Protein AF-W0I5X3-F1 (afdb_monomer)

Nearest PDB structures (foldseek):
  6q4r-assembly1_A  TM=6.609E-01  e=7.034E-16  Homo sapiens
  6t6r-assembly1_A  TM=6.307E-01  e=1.815E-15  Homo sapiens
  3mdj-assembly2_B  TM=6.267E-01  e=2.090E-14  Homo sapiens
  3mdj-assembly1_A  TM=6.021E-01  e=8.448E-14  Homo sapiens
  6z2o-assembly1_A  TM=2.612E-01  e=5.100E-01  Akkermansia muciniphila ATCC BAA-835

Radius of gyration: 32.91 Å; Cα contacts (8 Å, |Δi|>4): 1358; chains: 1; bounding box: 107×62×111 Å

Organism: NCBI:txid582419

Foldseek 3Di:
DVVVVVVVVVVVVVVVVVVPDDDDDDDDDDDDDDDDDDDDDPPPPPPCDPQVQWDWDDDPAETETEHPVCVPVLLVVVVVVVCRVDPPQLLCFLCVLLVHDGHRAYEYEYQDQVVQCVVPVDLAQWDDDPRYIYHYAHNPPLDGPVLSVSLSSLCVNQVEAALCSSLVLVLQCLLQAFDQPDDDAPVVLQVRRLDNRSVVSVNCSNVVSLLLCLCCQPPNPNLSSVLSNDNRSSVVCVPPPPNRVSSVVSSCCVLLCVQQPFDKEWPAKDWEKEQDLPQQKIKIKMKTKIFGPGFDDKWWAAAWFKQWPVVRDTGGHGDTPGDHRDDRDITIITTIHIDRRDFSDQDQPSPRPPPFWGDDSFKGKDKCNRNHIDRSYQAYQYDYDHHYHDPFDWDWADPDQSMTMIMGGNWDWDWDDAPQAIEIETETPPDPCVPQLVVLLNVLVNLCVLQADADSYAYEYEYQSGSDAWDDIQRYIYGHPVDPDGNLVSNLRCLVNLVSFFHEDLLCPLCSQALSLCSSCVVVVNLALVVLCVVCVVVLVVLDLQQDFLRSLSSHRDDDPSNVSSSSLSNSLNSLLCVLLDPQLSSVLSHVQNVVGGNHHHDVLVSQVSSCVSSVNVCSSQQVVLSRGFRGAWDKDKAPWAWDDDPQKIKIKIKIAGPSQHWKKKWKWWAAPVRDIWPIDIDIRNRDIDIDITMGSHHTAEMEIEIRSRDCDWDWDAHPNDIYIYHYD

pLDDT: mean 73.53, std 19.8, range [26.3, 98.06]

Sequence (729 aa):
MEKYMKVIFIVILIVFSTFCIGKNQTQTPTNSKKTQSSIPTQTVPEVKSPYSNWVKNETRYFTIYYPPSVANYEKFMAKIRFLLTGIDYTYESYAKVFGKEPQKLELYIYPSEDDLKLDYSTDLPWYIEGNKIFTFLDKDLNNLYPFTVESALIAYLTGKVNGLTLAFPSIADAYFRSIPRESVSFSDLLKLADSKDSMEIYRYWDNMGDLIIFLISKYGTQEVLKLLQIDEPSQEILKLPNVESEYQKFIDWFWNGGIFTGIGKIEEINLSLKLNEYERFYLANSSIRLHYLLDYYPVFFKSSLINVQKMNTNYLQNFFVVIPFEKRELYFFNYIGNFTIQPITTDEDFGLSVRARPITRNFTVLYSSYLMPIFPTNKLIMKGTIKVESKNQAVISDFPSADILIATGNFKKFTGYVNGTKVNFYYTPAIESPSKAFRDALEAVKFSKGYFIYPKEINIIYGKEIGTAWIFAGSTIVLSSESTLNANNFLWFLRYIFFEKIELKPKDSWALYSIWVPVCGAHSGKFSLEYAKEMYKTILKELPNTDHPLVDFYKYGPSPPDQRTLLYKAHLTTLFISSQAGEKAYREAFMEFSKKYLYKEADFDEFARILAEKSNNPNIPLMWHTWTIKKALPNITVENAQLIKNGNNYTLKLTIVDKNGFAFPFKVEGITWQGRRTETVKAFYTGKPIEIELVFPGQPKELVIYGAPMLDKNFNIEVDGVKISITVP

Mean predicted aligned error: 14.12 Å

Structure (mmCIF, N/CA/C/O backbone):
data_AF-W0I5X3-F1
#
_entry.id   AF-W0I5X3-F1
#
loop_
_atom_site.group_PDB
_atom_site.id
_atom_site.type_symbol
_atom_site.label_atom_id
_atom_site.label_alt_id
_atom_site.label_comp_id
_atom_site.label_asym_id
_atom_site.label_entity_id
_atom_site.label_seq_id
_atom_site.pdbx_PDB_ins_code
_atom_site.Cartn_x
_atom_site.Cartn_y
_atom_site.Cartn_z
_atom_site.occupancy
_atom_site.B_iso_or_equiv
_atom_site.auth_seq_id
_atom_site.auth_comp_id
_atom_site.auth_asym_id
_atom_site.auth_atom_id
_atom_site.pdbx_PDB_model_num
ATOM 1 N N . MET A 1 1 ? 57.389 2.701 -14.451 1.00 40.28 1 MET A N 1
ATOM 2 C CA . MET A 1 1 ? 56.209 2.225 -15.210 1.00 40.28 1 MET A CA 1
ATOM 3 C C . MET A 1 1 ? 55.154 3.324 -15.397 1.00 40.28 1 MET A C 1
ATOM 5 O O . MET A 1 1 ? 54.772 3.572 -16.530 1.00 40.28 1 MET A O 1
ATOM 9 N N . GLU A 1 2 ? 54.775 4.085 -14.362 1.00 33.88 2 GLU A N 1
ATOM 10 C CA . GLU A 1 2 ? 53.808 5.204 -14.487 1.00 33.88 2 GLU A CA 1
ATOM 11 C C . GLU A 1 2 ? 54.219 6.336 -15.448 1.00 33.88 2 GLU A C 1
ATOM 13 O O . GLU A 1 2 ? 53.374 6.910 -16.133 1.00 33.88 2 GLU A O 1
ATOM 18 N N . LYS A 1 3 ? 55.518 6.653 -15.545 1.00 30.73 3 LYS A N 1
ATOM 19 C CA . LYS A 1 3 ? 56.004 7.734 -16.423 1.00 30.73 3 LYS A CA 1
ATOM 20 C C . LYS A 1 3 ? 55.879 7.391 -17.917 1.00 30.73 3 LYS A C 1
ATOM 22 O O . LYS A 1 3 ? 55.664 8.286 -18.723 1.00 30.73 3 LYS A O 1
ATOM 27 N N . TYR A 1 4 ? 55.933 6.103 -18.267 1.00 38.88 4 TYR A N 1
ATOM 28 C CA . TYR A 1 4 ? 55.749 5.624 -19.642 1.00 38.88 4 TYR A CA 1
ATOM 29 C C . TYR A 1 4 ? 54.264 5.492 -20.010 1.00 38.88 4 TYR A C 1
ATOM 31 O O . TYR A 1 4 ? 53.898 5.790 -21.141 1.00 38.88 4 TYR A O 1
ATOM 39 N N . MET A 1 5 ? 53.390 5.177 -19.045 1.00 39.00 5 MET A N 1
ATOM 40 C CA . MET A 1 5 ? 51.936 5.136 -19.260 1.00 39.00 5 MET A CA 1
ATOM 41 C C . MET A 1 5 ? 51.346 6.512 -19.592 1.00 39.00 5 MET A C 1
ATOM 43 O O . MET A 1 5 ? 50.496 6.609 -20.470 1.00 39.00 5 MET A O 1
ATOM 47 N N . LYS A 1 6 ? 51.834 7.593 -18.964 1.00 39.16 6 LYS A N 1
ATOM 48 C CA . LYS A 1 6 ? 51.396 8.960 -19.304 1.00 39.16 6 LYS A CA 1
ATOM 49 C C . LYS A 1 6 ? 51.833 9.384 -20.708 1.00 39.16 6 LYS A C 1
ATOM 51 O O . LYS A 1 6 ? 51.062 10.030 -21.406 1.00 39.16 6 LYS A O 1
ATOM 56 N N . VAL A 1 7 ? 53.032 8.988 -21.140 1.00 45.19 7 VAL A N 1
ATOM 57 C CA . VAL A 1 7 ? 53.528 9.289 -22.493 1.00 45.19 7 VAL A CA 1
ATOM 58 C C . VAL A 1 7 ? 52.769 8.475 -23.544 1.00 45.19 7 VAL A C 1
ATOM 60 O O . VAL A 1 7 ? 52.353 9.042 -24.546 1.00 45.19 7 VAL A O 1
ATOM 63 N N . ILE A 1 8 ? 52.485 7.194 -23.288 1.00 52.62 8 ILE A N 1
ATOM 64 C CA . ILE A 1 8 ? 51.673 6.352 -24.183 1.00 52.62 8 ILE A CA 1
ATOM 65 C C . ILE A 1 8 ? 50.237 6.888 -24.290 1.00 52.62 8 ILE A C 1
ATOM 67 O O . ILE A 1 8 ? 49.703 6.975 -25.391 1.00 52.62 8 ILE A O 1
ATOM 71 N N . PHE A 1 9 ? 49.633 7.332 -23.184 1.00 45.53 9 PHE A N 1
ATOM 72 C CA . PHE A 1 9 ? 48.283 7.907 -23.192 1.00 45.53 9 PHE A CA 1
ATOM 73 C C . PHE A 1 9 ? 48.212 9.239 -23.961 1.00 45.53 9 PHE A C 1
ATOM 75 O O . PHE A 1 9 ? 47.264 9.473 -24.708 1.00 45.53 9 PHE A O 1
ATOM 82 N N . ILE A 1 10 ? 49.242 10.087 -23.845 1.00 50.41 10 ILE A N 1
ATOM 83 C CA . ILE A 1 10 ? 49.345 11.343 -24.606 1.00 50.41 10 ILE A CA 1
ATOM 84 C C . ILE A 1 10 ? 49.594 11.066 -26.097 1.00 50.41 10 ILE A C 1
ATOM 86 O O . ILE A 1 10 ? 48.978 11.710 -26.941 1.00 50.41 10 ILE A O 1
ATOM 90 N N . VAL A 1 11 ? 50.427 10.079 -26.440 1.00 53.84 11 VAL A N 1
ATOM 91 C CA . VAL A 1 11 ? 50.668 9.685 -27.840 1.00 53.84 11 VAL 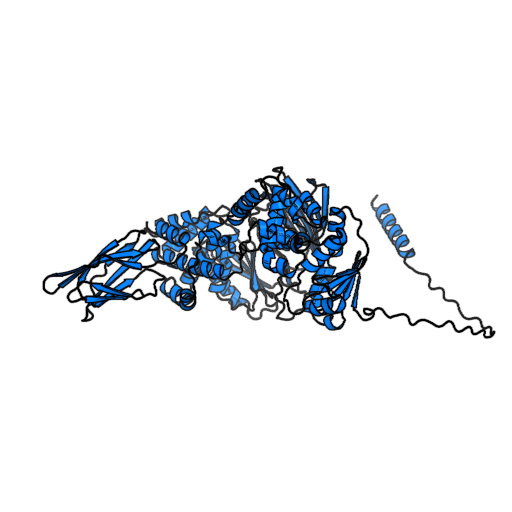A CA 1
ATOM 92 C C . VAL A 1 11 ? 49.400 9.100 -28.474 1.00 53.84 11 VAL A C 1
ATOM 94 O O . VAL A 1 11 ? 49.080 9.456 -29.604 1.00 53.84 11 VAL A O 1
ATOM 97 N N . ILE A 1 12 ? 48.617 8.297 -27.745 1.00 53.09 12 ILE A N 1
ATOM 98 C CA . ILE A 1 12 ? 47.322 7.777 -28.222 1.00 53.09 12 ILE A CA 1
ATOM 99 C C . ILE A 1 12 ? 46.311 8.916 -28.445 1.00 53.09 12 ILE A C 1
ATOM 101 O O . ILE A 1 12 ? 45.618 8.918 -29.460 1.00 53.09 12 ILE A O 1
ATOM 105 N N . LEU A 1 13 ? 46.273 9.923 -27.565 1.00 39.28 13 LEU A N 1
ATOM 106 C CA . LEU A 1 13 ? 45.423 11.113 -27.729 1.00 39.28 13 LEU A CA 1
ATOM 107 C C . LEU A 1 13 ? 45.833 11.993 -28.924 1.00 39.28 13 LEU A C 1
ATOM 109 O O . LEU A 1 13 ? 44.966 12.562 -29.585 1.00 39.28 13 LEU A O 1
ATOM 113 N N . ILE A 1 14 ? 47.132 12.089 -29.228 1.00 40.41 14 ILE A N 1
ATOM 114 C CA . ILE A 1 14 ? 47.648 12.851 -30.382 1.00 40.41 14 ILE A CA 1
ATOM 115 C C . ILE A 1 14 ? 47.415 12.097 -31.703 1.00 40.41 14 ILE A C 1
ATOM 117 O O . ILE A 1 14 ? 47.091 12.704 -32.724 1.00 40.41 14 ILE A O 1
ATOM 121 N N . VAL A 1 15 ? 47.518 10.766 -31.700 1.00 42.78 15 VAL A N 1
ATOM 122 C CA . VAL A 1 15 ? 47.186 9.955 -32.882 1.00 42.78 15 VAL A CA 1
ATOM 123 C C . VAL A 1 15 ? 45.673 9.964 -33.143 1.00 42.78 15 VAL A C 1
ATOM 125 O O . VAL A 1 15 ? 45.264 10.086 -34.290 1.00 42.78 15 VAL A O 1
ATOM 128 N N . PHE A 1 16 ? 44.818 9.955 -32.113 1.00 39.38 16 PHE A N 1
ATOM 129 C CA . PHE A 1 16 ? 43.364 10.071 -32.310 1.00 39.38 16 PHE A CA 1
ATOM 130 C C . PHE A 1 16 ? 42.914 11.463 -32.783 1.00 39.38 16 PHE A C 1
ATOM 132 O O . PHE A 1 16 ? 41.976 11.564 -33.571 1.00 39.38 16 PHE A O 1
ATOM 139 N N . SER A 1 17 ? 43.585 12.542 -32.363 1.00 35.59 17 SER A N 1
ATOM 140 C CA . SER A 1 17 ? 43.232 13.900 -32.803 1.00 35.59 17 SER A CA 1
ATOM 141 C C . SER A 1 17 ? 43.659 14.210 -34.244 1.00 35.59 17 SER A C 1
ATOM 143 O O . SER A 1 17 ? 43.053 15.068 -34.884 1.00 35.59 17 SER A O 1
ATOM 145 N N . THR A 1 18 ? 44.627 13.472 -34.801 1.00 35.94 18 THR A N 1
ATOM 146 C CA . THR A 1 18 ? 45.045 13.618 -36.209 1.00 35.94 18 THR A CA 1
ATOM 147 C C . THR A 1 18 ? 44.151 12.872 -37.207 1.00 35.94 18 THR A C 1
ATOM 149 O O . THR A 1 18 ? 44.172 13.207 -38.389 1.00 35.94 18 THR A O 1
ATOM 152 N N . PHE A 1 19 ? 43.288 11.954 -36.750 1.00 34.34 19 PHE A N 1
ATOM 153 C CA . PHE A 1 19 ? 42.273 11.295 -37.589 1.00 34.34 19 PHE A CA 1
ATOM 154 C C . PHE A 1 19 ? 40.935 12.058 -37.685 1.00 34.34 19 PHE A C 1
ATOM 156 O O . PHE A 1 19 ? 40.084 11.686 -38.488 1.00 34.34 19 PHE A O 1
ATOM 163 N N . CYS A 1 20 ? 40.763 13.160 -36.942 1.00 35.19 20 CYS A N 1
ATOM 164 C CA . CYS A 1 20 ? 39.522 13.954 -36.907 1.00 35.19 20 CYS A CA 1
ATOM 165 C C . CYS A 1 20 ? 39.627 15.350 -37.554 1.00 35.19 20 CYS A C 1
ATOM 167 O O . CYS A 1 20 ? 38.775 16.203 -37.311 1.00 35.19 20 CYS A O 1
ATOM 169 N N . ILE A 1 21 ? 40.626 15.601 -38.408 1.00 34.88 21 ILE A N 1
ATOM 170 C CA . ILE A 1 21 ? 40.690 16.827 -39.222 1.00 34.88 21 ILE A CA 1
ATOM 171 C C . ILE A 1 21 ? 40.541 16.446 -40.697 1.00 34.88 21 ILE A C 1
ATOM 173 O O . ILE A 1 21 ? 41.507 16.121 -41.387 1.00 34.88 21 ILE A O 1
ATOM 177 N N . GLY A 1 22 ? 39.299 16.487 -41.182 1.00 29.77 22 GLY A N 1
ATOM 178 C CA . GLY A 1 22 ? 38.998 16.445 -42.608 1.00 29.77 22 GLY A CA 1
ATOM 179 C C . GLY A 1 22 ? 39.641 17.637 -43.321 1.00 29.77 22 GLY A C 1
ATOM 180 O O . GLY A 1 22 ? 39.413 18.792 -42.963 1.00 29.77 22 GLY A O 1
ATOM 181 N N . LYS A 1 23 ? 40.475 17.339 -44.322 1.00 30.25 23 LYS A N 1
ATOM 182 C CA . LYS A 1 23 ? 41.110 18.297 -45.235 1.00 30.25 23 LYS A CA 1
ATOM 183 C C . LYS A 1 23 ? 40.060 19.179 -45.922 1.00 30.25 23 LYS A C 1
ATOM 185 O O . LYS A 1 23 ? 39.394 18.729 -46.848 1.00 30.25 23 LYS A O 1
ATOM 190 N N . ASN A 1 24 ? 40.022 20.461 -45.572 1.00 32.44 24 ASN A N 1
ATOM 191 C CA . ASN A 1 24 ? 39.596 21.501 -46.504 1.00 32.44 24 ASN A CA 1
ATOM 192 C C . ASN A 1 24 ? 40.739 21.737 -47.501 1.00 32.44 24 ASN A C 1
ATOM 194 O O . ASN A 1 24 ? 41.771 22.307 -47.146 1.00 32.44 24 ASN A O 1
ATOM 198 N N . GLN A 1 25 ? 40.578 21.276 -48.742 1.00 29.88 25 GLN A N 1
ATOM 199 C CA . GLN A 1 25 ? 41.404 21.743 -49.852 1.00 29.88 25 GLN A CA 1
ATOM 200 C C . GLN A 1 25 ? 40.793 23.021 -50.420 1.00 29.88 25 GLN A C 1
ATOM 202 O O . GLN A 1 25 ? 39.840 23.000 -51.192 1.00 29.88 25 GLN A O 1
ATOM 207 N N . THR A 1 26 ? 41.386 24.143 -50.033 1.00 28.75 26 THR A N 1
ATOM 208 C CA . THR A 1 26 ? 41.273 25.420 -50.728 1.00 28.75 26 THR A CA 1
ATOM 209 C C . THR A 1 26 ? 42.031 25.306 -52.054 1.00 28.75 26 THR A C 1
ATOM 211 O O . THR A 1 26 ? 43.255 25.177 -52.053 1.00 28.75 26 THR A O 1
ATOM 214 N N . GLN A 1 27 ? 41.327 25.344 -53.187 1.00 27.80 27 GLN A N 1
ATOM 215 C CA . GLN A 1 27 ? 41.925 25.660 -54.486 1.00 27.80 27 GLN A CA 1
ATOM 216 C C . GLN A 1 27 ? 41.510 27.078 -54.890 1.00 27.80 27 GLN A C 1
ATOM 218 O O . GLN A 1 27 ? 40.334 27.386 -55.064 1.00 27.80 27 GLN A O 1
ATOM 223 N N . THR A 1 28 ? 42.514 27.944 -54.995 1.00 26.98 28 THR A N 1
ATOM 224 C CA . THR A 1 28 ? 42.466 29.319 -55.509 1.00 26.98 28 THR A CA 1
ATOM 225 C C . THR A 1 28 ? 42.223 29.305 -57.031 1.00 26.98 28 THR A C 1
ATOM 227 O O . THR A 1 28 ? 42.702 28.390 -57.705 1.00 26.98 28 THR A O 1
ATOM 230 N N . PRO A 1 29 ? 41.495 30.285 -57.604 1.00 29.41 29 PRO A N 1
ATOM 231 C CA . PRO A 1 29 ? 40.958 30.188 -58.959 1.00 29.41 29 PRO A CA 1
ATOM 232 C C . PRO A 1 29 ? 42.012 30.478 -60.030 1.00 29.41 29 PRO A C 1
ATOM 234 O O . PRO A 1 29 ? 42.813 31.404 -59.907 1.00 29.41 29 PRO A O 1
ATOM 237 N N . THR A 1 30 ? 41.955 29.737 -61.137 1.00 26.30 30 THR A N 1
ATOM 238 C CA . THR A 1 30 ? 42.611 30.114 -62.395 1.00 26.30 30 THR A CA 1
ATOM 239 C C . THR A 1 30 ? 41.576 30.164 -63.511 1.00 26.30 30 THR A C 1
ATOM 241 O O . THR A 1 30 ? 40.875 29.196 -63.793 1.00 26.30 30 THR A O 1
ATOM 244 N N . ASN A 1 31 ? 41.470 31.339 -64.127 1.00 31.53 31 ASN A N 1
ATOM 245 C CA . ASN A 1 31 ? 40.644 31.620 -65.293 1.00 31.53 31 ASN A CA 1
ATOM 246 C C . ASN A 1 31 ? 40.983 30.693 -66.470 1.00 31.53 31 ASN A C 1
ATOM 248 O O . ASN A 1 31 ? 42.129 30.669 -66.908 1.00 31.53 31 ASN A O 1
ATOM 252 N N . SER A 1 32 ? 39.977 30.074 -67.092 1.00 27.94 32 SER A N 1
ATOM 253 C CA . SER A 1 32 ? 39.905 29.997 -68.559 1.00 27.94 32 SER A CA 1
ATOM 254 C C . SER A 1 32 ? 38.488 29.664 -69.044 1.00 27.94 32 SER A C 1
ATOM 256 O O . SER A 1 32 ? 37.822 28.753 -68.566 1.00 27.94 32 SER A O 1
ATOM 258 N N . LYS A 1 33 ? 38.021 30.471 -70.001 1.00 31.41 33 LYS A N 1
ATOM 259 C CA . LYS A 1 33 ? 36.790 30.303 -70.782 1.00 31.41 33 LYS A CA 1
ATOM 260 C C . LYS A 1 33 ? 36.863 29.046 -71.660 1.00 31.41 33 LYS A C 1
ATOM 262 O O . LYS A 1 33 ? 37.866 28.884 -72.350 1.00 31.41 33 LYS A O 1
ATOM 267 N N . LYS A 1 34 ? 35.762 28.288 -71.756 1.00 28.73 34 LYS A N 1
ATOM 268 C CA . LYS A 1 34 ? 35.191 27.695 -72.997 1.00 28.73 34 LYS A CA 1
ATOM 269 C C . LYS A 1 34 ? 33.926 26.896 -72.640 1.00 28.73 34 LYS A C 1
ATOM 271 O O . LYS A 1 34 ? 33.997 25.964 -71.858 1.00 28.73 34 LYS A O 1
ATOM 276 N N . THR A 1 35 ? 32.744 27.441 -72.918 1.00 27.03 35 THR A N 1
ATOM 277 C CA . THR A 1 35 ? 31.863 27.157 -74.075 1.00 27.03 35 THR A CA 1
ATOM 278 C C . THR A 1 35 ? 30.950 25.941 -73.870 1.00 27.03 35 THR A C 1
ATOM 280 O O . THR A 1 35 ? 31.396 24.834 -73.605 1.00 27.03 35 THR A O 1
ATOM 283 N N . GLN A 1 36 ? 29.656 26.232 -74.011 1.00 30.80 36 GLN A N 1
ATOM 284 C CA . GLN A 1 36 ? 28.454 25.401 -73.937 1.00 30.80 36 GLN A CA 1
ATOM 285 C C . GLN A 1 36 ? 28.537 24.009 -74.586 1.00 30.80 36 GLN A C 1
ATOM 287 O O . GLN A 1 36 ? 29.011 23.867 -75.709 1.00 30.80 36 GLN A O 1
ATOM 292 N N . SER A 1 37 ? 27.873 23.039 -73.953 1.00 27.77 37 SER A N 1
ATOM 293 C CA . SER A 1 37 ? 26.979 22.114 -74.656 1.00 27.77 37 SER A CA 1
ATOM 294 C C . SER A 1 37 ? 25.840 21.704 -73.721 1.00 27.77 37 SER A C 1
ATOM 296 O O . SER A 1 37 ? 26.057 21.150 -72.646 1.00 27.77 37 SER A O 1
ATOM 298 N N . SER A 1 38 ? 24.626 22.070 -74.114 1.00 30.14 38 SER A N 1
ATOM 299 C CA . SER A 1 38 ? 23.362 21.802 -73.441 1.00 30.14 38 SER A CA 1
ATOM 300 C C . SER A 1 38 ? 22.804 20.451 -73.883 1.00 30.14 38 SER A C 1
ATOM 302 O O . SER A 1 38 ? 22.438 20.295 -75.047 1.00 30.14 38 SER A O 1
ATOM 304 N N . ILE A 1 39 ? 22.654 19.517 -72.946 1.00 32.22 39 ILE A N 1
ATOM 305 C CA . ILE A 1 39 ? 21.702 18.409 -73.066 1.00 32.22 39 ILE A CA 1
ATOM 306 C C . ILE A 1 39 ? 20.743 18.547 -71.876 1.00 32.22 39 ILE A C 1
ATOM 308 O O . ILE A 1 39 ? 21.209 18.541 -70.735 1.00 32.22 39 ILE A O 1
ATOM 312 N N . PRO A 1 40 ? 19.432 18.740 -72.097 1.00 30.11 40 PRO A N 1
ATOM 313 C CA . PRO A 1 40 ? 18.475 18.856 -71.011 1.00 30.11 40 PRO A CA 1
ATOM 314 C C . PRO A 1 40 ? 18.197 17.462 -70.444 1.00 30.11 40 PRO A C 1
ATOM 316 O O . PRO A 1 40 ? 17.389 16.708 -70.981 1.00 30.11 40 PRO A O 1
ATOM 319 N N . THR A 1 41 ? 18.862 17.113 -69.346 1.00 29.41 41 THR A N 1
ATOM 320 C CA . THR A 1 41 ? 18.413 16.009 -68.497 1.00 29.41 41 THR A CA 1
ATOM 321 C C . THR A 1 41 ? 17.225 16.525 -67.696 1.00 29.41 41 THR A C 1
ATOM 323 O O . THR A 1 41 ? 17.386 17.393 -66.839 1.00 29.41 41 THR A O 1
ATOM 326 N N . GLN A 1 42 ? 16.025 16.032 -68.006 1.00 30.88 42 GLN A N 1
ATOM 327 C CA . GLN A 1 42 ? 14.855 16.206 -67.150 1.00 30.88 42 GLN A CA 1
ATOM 328 C C . GLN A 1 42 ? 15.198 15.673 -65.755 1.00 30.88 42 GLN A C 1
ATOM 330 O O . GLN A 1 42 ? 15.274 14.466 -65.534 1.00 30.88 42 GLN A O 1
ATOM 335 N N . THR A 1 43 ? 15.429 16.580 -64.811 1.00 33.19 43 THR A N 1
ATOM 336 C CA . THR A 1 43 ? 15.411 16.272 -63.389 1.00 33.19 43 THR A CA 1
ATOM 337 C C . THR A 1 43 ? 13.976 15.924 -63.021 1.00 33.19 43 THR A C 1
ATOM 339 O O . THR A 1 43 ? 13.106 16.790 -62.935 1.00 33.19 43 THR A O 1
ATOM 342 N N . VAL A 1 44 ? 13.723 14.630 -62.827 1.00 35.88 44 VAL A N 1
ATOM 343 C CA . VAL A 1 44 ? 12.578 14.170 -62.040 1.00 35.88 44 VAL A CA 1
ATOM 344 C C . VAL A 1 44 ? 12.664 14.903 -60.696 1.00 35.88 44 VAL A C 1
ATOM 346 O O . VAL A 1 44 ? 13.735 14.870 -60.083 1.00 35.88 44 VAL A O 1
ATOM 349 N N . PRO A 1 45 ? 11.615 15.616 -60.248 1.00 39.12 45 PRO A N 1
ATOM 350 C CA . PRO A 1 45 ? 11.649 16.276 -58.955 1.00 39.12 45 PRO A CA 1
ATOM 351 C C . PRO A 1 45 ? 11.917 15.221 -57.888 1.00 39.12 45 PRO A C 1
ATOM 353 O O . PRO A 1 45 ? 11.181 14.241 -57.781 1.00 39.12 45 PRO A O 1
ATOM 356 N N . GLU A 1 46 ? 12.984 15.419 -57.121 1.00 40.12 46 GLU A N 1
ATOM 357 C CA . GLU A 1 46 ? 13.242 14.684 -55.891 1.00 40.12 46 GLU A CA 1
ATOM 358 C C . GLU A 1 46 ? 11.980 14.815 -55.029 1.00 40.12 46 GLU A C 1
ATOM 360 O O . GLU A 1 46 ? 11.637 15.911 -54.572 1.00 40.12 46 GLU A O 1
ATOM 365 N N . VAL A 1 47 ? 11.221 13.724 -54.888 1.00 42.97 47 VAL A N 1
ATOM 366 C CA . VAL A 1 47 ? 10.062 13.680 -53.997 1.00 42.97 47 VAL A CA 1
ATOM 367 C C . VAL A 1 47 ? 10.620 13.896 -52.598 1.00 42.97 47 VAL A C 1
ATOM 369 O O . VAL A 1 47 ? 11.203 12.988 -52.006 1.00 42.97 47 VAL A O 1
ATOM 372 N N . LYS A 1 48 ? 10.523 15.130 -52.093 1.00 53.31 48 LYS A N 1
ATOM 373 C CA . LYS A 1 48 ? 10.907 15.449 -50.720 1.00 53.31 48 LYS A CA 1
ATOM 374 C C . LYS A 1 48 ? 10.129 14.506 -49.813 1.00 53.31 48 LYS A C 1
ATOM 376 O O . LYS A 1 48 ? 8.901 14.501 -49.857 1.00 53.31 48 LYS A O 1
ATOM 381 N N . SER A 1 49 ? 10.855 13.701 -49.037 1.00 66.25 49 SER A N 1
ATOM 382 C CA . SER A 1 49 ? 10.265 12.824 -48.025 1.00 66.25 49 SER A CA 1
ATOM 383 C C . SER A 1 49 ? 9.223 13.615 -47.222 1.00 66.25 49 SER A C 1
ATOM 385 O O . SER A 1 49 ? 9.538 14.738 -46.812 1.00 66.25 49 SER A O 1
ATOM 387 N N . PRO A 1 50 ? 8.011 13.077 -46.978 1.00 74.25 50 PRO A N 1
ATOM 388 C CA . PRO A 1 50 ? 6.959 13.789 -46.242 1.00 74.25 50 PRO A CA 1
ATOM 389 C C . PRO A 1 50 ? 7.407 14.216 -44.832 1.00 74.25 50 PRO A C 1
ATOM 391 O O . PRO A 1 50 ? 6.850 15.141 -44.243 1.00 74.25 50 PRO A O 1
ATOM 394 N N . TYR A 1 51 ? 8.486 13.613 -44.326 1.00 82.00 51 TYR A N 1
ATOM 395 C CA . TYR A 1 51 ? 9.093 13.888 -43.028 1.00 82.00 51 TYR A CA 1
ATOM 396 C C . TYR A 1 51 ? 10.293 14.844 -43.091 1.00 82.00 51 TYR A C 1
ATOM 398 O O . TYR A 1 51 ? 10.976 15.030 -42.087 1.00 82.00 51 TYR A O 1
ATOM 406 N N . SER A 1 52 ? 10.580 15.481 -44.235 1.00 79.94 52 SER A N 1
ATOM 407 C CA . SER A 1 52 ? 11.754 16.361 -44.396 1.00 79.94 52 SER A CA 1
ATOM 408 C C . SER A 1 52 ? 11.777 17.540 -43.422 1.00 79.94 52 SER A C 1
ATOM 410 O O . SER A 1 52 ? 12.836 18.093 -43.143 1.00 79.94 52 SER A O 1
ATOM 412 N N . ASN A 1 53 ? 10.601 17.928 -42.926 1.00 85.19 53 ASN A N 1
ATOM 413 C CA . ASN A 1 53 ? 10.429 19.025 -41.980 1.00 85.19 53 ASN A CA 1
ATOM 414 C C . ASN A 1 53 ? 10.308 18.539 -40.528 1.00 85.19 53 ASN A C 1
ATOM 416 O O . ASN A 1 53 ? 10.131 19.368 -39.644 1.00 85.19 53 ASN A O 1
ATOM 420 N N . TRP A 1 54 ? 10.352 17.228 -40.268 1.00 89.81 54 TRP A N 1
ATOM 421 C CA . TRP A 1 54 ? 10.253 16.681 -38.915 1.00 89.81 54 TRP A CA 1
ATOM 422 C C . TRP A 1 54 ? 11.561 16.870 -38.150 1.00 89.81 54 TRP A C 1
ATOM 424 O O . TRP A 1 54 ? 12.656 16.855 -38.716 1.00 89.81 54 TRP A O 1
ATOM 434 N N . VAL A 1 55 ? 11.440 17.053 -36.838 1.00 85.88 55 VAL A N 1
ATOM 435 C CA . VAL A 1 55 ? 12.591 17.126 -35.945 1.00 85.88 55 VAL A CA 1
ATOM 436 C C . VAL A 1 55 ? 13.243 15.754 -35.889 1.00 85.88 55 VAL A C 1
ATOM 438 O O . VAL A 1 55 ? 12.562 14.746 -35.718 1.00 85.88 55 VAL A O 1
ATOM 441 N N . LYS A 1 56 ? 14.568 15.736 -36.024 1.00 87.56 56 LYS A N 1
ATOM 442 C CA . LYS A 1 56 ? 15.385 14.528 -36.087 1.00 87.56 56 LYS A CA 1
ATOM 443 C C . LYS A 1 56 ? 16.305 14.446 -34.873 1.00 87.56 56 LYS A C 1
ATOM 445 O O . LYS A 1 56 ? 17.061 15.378 -34.610 1.00 87.56 56 LYS A O 1
ATOM 450 N N . ASN A 1 57 ? 16.281 13.311 -34.183 1.00 79.06 57 ASN A N 1
ATOM 451 C CA . ASN A 1 57 ? 17.259 12.932 -33.166 1.00 79.06 57 ASN A CA 1
ATOM 452 C C . ASN A 1 57 ? 17.963 11.637 -33.576 1.00 79.06 57 ASN A C 1
ATOM 454 O O . ASN A 1 57 ? 17.355 10.764 -34.188 1.00 79.06 57 ASN A O 1
ATOM 458 N N . GLU A 1 58 ? 19.233 11.486 -33.213 1.00 79.00 58 GLU A N 1
ATOM 459 C CA . GLU A 1 58 ? 20.000 10.274 -33.499 1.00 79.00 58 GLU A CA 1
ATOM 460 C C . GLU A 1 58 ? 20.529 9.640 -32.217 1.00 79.00 58 GLU A C 1
ATOM 462 O O . GLU A 1 58 ? 20.999 10.322 -31.306 1.00 79.00 58 GLU A O 1
ATOM 467 N N . THR A 1 59 ? 20.467 8.314 -32.177 1.00 77.44 59 THR A N 1
ATOM 468 C CA . THR A 1 59 ? 21.103 7.463 -31.170 1.00 77.44 59 THR A CA 1
ATOM 469 C C . THR A 1 59 ? 22.013 6.451 -31.880 1.00 77.44 59 THR A C 1
ATOM 471 O O . THR A 1 59 ? 22.240 6.568 -33.087 1.00 77.44 59 THR A O 1
ATOM 474 N N . ARG A 1 60 ? 22.562 5.444 -31.195 1.00 78.88 60 ARG A N 1
ATOM 475 C CA . ARG A 1 60 ? 23.385 4.408 -31.841 1.00 78.88 60 ARG A CA 1
ATOM 476 C C . ARG A 1 60 ? 22.578 3.624 -32.878 1.00 78.88 60 ARG A C 1
ATOM 478 O O . ARG A 1 60 ? 23.005 3.528 -34.028 1.00 78.88 60 ARG A O 1
ATOM 485 N N . TYR A 1 61 ? 21.391 3.154 -32.509 1.00 86.12 61 TYR A N 1
ATOM 486 C CA . TYR A 1 61 ? 20.553 2.287 -33.340 1.00 86.12 61 TYR A CA 1
ATOM 487 C C . TYR A 1 61 ? 19.307 2.955 -33.893 1.00 86.12 61 TYR A C 1
ATOM 489 O O . TYR A 1 61 ? 18.697 2.382 -34.782 1.00 86.12 61 TYR A O 1
ATOM 497 N N . PHE A 1 62 ? 18.961 4.168 -33.466 1.00 87.00 62 PHE A N 1
ATOM 498 C CA . PHE A 1 62 ? 17.762 4.841 -33.953 1.00 87.00 62 PHE A CA 1
ATOM 499 C C . PHE A 1 62 ? 18.064 6.176 -34.622 1.00 87.00 62 PHE A C 1
ATOM 501 O O . PHE A 1 62 ? 19.001 6.898 -34.259 1.00 87.00 62 PHE A O 1
ATOM 508 N N . THR A 1 63 ? 17.239 6.490 -35.609 1.00 89.88 63 THR A N 1
ATOM 509 C CA . THR A 1 63 ? 17.000 7.834 -36.119 1.00 89.88 63 THR A CA 1
ATOM 510 C C . THR A 1 63 ? 15.537 8.153 -35.838 1.00 89.88 63 THR A C 1
ATOM 512 O O . THR A 1 63 ? 14.652 7.521 -36.401 1.00 89.88 63 THR A O 1
ATOM 515 N N . ILE A 1 64 ? 15.273 9.077 -34.919 1.00 85.81 64 ILE A N 1
ATOM 516 C CA . ILE A 1 64 ? 13.932 9.347 -34.393 1.00 85.81 64 ILE A CA 1
ATOM 517 C C . ILE A 1 64 ? 13.401 10.644 -34.992 1.00 85.81 64 ILE A C 1
ATOM 519 O O . ILE A 1 64 ? 14.046 11.687 -34.870 1.00 85.81 64 ILE A O 1
ATOM 523 N N . TYR A 1 65 ? 12.213 10.575 -35.582 1.00 90.06 65 TYR A N 1
ATOM 524 C CA . TYR A 1 65 ? 11.510 11.669 -36.234 1.00 90.06 65 TYR A CA 1
ATOM 525 C C . TYR A 1 65 ? 10.215 11.997 -35.487 1.00 90.06 65 TYR A C 1
ATOM 527 O O . TYR A 1 65 ? 9.465 11.094 -35.120 1.00 90.06 65 TYR A O 1
ATOM 535 N N . TYR A 1 66 ? 9.917 13.283 -35.300 1.00 87.31 66 TYR A N 1
ATOM 536 C CA . TYR A 1 66 ? 8.621 13.753 -34.787 1.00 87.31 66 TYR A CA 1
ATOM 537 C C . TYR A 1 66 ? 8.271 15.152 -35.327 1.00 87.31 66 TYR A C 1
ATOM 539 O O . TYR A 1 66 ? 9.178 15.920 -35.667 1.00 87.31 66 TYR A O 1
ATOM 547 N N . PRO A 1 67 ? 6.982 15.531 -35.417 1.00 86.19 67 PRO A N 1
ATOM 548 C CA . PRO A 1 67 ? 6.583 16.818 -35.983 1.00 86.19 67 PRO A CA 1
ATOM 549 C C . PRO A 1 67 ? 7.131 18.028 -35.202 1.00 86.19 67 PRO A C 1
ATOM 551 O O . PRO A 1 67 ? 7.181 18.006 -33.971 1.00 86.19 67 PRO A O 1
ATOM 554 N N . PRO A 1 68 ? 7.454 19.155 -35.864 1.00 81.19 68 PRO A N 1
ATOM 555 C CA . PRO A 1 68 ? 7.859 20.380 -35.167 1.00 81.19 68 PRO A CA 1
ATOM 556 C C . PRO A 1 68 ? 6.760 20.965 -34.278 1.00 81.19 68 PRO A C 1
ATOM 558 O O . PRO A 1 68 ? 7.058 21.594 -33.267 1.00 81.19 68 PRO A O 1
ATOM 561 N N . SER A 1 69 ? 5.489 20.743 -34.631 1.00 77.38 69 SER A N 1
ATOM 562 C CA . SER A 1 69 ? 4.330 21.228 -33.873 1.00 77.38 69 SER A CA 1
ATOM 563 C C . SER A 1 69 ? 4.296 20.704 -32.436 1.00 77.38 69 SER A C 1
ATOM 565 O O . SER A 1 69 ? 3.822 21.406 -31.546 1.00 77.38 69 SER A O 1
ATOM 567 N N . VAL A 1 70 ? 4.849 19.513 -32.188 1.00 70.69 70 VAL A N 1
ATOM 568 C CA . VAL A 1 70 ? 4.923 18.903 -30.851 1.00 70.69 70 VAL A CA 1
ATOM 569 C C . VAL A 1 70 ? 6.252 19.160 -30.139 1.00 70.69 70 VAL A C 1
ATOM 571 O O . VAL A 1 70 ? 6.357 18.911 -28.941 1.00 70.69 70 VAL A O 1
ATOM 574 N N . ALA A 1 71 ? 7.252 19.731 -30.821 1.00 63.38 71 ALA A N 1
ATOM 575 C CA . ALA A 1 71 ? 8.554 20.043 -30.225 1.00 63.38 71 ALA A CA 1
ATOM 576 C C . ALA A 1 71 ? 8.477 21.133 -29.139 1.00 63.38 71 ALA A C 1
ATOM 578 O O . ALA A 1 71 ? 9.322 21.184 -28.248 1.00 63.38 71 ALA A O 1
ATOM 579 N N . ASN A 1 72 ? 7.440 21.975 -29.190 1.00 64.06 72 ASN A N 1
ATOM 580 C CA . ASN A 1 72 ? 7.154 22.982 -28.166 1.00 64.06 72 ASN A CA 1
ATOM 581 C C . ASN A 1 72 ? 6.234 22.457 -27.052 1.00 64.06 72 ASN A C 1
ATOM 583 O O . ASN A 1 72 ? 6.004 23.160 -26.071 1.00 64.06 72 ASN A O 1
ATOM 587 N N . TYR A 1 73 ? 5.702 21.236 -27.181 1.00 66.56 73 TYR A N 1
ATOM 588 C CA . TYR A 1 73 ? 4.882 20.629 -26.142 1.00 66.56 73 TYR A CA 1
ATOM 589 C C . TYR A 1 73 ? 5.795 19.927 -25.137 1.00 66.56 73 TYR A C 1
ATOM 591 O O . TYR A 1 73 ? 6.293 18.822 -25.367 1.00 66.56 73 TYR A O 1
ATOM 599 N N . GLU A 1 74 ? 6.032 20.591 -24.008 1.00 59.78 74 GLU A N 1
ATOM 600 C CA . GLU A 1 74 ? 6.962 20.141 -22.970 1.00 59.78 74 GLU A CA 1
ATOM 601 C C . GLU A 1 74 ? 6.694 18.694 -22.537 1.00 59.78 74 GLU A C 1
ATOM 603 O O . GLU A 1 74 ? 7.636 17.906 -22.389 1.00 59.78 74 GLU A O 1
ATOM 608 N N . LYS A 1 75 ? 5.410 18.301 -22.441 1.00 57.31 75 LYS A N 1
ATOM 609 C CA . LYS A 1 75 ? 5.061 16.933 -22.051 1.00 57.31 75 LYS A CA 1
ATOM 610 C C . LYS A 1 75 ? 5.546 15.886 -23.048 1.00 57.31 75 LYS A C 1
ATOM 612 O O . LYS A 1 75 ? 6.046 14.834 -22.651 1.00 57.31 75 LYS A O 1
ATOM 617 N N . PHE A 1 76 ? 5.420 16.177 -24.337 1.00 65.00 76 PHE A N 1
ATOM 618 C CA . PHE A 1 76 ? 5.880 15.297 -25.408 1.00 65.00 76 PHE A CA 1
ATOM 619 C C . PHE A 1 76 ? 7.409 15.265 -25.474 1.00 65.00 76 PHE A C 1
ATOM 621 O O . PHE A 1 76 ? 8.005 14.202 -25.626 1.00 65.00 76 PHE A O 1
ATOM 628 N N . MET A 1 77 ? 8.083 16.392 -25.249 1.00 62.06 77 MET A N 1
ATOM 629 C CA . MET A 1 77 ? 9.547 16.415 -25.244 1.00 62.06 77 MET A CA 1
ATOM 630 C C . MET A 1 77 ? 10.165 15.648 -24.072 1.00 62.06 77 MET A C 1
ATOM 632 O O . MET A 1 77 ? 11.198 15.000 -24.254 1.00 62.06 77 MET A O 1
ATOM 636 N N . ALA A 1 78 ? 9.541 15.654 -22.891 1.00 56.91 78 ALA A N 1
ATOM 637 C CA . ALA A 1 78 ? 9.960 14.800 -21.777 1.00 56.91 78 ALA A CA 1
ATOM 638 C C . ALA A 1 78 ? 9.862 13.306 -22.143 1.00 56.91 78 ALA A C 1
ATOM 640 O O . ALA A 1 78 ? 10.795 12.537 -21.894 1.00 56.91 78 ALA A O 1
ATOM 641 N N . LYS A 1 79 ? 8.767 12.920 -22.810 1.00 63.28 79 LYS A N 1
ATOM 642 C CA . LYS A 1 79 ? 8.514 11.569 -23.331 1.00 63.28 79 LYS A CA 1
ATOM 643 C C . LYS A 1 79 ? 9.589 11.128 -24.344 1.00 63.28 79 LYS A C 1
ATOM 645 O O . LYS A 1 79 ? 10.192 10.067 -24.179 1.00 63.28 79 LYS A O 1
ATOM 650 N N . ILE A 1 80 ? 9.908 11.974 -25.325 1.00 66.44 80 ILE A N 1
ATOM 651 C CA . ILE A 1 80 ? 10.970 11.720 -26.317 1.00 66.44 80 ILE A CA 1
ATOM 652 C C . ILE A 1 80 ? 12.344 11.577 -25.650 1.00 66.44 80 ILE A C 1
ATOM 654 O O . ILE A 1 80 ? 13.101 10.667 -25.980 1.00 66.44 80 ILE A O 1
ATOM 658 N N . ARG A 1 81 ? 12.677 12.431 -24.676 1.00 59.50 81 ARG A N 1
ATOM 659 C CA . ARG A 1 81 ? 13.958 12.350 -23.946 1.00 59.50 81 ARG A CA 1
ATOM 660 C C . ARG A 1 81 ? 14.093 11.063 -23.139 1.00 59.50 81 ARG A C 1
ATOM 662 O O . ARG A 1 81 ? 15.175 10.476 -23.111 1.00 59.50 81 ARG A O 1
ATOM 669 N N . PHE A 1 82 ? 13.009 10.610 -22.510 1.00 57.50 82 PHE A N 1
ATOM 670 C CA . PHE A 1 82 ? 12.997 9.328 -21.810 1.00 57.50 82 PHE A CA 1
ATOM 671 C C . PHE A 1 82 ? 13.297 8.170 -22.769 1.00 57.50 82 PHE A C 1
ATOM 673 O O . PHE A 1 82 ? 14.182 7.361 -22.494 1.00 57.50 82 PHE A O 1
ATOM 680 N N . LEU A 1 83 ? 12.633 8.150 -23.928 1.00 64.69 83 LEU A N 1
ATOM 681 C CA . LEU A 1 83 ? 12.869 7.155 -24.972 1.00 64.69 83 LEU A CA 1
ATOM 682 C C . LEU A 1 83 ? 14.331 7.164 -25.452 1.00 64.69 83 LEU A C 1
ATOM 684 O O . LEU A 1 83 ? 14.987 6.123 -25.470 1.00 64.69 83 LEU A O 1
ATOM 688 N N . LEU A 1 84 ? 14.874 8.348 -25.753 1.00 61.75 84 LEU A N 1
ATOM 689 C CA . LEU A 1 84 ? 16.263 8.528 -26.199 1.00 61.75 84 LEU A CA 1
ATOM 690 C C . LEU A 1 84 ? 17.300 7.992 -25.207 1.00 61.75 84 LEU A C 1
ATOM 692 O O . LEU A 1 84 ? 18.381 7.584 -25.619 1.00 61.75 84 LEU A O 1
ATOM 696 N N . THR A 1 85 ? 16.984 7.986 -23.909 1.00 53.47 85 THR A N 1
ATOM 697 C CA . THR A 1 85 ? 17.945 7.606 -22.863 1.00 53.47 85 THR A CA 1
ATOM 698 C C . THR A 1 85 ? 18.239 6.101 -22.849 1.00 53.47 85 THR A C 1
ATOM 700 O O . THR A 1 85 ? 19.294 5.709 -22.354 1.00 53.47 85 THR A O 1
ATOM 703 N N . GLY A 1 86 ? 17.412 5.263 -23.490 1.00 58.41 86 GLY A N 1
ATOM 704 C CA . GLY A 1 86 ? 17.932 3.954 -23.904 1.00 58.41 86 GLY A CA 1
ATOM 705 C C . GLY A 1 86 ? 16.977 2.971 -24.553 1.00 58.41 86 GLY A C 1
ATOM 706 O O . GLY A 1 86 ? 17.009 1.765 -24.296 1.00 58.41 86 GLY A O 1
ATOM 707 N N . ILE A 1 87 ? 16.240 3.485 -25.529 1.00 68.94 87 ILE A N 1
ATOM 708 C CA . ILE A 1 87 ? 15.731 2.688 -26.642 1.00 68.94 87 ILE A CA 1
ATOM 709 C C . ILE A 1 87 ? 16.836 1.839 -27.313 1.00 68.94 87 ILE A C 1
ATOM 711 O O . ILE A 1 87 ? 16.597 0.673 -27.609 1.00 68.94 87 ILE A O 1
ATOM 715 N N . ASP A 1 88 ? 18.063 2.366 -27.465 1.00 64.44 88 ASP A N 1
ATOM 716 C CA . ASP A 1 88 ? 19.212 1.638 -28.040 1.00 64.44 88 ASP A CA 1
ATOM 717 C C . ASP A 1 88 ? 19.490 0.324 -27.313 1.00 64.44 88 ASP A C 1
ATOM 719 O O . ASP A 1 88 ? 19.619 -0.730 -27.927 1.00 64.44 88 ASP A O 1
ATOM 723 N N . TYR A 1 89 ? 19.565 0.393 -25.991 1.00 61.72 89 TYR A N 1
ATOM 724 C CA . TYR A 1 89 ? 19.912 -0.743 -25.154 1.00 61.72 89 TYR A CA 1
ATOM 725 C C . TYR A 1 89 ? 18.766 -1.747 -25.016 1.00 61.72 89 TYR A C 1
ATOM 727 O O . TYR A 1 89 ? 18.993 -2.959 -24.961 1.00 61.72 89 TYR A O 1
ATOM 735 N N . THR A 1 90 ? 17.530 -1.236 -25.017 1.00 66.88 90 THR A N 1
ATOM 736 C CA . THR A 1 90 ? 16.320 -2.063 -25.074 1.00 66.88 90 THR A CA 1
ATOM 737 C C . THR A 1 90 ? 16.343 -2.925 -26.333 1.00 66.88 90 THR A C 1
ATOM 739 O O . THR A 1 90 ? 16.169 -4.143 -26.281 1.00 66.88 90 THR A O 1
ATOM 742 N N . TYR A 1 91 ? 16.657 -2.295 -27.464 1.00 77.31 91 TYR A N 1
ATOM 743 C CA . TYR A 1 91 ? 16.778 -2.967 -28.745 1.00 77.31 91 TYR A CA 1
ATOM 744 C C . TYR A 1 91 ? 17.956 -3.949 -28.797 1.00 77.31 91 TYR A C 1
ATOM 746 O O . TYR A 1 91 ? 17.760 -5.079 -29.237 1.00 77.31 91 TYR A O 1
ATOM 754 N N . GLU A 1 92 ? 19.139 -3.587 -28.282 1.00 72.94 92 GLU A N 1
ATOM 755 C CA . GLU A 1 92 ? 20.277 -4.517 -28.149 1.00 72.94 92 GLU A CA 1
ATOM 756 C C . GLU A 1 92 ? 19.908 -5.778 -27.362 1.00 72.94 92 GLU A C 1
ATOM 758 O O . GLU A 1 92 ? 20.251 -6.893 -27.758 1.00 72.94 92 GLU A O 1
ATOM 763 N N . SER A 1 93 ? 19.208 -5.602 -26.242 1.00 64.00 93 SER A N 1
ATOM 764 C CA . SER A 1 93 ? 18.842 -6.696 -25.346 1.00 64.00 93 SER A CA 1
ATOM 765 C C . SER A 1 93 ? 17.829 -7.632 -25.997 1.00 64.00 93 SER A C 1
ATOM 767 O O . SER A 1 93 ? 18.060 -8.842 -26.019 1.00 64.00 93 SER A O 1
ATOM 769 N N . TYR A 1 94 ? 16.752 -7.097 -26.586 1.00 74.31 94 TYR A N 1
ATOM 770 C CA . TYR A 1 94 ? 15.802 -7.926 -27.327 1.00 74.31 94 TYR A CA 1
ATOM 771 C C . TYR A 1 94 ? 16.481 -8.622 -28.507 1.00 74.31 94 TYR A C 1
ATOM 773 O O . TYR A 1 94 ? 16.310 -9.827 -28.678 1.00 74.31 94 TYR A O 1
ATOM 781 N N . ALA A 1 95 ? 17.297 -7.905 -29.285 1.00 78.94 95 ALA A N 1
ATOM 782 C CA . ALA A 1 95 ? 18.002 -8.482 -30.424 1.00 78.94 95 ALA A CA 1
ATOM 783 C C . ALA A 1 95 ? 18.870 -9.664 -29.979 1.00 78.94 95 ALA A C 1
ATOM 785 O O . ALA A 1 95 ? 18.718 -10.762 -30.505 1.00 78.94 95 ALA A O 1
ATOM 786 N N . LYS A 1 96 ? 19.670 -9.492 -28.921 1.00 77.06 96 LYS A N 1
ATOM 787 C CA . LYS A 1 96 ? 20.489 -10.564 -28.345 1.00 77.06 96 LYS A CA 1
ATOM 788 C C . LYS A 1 96 ? 19.658 -11.764 -27.892 1.00 77.06 96 LYS A C 1
ATOM 790 O O . LYS A 1 96 ? 20.038 -12.900 -28.167 1.00 77.06 96 LYS A O 1
ATOM 795 N N . VAL A 1 97 ? 18.548 -11.527 -27.194 1.00 71.00 97 VAL A N 1
ATOM 796 C CA . VAL A 1 97 ? 17.662 -12.589 -26.692 1.00 71.00 97 VAL A CA 1
ATOM 797 C C . VAL A 1 97 ? 17.033 -13.387 -27.840 1.00 71.00 97 VAL A C 1
ATOM 799 O O . VAL A 1 97 ? 16.913 -14.605 -27.736 1.00 71.00 97 VAL A O 1
ATOM 802 N N . PHE A 1 98 ? 16.714 -12.729 -28.954 1.00 79.31 98 PHE A N 1
ATOM 803 C CA . PHE A 1 98 ? 16.220 -13.372 -30.175 1.00 79.31 98 PHE A CA 1
ATOM 804 C C . PHE A 1 98 ? 17.339 -13.821 -31.136 1.00 79.31 98 PHE A C 1
ATOM 806 O O . PHE A 1 98 ? 17.052 -14.207 -32.267 1.00 79.31 98 PHE A O 1
ATOM 813 N N . GLY A 1 99 ? 18.612 -13.779 -30.720 1.00 80.94 99 GLY A N 1
ATOM 814 C CA . GLY A 1 99 ? 19.749 -14.214 -31.541 1.00 80.94 99 GLY A CA 1
ATOM 815 C C . GLY A 1 99 ? 19.995 -13.359 -32.792 1.00 80.94 99 GLY A C 1
ATOM 816 O O . GLY A 1 99 ? 20.470 -13.872 -33.804 1.00 80.94 99 GLY A O 1
ATOM 817 N N . LYS A 1 100 ? 19.651 -12.070 -32.744 1.00 85.81 100 LYS A N 1
ATOM 818 C CA . LYS A 1 100 ? 19.795 -11.090 -33.828 1.00 85.81 100 LYS A CA 1
ATOM 819 C C . LYS A 1 100 ? 20.834 -10.022 -33.493 1.00 85.81 100 LYS A C 1
ATOM 821 O O . LYS A 1 100 ? 21.007 -9.637 -32.340 1.00 85.81 100 LYS A O 1
ATOM 826 N N . GLU A 1 101 ? 21.471 -9.495 -34.535 1.00 90.00 101 GLU A N 1
ATOM 827 C CA . GLU A 1 101 ? 22.323 -8.309 -34.438 1.00 90.00 101 GLU A CA 1
ATOM 828 C C . GLU A 1 101 ? 21.479 -7.032 -34.609 1.00 90.00 101 GLU A C 1
ATOM 830 O O . GLU A 1 101 ? 20.672 -6.962 -35.544 1.00 90.00 101 GLU A O 1
ATOM 835 N N . PRO A 1 102 ? 21.638 -6.012 -33.747 1.00 87.12 102 PRO A N 1
ATOM 836 C CA . PRO A 1 102 ? 20.886 -4.765 -33.855 1.00 87.12 102 PRO A CA 1
ATOM 837 C C . PRO A 1 102 ? 21.265 -3.979 -35.121 1.00 87.12 102 PRO A C 1
ATOM 839 O O . PRO A 1 102 ? 22.445 -3.767 -35.408 1.00 87.12 102 PRO A O 1
ATOM 842 N N . GLN A 1 103 ? 20.266 -3.491 -35.857 1.00 93.25 103 GLN A N 1
ATOM 843 C CA . GLN A 1 103 ? 20.435 -2.677 -37.066 1.00 93.25 103 GLN A CA 1
ATOM 844 C C . GLN A 1 103 ? 19.979 -1.229 -36.848 1.00 93.25 103 GLN A C 1
ATOM 846 O O . GLN A 1 103 ? 19.282 -0.918 -35.889 1.00 93.25 103 GLN A O 1
ATOM 851 N N . LYS A 1 104 ? 20.372 -0.312 -37.737 1.00 94.56 104 LYS A N 1
ATOM 852 C CA . LYS A 1 104 ? 19.900 1.075 -37.666 1.00 94.56 104 LYS A CA 1
ATOM 853 C C . LYS A 1 104 ? 18.426 1.151 -38.092 1.00 94.56 104 LYS A C 1
ATOM 855 O O . LYS A 1 104 ? 18.103 0.848 -39.242 1.00 94.56 104 LYS A O 1
ATOM 860 N N . LEU A 1 105 ? 17.565 1.583 -37.177 1.00 94.06 105 LEU A N 1
ATOM 861 C CA . LEU A 1 105 ? 16.130 1.765 -37.372 1.00 94.06 105 LEU A CA 1
ATOM 862 C C . LEU A 1 105 ? 15.763 3.244 -37.485 1.00 94.06 105 LEU A C 1
ATOM 864 O O . LEU A 1 105 ? 16.390 4.110 -36.873 1.00 94.06 105 LEU A O 1
ATOM 868 N N . GLU A 1 106 ? 14.707 3.529 -38.232 1.00 94.75 106 GLU A N 1
ATOM 869 C CA . GLU A 1 106 ? 14.051 4.834 -38.230 1.00 94.75 106 GLU A CA 1
ATOM 870 C C . GLU A 1 106 ? 12.763 4.737 -37.415 1.00 94.75 106 GLU A C 1
ATOM 872 O O . GLU A 1 106 ? 11.952 3.848 -37.649 1.00 94.75 106 GLU A O 1
ATOM 877 N N . LEU A 1 107 ? 12.569 5.629 -36.448 1.00 91.00 107 LEU A N 1
ATOM 878 C CA . LEU A 1 107 ? 11.376 5.661 -35.609 1.00 91.00 107 LEU A CA 1
ATOM 879 C C . LEU A 1 107 ? 10.622 6.967 -35.840 1.00 91.00 107 LEU A C 1
ATOM 881 O O . LEU A 1 107 ? 11.118 8.036 -35.498 1.00 91.00 107 LEU A O 1
ATOM 885 N N . TYR A 1 108 ? 9.418 6.878 -36.379 1.00 91.88 108 TYR A N 1
ATOM 886 C CA . TYR A 1 108 ? 8.541 8.006 -36.661 1.00 91.88 108 TYR A CA 1
ATOM 887 C C . TYR A 1 108 ? 7.448 8.065 -35.602 1.00 91.88 108 TYR A C 1
ATOM 889 O O . TYR A 1 108 ? 6.690 7.113 -35.430 1.00 91.88 108 TYR A O 1
ATOM 897 N N . ILE A 1 109 ? 7.387 9.174 -34.870 1.00 87.56 109 ILE A N 1
ATOM 898 C CA . ILE A 1 109 ? 6.502 9.336 -33.719 1.00 87.56 109 ILE A CA 1
ATOM 899 C C . ILE A 1 109 ? 5.440 10.389 -34.027 1.00 87.56 109 ILE A C 1
ATOM 901 O O . ILE A 1 109 ? 5.724 11.588 -34.068 1.00 87.56 109 ILE A O 1
ATOM 905 N N . TYR A 1 110 ? 4.212 9.918 -34.204 1.00 85.88 110 TYR A N 1
ATOM 906 C CA . TYR A 1 110 ? 3.022 10.718 -34.453 1.00 85.88 110 TYR A CA 1
ATOM 907 C C . TYR A 1 110 ? 2.436 11.314 -33.158 1.00 85.88 110 TYR A C 1
ATOM 909 O O . TYR A 1 110 ? 2.595 10.725 -32.083 1.00 85.88 110 TYR A O 1
ATOM 917 N N . PRO A 1 111 ? 1.745 12.469 -33.228 1.00 78.62 111 PRO A N 1
ATOM 918 C CA . PRO A 1 111 ? 1.111 13.099 -32.063 1.00 78.62 111 PRO A CA 1
ATOM 919 C C . PRO A 1 111 ? -0.108 12.353 -31.503 1.00 78.62 111 PRO A C 1
ATOM 921 O O . PRO A 1 111 ? -0.480 12.582 -30.352 1.00 78.62 111 PRO A O 1
ATOM 924 N N . SER A 1 112 ? -0.774 11.526 -32.308 1.00 80.19 112 SER A N 1
ATOM 925 C CA . SER A 1 112 ? -1.953 10.765 -31.893 1.00 80.19 112 SER A CA 1
ATOM 926 C C . SER A 1 112 ? -2.107 9.473 -32.694 1.00 80.19 112 SER A C 1
ATOM 928 O O . SER A 1 112 ? -1.492 9.309 -33.750 1.00 80.19 112 SER A O 1
ATOM 930 N N . GLU A 1 113 ? -2.911 8.552 -32.163 1.00 82.31 113 GLU A N 1
ATOM 931 C CA . GLU A 1 113 ? -3.264 7.300 -32.837 1.00 82.31 113 GLU A CA 1
ATOM 932 C C . GLU A 1 113 ? -3.988 7.564 -34.158 1.00 82.31 113 GLU A C 1
ATOM 934 O O . GLU A 1 113 ? -3.636 6.969 -35.172 1.00 82.31 113 GLU A O 1
ATOM 939 N N . ASP A 1 114 ? -4.934 8.506 -34.162 1.00 83.94 114 ASP A N 1
ATOM 940 C CA . ASP A 1 114 ? -5.707 8.878 -35.348 1.00 83.94 114 ASP A CA 1
ATOM 941 C C . ASP A 1 114 ? -4.805 9.346 -36.495 1.00 83.94 114 ASP A C 1
ATOM 943 O O . ASP A 1 114 ? -5.016 8.948 -37.639 1.00 83.94 114 ASP A O 1
ATOM 947 N N . ASP A 1 115 ? -3.761 10.130 -36.194 1.00 82.00 115 ASP A N 1
ATOM 948 C CA . ASP A 1 115 ? -2.810 10.595 -37.210 1.00 82.00 115 ASP A CA 1
ATOM 949 C C . ASP A 1 115 ? -2.046 9.419 -37.847 1.00 82.00 115 ASP A C 1
ATOM 951 O O . ASP A 1 115 ? -1.845 9.383 -39.059 1.00 82.00 115 ASP A O 1
ATOM 955 N N . LEU A 1 116 ? -1.641 8.429 -37.040 1.00 85.00 116 LEU A N 1
ATOM 956 C CA . LEU A 1 116 ? -0.966 7.227 -37.539 1.00 85.00 116 LEU A CA 1
ATOM 957 C C . LEU A 1 116 ? -1.919 6.359 -38.375 1.00 85.00 116 LEU A C 1
ATOM 959 O O . LEU A 1 116 ? -1.546 5.878 -39.448 1.00 85.00 116 LEU A O 1
ATOM 963 N N . LYS A 1 117 ? -3.143 6.139 -37.880 1.00 83.56 117 LYS A N 1
ATOM 964 C CA . LYS A 1 117 ? -4.152 5.310 -38.552 1.00 83.56 117 LYS A CA 1
ATOM 965 C C . LYS A 1 117 ? -4.603 5.919 -39.869 1.00 83.56 117 LYS A C 1
ATOM 967 O O . LYS A 1 117 ? -4.841 5.176 -40.816 1.00 83.56 117 LYS A O 1
ATOM 972 N N . LEU A 1 118 ? -4.679 7.244 -39.949 1.00 81.00 118 LEU A N 1
ATOM 973 C CA . LEU A 1 118 ? -4.995 7.949 -41.185 1.00 81.00 118 LEU A CA 1
ATOM 974 C C . LEU A 1 118 ? -3.943 7.685 -42.273 1.00 81.00 118 LEU A C 1
ATOM 976 O O . LEU A 1 118 ? -4.308 7.433 -43.419 1.00 81.00 118 LEU A O 1
ATOM 980 N N . ASP A 1 119 ? -2.658 7.703 -41.911 1.00 77.25 119 ASP A N 1
ATOM 981 C CA . ASP A 1 119 ? -1.554 7.555 -42.866 1.00 77.25 119 ASP A CA 1
ATOM 982 C C . ASP A 1 119 ? -1.312 6.097 -43.294 1.00 77.25 119 ASP A C 1
ATOM 984 O O . ASP A 1 119 ? -0.930 5.847 -44.439 1.00 77.25 119 ASP A O 1
ATOM 988 N N . TYR A 1 120 ? -1.536 5.130 -42.396 1.00 82.31 120 TYR A N 1
ATOM 989 C CA . TYR A 1 120 ? -1.156 3.725 -42.619 1.00 82.31 120 TYR A CA 1
ATOM 990 C C . TYR A 1 120 ? -2.307 2.721 -42.596 1.00 82.31 120 TYR A C 1
ATOM 992 O O . TYR A 1 120 ? -2.079 1.546 -42.880 1.00 82.31 120 TYR A O 1
ATOM 1000 N N . SER A 1 121 ? -3.531 3.150 -42.277 1.00 79.88 121 SER A N 1
ATOM 1001 C CA . SER A 1 121 ? -4.717 2.286 -42.197 1.00 79.88 121 SER A CA 1
ATOM 1002 C C . SER A 1 121 ? -4.475 1.016 -41.361 1.00 79.88 121 SER A C 1
ATOM 1004 O O . SER A 1 121 ? -4.819 -0.089 -41.780 1.00 79.88 121 SER A O 1
ATOM 1006 N N . THR A 1 122 ? -3.834 1.177 -40.199 1.00 76.62 122 THR A N 1
ATOM 1007 C CA . THR A 1 122 ? -3.461 0.090 -39.278 1.00 76.62 122 THR A CA 1
ATOM 1008 C C . THR A 1 122 ? -4.398 0.026 -38.068 1.00 76.62 122 THR A C 1
ATOM 1010 O O . THR A 1 122 ? -4.779 1.058 -37.523 1.00 76.62 122 THR A O 1
ATOM 1013 N N . ASP A 1 123 ? -4.725 -1.182 -37.605 1.00 80.25 123 ASP A N 1
ATOM 1014 C CA . ASP A 1 123 ? -5.443 -1.411 -36.336 1.00 80.25 123 ASP A CA 1
ATOM 1015 C C . ASP A 1 123 ? -4.485 -1.617 -35.146 1.00 80.25 123 ASP A C 1
ATOM 1017 O O . ASP A 1 123 ? -4.900 -1.711 -33.988 1.00 80.25 123 ASP A O 1
ATOM 1021 N N . LEU A 1 124 ? -3.183 -1.690 -35.430 1.00 85.88 124 LEU A N 1
ATOM 1022 C CA . LEU A 1 124 ? -2.127 -1.787 -34.432 1.00 85.88 124 LEU A CA 1
ATOM 1023 C C . LEU A 1 124 ? -1.690 -0.391 -33.984 1.00 85.88 124 LEU A C 1
ATOM 1025 O O . LEU A 1 124 ? -1.738 0.557 -34.770 1.00 85.88 124 LEU A O 1
ATOM 1029 N N . PRO A 1 125 ? -1.151 -0.258 -32.760 1.00 83.25 125 PRO A N 1
ATOM 1030 C CA . PRO A 1 125 ? -0.710 1.035 -32.261 1.00 83.25 125 PRO A CA 1
ATOM 1031 C C . PRO A 1 125 ? 0.627 1.499 -32.877 1.00 83.25 125 PRO A C 1
ATOM 1033 O O . PRO A 1 125 ? 1.211 2.506 -32.473 1.00 83.25 125 PRO A O 1
ATOM 1036 N N . TRP A 1 126 ? 1.122 0.747 -33.858 1.00 90.56 126 TRP A N 1
ATOM 1037 C CA . TRP A 1 126 ? 2.318 1.001 -34.638 1.00 90.56 126 TRP A CA 1
ATOM 1038 C C . TRP A 1 126 ? 2.188 0.358 -36.029 1.00 90.56 126 TRP A C 1
ATOM 1040 O O . TRP A 1 126 ? 1.324 -0.484 -36.276 1.00 90.56 126 TRP A O 1
ATOM 1050 N N . TYR A 1 127 ? 3.076 0.737 -36.941 1.00 91.81 127 TYR A N 1
ATOM 1051 C CA . TYR A 1 127 ? 3.242 0.156 -38.270 1.00 91.81 127 TYR A CA 1
ATOM 1052 C C . TYR A 1 127 ? 4.739 -0.037 -38.554 1.00 91.81 127 TYR A C 1
ATOM 1054 O O . TYR A 1 127 ? 5.557 0.781 -38.137 1.00 91.81 127 TYR A O 1
ATOM 1062 N N . ILE A 1 128 ? 5.119 -1.129 -39.221 1.00 92.75 128 ILE A N 1
ATOM 1063 C CA . ILE A 1 128 ? 6.525 -1.466 -39.499 1.00 92.75 128 ILE A CA 1
ATOM 1064 C C . ILE A 1 128 ? 6.707 -1.634 -41.006 1.00 92.75 128 ILE A C 1
ATOM 1066 O O . ILE A 1 128 ? 6.041 -2.459 -41.626 1.00 92.75 128 ILE A O 1
ATOM 1070 N N . GLU A 1 129 ? 7.651 -0.891 -41.584 1.00 92.69 129 GLU A N 1
ATOM 1071 C CA . GLU A 1 129 ? 8.014 -0.961 -43.001 1.00 92.69 129 GLU A CA 1
ATOM 1072 C C . GLU A 1 129 ? 9.536 -1.067 -43.142 1.00 92.69 129 GLU A C 1
ATOM 1074 O O . GLU A 1 129 ? 10.270 -0.089 -42.981 1.00 92.69 129 GLU A O 1
ATOM 1079 N N . GLY A 1 130 ? 10.039 -2.265 -43.446 1.00 92.50 130 GLY A N 1
ATOM 1080 C CA . GLY A 1 130 ? 11.482 -2.496 -43.520 1.00 92.50 130 GLY A CA 1
ATOM 1081 C C . GLY A 1 130 ? 12.159 -2.175 -42.186 1.00 92.50 130 GLY A C 1
ATOM 1082 O O . GLY A 1 130 ? 11.810 -2.759 -41.166 1.00 92.50 130 GLY A O 1
ATOM 1083 N N . ASN A 1 131 ? 13.114 -1.241 -42.185 1.00 92.94 131 ASN A N 1
ATOM 1084 C CA . ASN A 1 131 ? 13.801 -0.764 -40.978 1.00 92.94 131 ASN A CA 1
ATOM 1085 C C . ASN A 1 131 ? 13.109 0.440 -40.307 1.00 92.94 131 ASN A C 1
ATOM 1087 O O . ASN A 1 131 ? 13.705 1.077 -39.436 1.00 92.94 131 ASN A O 1
ATOM 1091 N N . LYS A 1 132 ? 11.885 0.782 -40.723 1.00 94.81 132 LYS A N 1
ATOM 1092 C CA . LYS A 1 132 ? 11.114 1.906 -40.192 1.00 94.81 132 LYS A CA 1
ATOM 1093 C C . LYS A 1 132 ? 10.011 1.412 -39.269 1.00 94.81 132 LYS A C 1
ATOM 1095 O O . LYS A 1 132 ? 9.286 0.479 -39.605 1.00 94.81 132 LYS A O 1
ATOM 1100 N N . ILE A 1 133 ? 9.865 2.073 -38.130 1.00 93.19 133 ILE A N 1
ATOM 1101 C CA . ILE A 1 133 ? 8.774 1.886 -37.180 1.00 93.19 133 ILE A CA 1
ATOM 1102 C C . ILE A 1 133 ? 8.021 3.209 -37.095 1.00 93.19 133 ILE A C 1
ATOM 1104 O O . ILE A 1 133 ? 8.611 4.248 -36.811 1.00 93.19 133 ILE A O 1
ATOM 1108 N N . PHE A 1 134 ? 6.719 3.169 -37.318 1.00 92.31 134 PHE A N 1
ATOM 1109 C CA . PHE A 1 134 ? 5.808 4.293 -37.164 1.00 92.31 134 PHE A CA 1
ATOM 1110 C C . PHE A 1 134 ? 4.939 4.006 -35.949 1.00 92.31 134 PHE A C 1
ATOM 1112 O O . PHE A 1 134 ? 4.368 2.931 -35.829 1.00 92.31 134 PHE A O 1
ATOM 1119 N N . THR A 1 135 ? 4.879 4.933 -35.010 1.00 88.81 135 THR A N 1
ATOM 1120 C CA . THR A 1 135 ? 4.144 4.793 -33.749 1.00 88.81 135 THR A CA 1
ATOM 1121 C C . THR A 1 135 ? 3.545 6.140 -33.398 1.00 88.81 135 THR A C 1
ATOM 1123 O O . THR A 1 135 ? 3.924 7.157 -33.976 1.00 88.81 135 THR A O 1
ATOM 1126 N N . PHE A 1 136 ? 2.671 6.186 -32.405 1.00 82.31 136 PHE A N 1
ATOM 1127 C CA . PHE A 1 136 ? 2.200 7.446 -31.846 1.00 82.31 136 PHE A CA 1
ATOM 1128 C C . PHE A 1 136 ? 2.573 7.598 -30.371 1.00 82.31 136 PHE A C 1
ATOM 1130 O O . PHE A 1 136 ? 2.878 6.627 -29.674 1.00 82.31 136 PHE A O 1
ATOM 1137 N N . LEU A 1 137 ? 2.554 8.843 -29.903 1.00 70.44 137 LEU A N 1
ATOM 1138 C CA . LEU A 1 137 ? 2.535 9.191 -28.490 1.00 70.44 137 LEU A CA 1
ATOM 1139 C C . LEU A 1 137 ? 1.301 10.033 -28.237 1.00 70.44 137 LEU A C 1
ATOM 1141 O O . LEU A 1 137 ? 1.300 11.213 -28.568 1.00 70.44 137 LEU A O 1
ATOM 1145 N N . ASP A 1 138 ? 0.290 9.433 -27.617 1.00 64.38 138 ASP A N 1
ATOM 1146 C CA . ASP A 1 138 ? -0.938 10.138 -27.275 1.00 64.38 138 ASP A CA 1
ATOM 1147 C C . ASP A 1 138 ? -0.621 11.419 -26.474 1.00 64.38 138 ASP A C 1
ATOM 1149 O O . ASP A 1 138 ? 0.034 11.395 -25.414 1.00 64.38 138 ASP A O 1
ATOM 1153 N N . LYS A 1 139 ? -1.027 12.549 -27.059 1.00 55.69 139 LYS A N 1
ATOM 1154 C CA . LYS A 1 139 ? -0.855 13.902 -26.525 1.00 55.69 139 LYS A CA 1
ATOM 1155 C C . LYS A 1 139 ? -1.713 14.158 -25.279 1.00 55.69 139 LYS A C 1
ATOM 1157 O O . LYS A 1 139 ? -1.300 14.958 -24.440 1.00 55.69 139 LYS A O 1
ATOM 1162 N N . ASP A 1 140 ? -2.847 13.469 -25.145 1.00 48.94 140 ASP A N 1
ATOM 1163 C CA . ASP A 1 140 ? -3.876 13.696 -24.123 1.00 48.94 140 ASP A CA 1
ATOM 1164 C C . ASP A 1 140 ? -3.730 12.735 -22.932 1.00 48.94 140 ASP A C 1
ATOM 1166 O O . ASP A 1 140 ? -4.089 13.065 -21.796 1.00 48.94 140 ASP A O 1
ATOM 1170 N N . LEU A 1 141 ? -3.109 11.570 -23.138 1.00 45.66 141 LEU A N 1
ATOM 1171 C CA . LEU A 1 141 ? -2.739 10.684 -22.039 1.00 45.66 141 LEU A CA 1
ATOM 1172 C C . LEU A 1 141 ? -1.546 11.274 -21.274 1.00 45.66 141 LEU A C 1
ATOM 1174 O O . LEU A 1 141 ? -0.408 11.342 -21.754 1.00 45.66 141 LEU A O 1
ATOM 1178 N N . ASN A 1 142 ? -1.789 11.639 -20.013 1.00 43.12 142 ASN A N 1
ATOM 1179 C CA . ASN A 1 142 ? -0.777 12.035 -19.028 1.00 43.12 142 ASN A CA 1
ATOM 1180 C C . ASN A 1 142 ? 0.272 10.930 -18.737 1.00 43.12 142 ASN A C 1
ATOM 1182 O O . ASN A 1 142 ? 0.957 11.042 -17.738 1.00 43.12 142 ASN A O 1
ATOM 1186 N N . ASN A 1 143 ? 0.427 9.883 -19.562 1.00 41.91 143 ASN A N 1
ATOM 1187 C CA . ASN A 1 143 ? 1.477 8.861 -19.506 1.00 41.91 143 ASN A CA 1
ATOM 1188 C C . ASN A 1 143 ? 2.026 8.580 -20.921 1.00 41.91 143 ASN A C 1
ATOM 1190 O O . ASN A 1 143 ? 1.305 8.657 -21.914 1.00 41.91 143 ASN A O 1
ATOM 1194 N N . LEU A 1 144 ? 3.327 8.294 -21.042 1.00 43.38 144 LEU A N 1
ATOM 1195 C CA . LEU A 1 144 ? 3.852 7.561 -22.204 1.00 43.38 144 LEU A CA 1
ATOM 1196 C C . LEU A 1 144 ? 3.286 6.136 -22.094 1.00 43.38 144 LEU A C 1
ATOM 1198 O O . LEU A 1 144 ? 3.311 5.606 -20.986 1.00 43.38 144 LEU A O 1
ATOM 1202 N N . TYR A 1 145 ? 2.829 5.511 -23.180 1.00 53.56 145 TYR A N 1
ATOM 1203 C CA . TYR A 1 145 ? 2.703 4.050 -23.233 1.00 53.56 145 TYR A CA 1
ATOM 1204 C C . TYR A 1 145 ? 4.025 3.492 -23.791 1.00 53.56 145 TYR A C 1
ATOM 1206 O O . TYR A 1 145 ? 4.125 3.268 -24.996 1.00 53.56 145 TYR A O 1
ATOM 1214 N N . PRO A 1 146 ? 5.089 3.318 -22.967 1.00 50.78 146 PRO A N 1
ATOM 1215 C CA . PRO A 1 146 ? 6.371 2.747 -23.420 1.00 50.78 146 PRO A CA 1
ATOM 1216 C C . PRO A 1 146 ? 6.187 1.386 -24.103 1.00 50.78 146 PRO A C 1
ATOM 1218 O O . PRO A 1 146 ? 6.953 1.013 -24.987 1.00 50.78 146 PRO A O 1
ATOM 1221 N N . PHE A 1 147 ? 5.106 0.700 -23.744 1.00 65.62 147 PHE A N 1
ATOM 1222 C CA . PHE A 1 147 ? 4.687 -0.591 -24.262 1.00 65.62 147 PHE A CA 1
ATOM 1223 C C . PHE A 1 147 ? 4.440 -0.601 -25.778 1.00 65.62 147 PHE A C 1
ATOM 1225 O O . PHE A 1 147 ? 4.648 -1.631 -26.417 1.00 65.62 147 PHE A O 1
ATOM 1232 N N . THR A 1 148 ? 4.084 0.534 -26.388 1.00 75.38 148 THR A N 1
ATOM 1233 C CA . THR A 1 148 ? 3.864 0.615 -27.840 1.00 75.38 148 THR A CA 1
ATOM 1234 C C . THR A 1 148 ? 5.169 0.474 -28.623 1.00 75.38 148 THR A C 1
ATOM 1236 O O . THR A 1 148 ? 5.242 -0.311 -29.563 1.00 75.38 148 THR A O 1
ATOM 1239 N N . VAL A 1 149 ? 6.235 1.169 -28.209 1.00 79.44 149 VAL A N 1
ATOM 1240 C CA . VAL A 1 149 ? 7.542 1.057 -28.881 1.00 79.44 149 VAL A CA 1
ATOM 1241 C C . VAL A 1 149 ? 8.179 -0.299 -28.592 1.00 79.44 149 VAL A C 1
ATOM 1243 O O . VAL A 1 149 ? 8.742 -0.916 -29.491 1.00 79.44 149 VAL A O 1
ATOM 1246 N N . GLU A 1 150 ? 8.072 -0.795 -27.359 1.00 80.88 150 GLU A N 1
ATOM 1247 C CA . GLU A 1 150 ? 8.623 -2.105 -26.996 1.00 80.88 150 GLU A CA 1
ATOM 1248 C C . GLU A 1 150 ? 7.938 -3.256 -27.745 1.00 80.88 150 GLU A C 1
ATOM 1250 O O . GLU A 1 150 ? 8.631 -4.106 -28.303 1.00 80.88 150 GLU A O 1
ATOM 1255 N N . SER A 1 151 ? 6.603 -3.257 -27.839 1.00 86.19 151 SER A N 1
ATOM 1256 C CA . SER A 1 151 ? 5.875 -4.261 -28.632 1.00 86.19 151 SER A CA 1
ATOM 1257 C C . SER A 1 151 ? 6.220 -4.174 -30.123 1.00 86.19 151 SER A C 1
ATOM 1259 O O . SER A 1 151 ? 6.415 -5.213 -30.754 1.00 86.19 151 SER A O 1
ATOM 1261 N N . ALA A 1 152 ? 6.404 -2.967 -30.676 1.00 89.44 152 ALA A N 1
ATOM 1262 C CA . ALA A 1 152 ? 6.874 -2.782 -32.051 1.00 89.44 152 ALA A CA 1
ATOM 1263 C C . ALA A 1 152 ? 8.286 -3.351 -32.268 1.00 89.44 152 ALA A C 1
ATOM 1265 O O . ALA A 1 152 ? 8.557 -3.966 -33.298 1.00 89.44 152 ALA A O 1
ATOM 1266 N N . LEU A 1 153 ? 9.196 -3.191 -31.299 1.00 88.75 153 LEU A N 1
ATOM 1267 C CA . LEU A 1 153 ? 10.545 -3.763 -31.375 1.00 88.75 153 LEU A CA 1
ATOM 1268 C C . LEU A 1 153 ? 10.527 -5.291 -31.307 1.00 88.75 153 LEU A C 1
ATOM 1270 O O . LEU A 1 153 ? 11.256 -5.934 -32.063 1.00 88.75 153 LEU A O 1
ATOM 1274 N N . ILE A 1 154 ? 9.690 -5.877 -30.446 1.00 89.31 154 ILE A N 1
ATOM 1275 C CA . ILE A 1 154 ? 9.501 -7.334 -30.396 1.00 89.31 154 ILE A CA 1
ATOM 1276 C C . ILE A 1 154 ? 8.942 -7.823 -31.734 1.00 89.31 154 ILE A C 1
ATOM 1278 O O .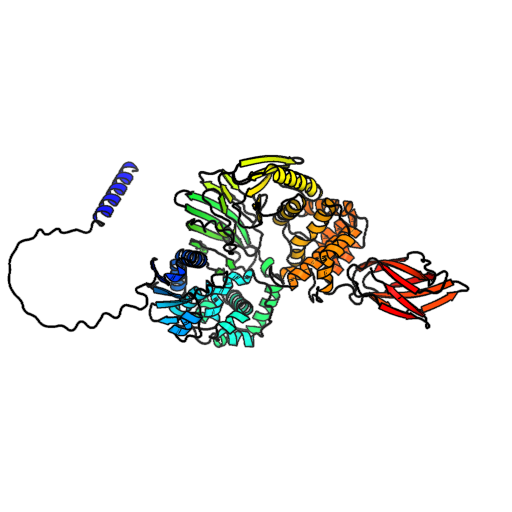 ILE A 1 154 ? 9.476 -8.776 -32.300 1.00 89.31 154 ILE A O 1
ATOM 1282 N N . ALA A 1 155 ? 7.934 -7.148 -32.289 1.00 92.62 155 ALA A N 1
ATOM 1283 C CA . ALA A 1 155 ? 7.374 -7.488 -33.594 1.00 92.62 155 ALA A CA 1
ATOM 1284 C C . ALA A 1 155 ? 8.401 -7.358 -34.728 1.00 92.62 155 ALA A C 1
ATOM 1286 O O . ALA A 1 155 ? 8.514 -8.259 -35.555 1.00 92.62 155 ALA A O 1
ATOM 1287 N N . TYR A 1 156 ? 9.215 -6.298 -34.739 1.00 94.38 156 TYR A N 1
ATOM 1288 C CA . TYR A 1 156 ? 10.316 -6.125 -35.692 1.00 94.38 156 TYR A CA 1
ATOM 1289 C C . TYR A 1 156 ? 11.335 -7.272 -35.595 1.00 94.38 156 TYR A C 1
ATOM 1291 O O . TYR A 1 156 ? 11.782 -7.832 -36.599 1.00 94.38 156 TYR A O 1
ATOM 1299 N N . LEU A 1 157 ? 11.704 -7.653 -34.370 1.00 91.31 157 LEU A N 1
ATOM 1300 C CA . LEU A 1 157 ? 12.705 -8.686 -34.122 1.00 91.31 157 LEU A CA 1
ATOM 1301 C C . LEU A 1 157 ? 12.180 -10.101 -34.335 1.00 91.31 157 LEU A C 1
ATOM 1303 O O . LEU A 1 157 ? 12.971 -10.975 -34.663 1.00 91.31 157 LEU A O 1
ATOM 1307 N N . THR A 1 158 ? 10.890 -10.360 -34.199 1.00 91.31 158 THR A N 1
ATOM 1308 C CA . THR A 1 158 ? 10.322 -11.707 -34.382 1.00 91.31 158 THR A CA 1
ATOM 1309 C C . THR A 1 158 ? 9.688 -11.884 -35.760 1.00 91.31 158 THR A C 1
ATOM 1311 O O . THR A 1 158 ? 9.636 -12.997 -36.274 1.00 91.31 158 THR A O 1
ATOM 1314 N N . GLY A 1 159 ? 9.253 -10.791 -36.390 1.00 92.31 159 GLY A N 1
ATOM 1315 C CA . GLY A 1 159 ? 8.378 -10.814 -37.561 1.00 92.31 159 GLY A CA 1
ATOM 1316 C C . GLY A 1 159 ? 6.954 -11.273 -37.230 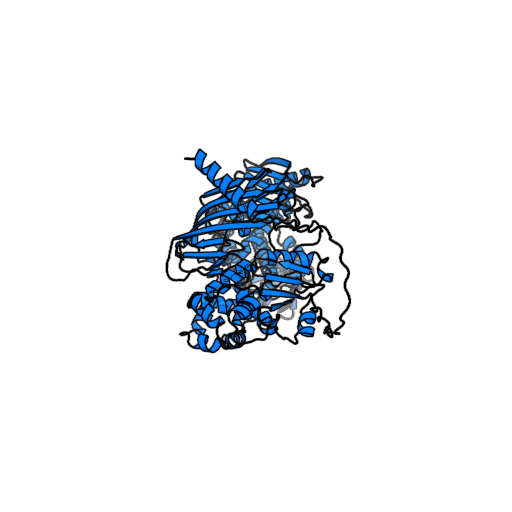1.00 92.31 159 GLY A C 1
ATOM 1317 O O . GLY A 1 159 ? 6.229 -11.676 -38.138 1.00 92.31 159 GLY A O 1
ATOM 1318 N N . LYS A 1 160 ? 6.573 -11.277 -35.945 1.00 93.06 160 LYS A N 1
ATOM 1319 C CA . LYS A 1 160 ? 5.328 -11.862 -35.437 1.00 93.06 160 LYS A CA 1
ATOM 1320 C C . LYS A 1 160 ? 4.556 -10.865 -34.589 1.00 93.06 160 LYS A C 1
ATOM 1322 O O . LYS A 1 160 ? 5.130 -10.078 -33.839 1.00 93.06 160 LYS A O 1
ATOM 1327 N N . VAL A 1 161 ? 3.233 -10.918 -34.709 1.00 91.12 161 VAL A N 1
ATOM 1328 C CA . VAL A 1 161 ? 2.308 -10.051 -33.974 1.00 91.12 161 VAL A CA 1
ATOM 1329 C C . VAL A 1 161 ? 1.179 -10.912 -33.446 1.00 91.12 161 VAL A C 1
ATOM 1331 O O . VAL A 1 161 ? 0.420 -11.471 -34.232 1.00 91.12 161 VAL A O 1
ATOM 1334 N N . ASN A 1 162 ? 1.098 -11.017 -32.129 1.00 91.94 162 ASN A N 1
ATOM 1335 C CA . ASN A 1 162 ? 0.059 -11.735 -31.406 1.00 91.94 162 ASN A CA 1
ATOM 1336 C C . ASN A 1 162 ? -0.174 -11.034 -30.055 1.00 91.94 162 ASN A C 1
ATOM 1338 O O . ASN A 1 162 ? 0.514 -10.058 -29.721 1.00 91.94 162 ASN A O 1
ATOM 1342 N N . GLY A 1 163 ? -1.122 -11.528 -29.267 1.00 90.31 163 GLY A N 1
ATOM 1343 C CA . GLY A 1 163 ? -1.494 -10.901 -28.006 1.00 90.31 163 GLY A CA 1
ATOM 1344 C C . GLY A 1 163 ? -0.381 -10.944 -26.972 1.00 90.31 163 GLY A C 1
ATOM 1345 O O . GLY A 1 163 ? -0.253 -10.011 -26.181 1.00 90.31 163 GLY A O 1
ATOM 1346 N N . LEU A 1 164 ? 0.484 -11.967 -27.010 1.00 90.94 164 LEU A N 1
ATOM 1347 C CA . LEU A 1 164 ? 1.683 -12.004 -26.170 1.00 90.94 164 LEU A CA 1
ATOM 1348 C C . LEU A 1 164 ? 2.673 -10.906 -26.567 1.00 90.94 164 LEU A C 1
ATOM 1350 O O . LEU A 1 164 ? 3.196 -10.248 -25.680 1.00 90.94 164 LEU A O 1
ATOM 1354 N N . THR A 1 165 ? 2.903 -10.647 -27.858 1.00 90.19 165 THR A N 1
ATOM 1355 C CA . THR A 1 165 ? 3.767 -9.541 -28.321 1.00 90.19 165 THR A CA 1
ATOM 1356 C C . THR A 1 165 ? 3.259 -8.187 -27.835 1.00 90.19 165 THR A C 1
ATOM 1358 O O . THR A 1 165 ? 4.050 -7.342 -27.411 1.00 90.19 165 THR A O 1
ATOM 1361 N N . LEU A 1 166 ? 1.941 -7.986 -27.874 1.00 87.56 166 LEU A N 1
ATOM 1362 C CA . LEU A 1 166 ? 1.305 -6.752 -27.419 1.00 87.56 166 LEU A CA 1
ATOM 1363 C C . LEU A 1 166 ? 1.378 -6.611 -25.893 1.00 87.56 166 LEU A C 1
ATOM 1365 O O . LEU A 1 166 ? 1.691 -5.528 -25.410 1.00 87.56 166 LEU A O 1
ATOM 1369 N N . ALA A 1 167 ? 1.151 -7.696 -25.146 1.00 86.25 167 ALA A N 1
ATOM 1370 C CA . ALA A 1 167 ? 1.112 -7.691 -23.685 1.00 86.25 167 ALA A CA 1
ATOM 1371 C C . ALA A 1 167 ? 2.472 -7.892 -23.000 1.00 86.25 167 ALA A C 1
ATOM 1373 O O . ALA A 1 167 ? 2.603 -7.541 -21.839 1.00 86.25 167 ALA A O 1
ATOM 1374 N N . PHE A 1 168 ? 3.509 -8.418 -23.655 1.00 82.81 168 PHE A N 1
ATOM 1375 C CA . PHE A 1 168 ? 4.807 -8.706 -23.019 1.00 82.81 168 PHE A CA 1
ATOM 1376 C C . PHE A 1 168 ? 5.423 -7.521 -22.256 1.00 82.81 168 PHE A C 1
ATOM 1378 O O . PHE A 1 168 ? 5.931 -7.725 -21.149 1.00 82.81 168 PHE A O 1
ATOM 1385 N N . PRO A 1 169 ? 5.334 -6.273 -22.750 1.00 76.00 169 PRO A N 1
ATOM 1386 C CA . PRO A 1 169 ? 5.822 -5.126 -21.992 1.00 76.00 169 PRO A CA 1
ATOM 1387 C C . PRO A 1 169 ? 5.073 -4.890 -20.655 1.00 76.00 169 PRO A C 1
ATOM 1389 O O . PRO A 1 169 ? 5.605 -4.234 -19.760 1.00 76.00 169 PRO A O 1
ATOM 1392 N N . SER A 1 170 ? 3.876 -5.472 -20.466 1.00 70.31 170 SER A N 1
ATOM 1393 C CA . SER A 1 170 ? 3.045 -5.371 -19.250 1.00 70.31 170 SER A CA 1
ATOM 1394 C C . SER A 1 170 ? 3.657 -5.997 -18.007 1.00 70.31 170 SER A C 1
ATOM 1396 O O . SER A 1 170 ? 3.257 -5.651 -16.893 1.00 70.31 170 SER A O 1
ATOM 1398 N N . ILE A 1 171 ? 4.594 -6.938 -18.171 1.00 67.62 171 ILE A N 1
ATOM 1399 C CA . ILE A 1 171 ? 5.216 -7.673 -17.058 1.00 67.62 171 ILE A CA 1
ATOM 1400 C C . ILE A 1 171 ? 5.843 -6.685 -16.053 1.00 67.62 171 ILE A C 1
ATOM 1402 O O . ILE A 1 171 ? 5.897 -6.967 -14.855 1.00 67.62 171 ILE A O 1
ATOM 1406 N N . ALA A 1 172 ? 6.226 -5.494 -16.530 1.00 56.56 172 ALA A N 1
ATOM 1407 C CA . ALA A 1 172 ? 6.695 -4.354 -15.743 1.00 56.56 172 ALA A CA 1
ATOM 1408 C C . ALA A 1 172 ? 5.763 -3.919 -14.632 1.00 56.56 172 ALA A C 1
ATOM 1410 O O . ALA A 1 172 ? 6.193 -3.663 -13.504 1.00 56.56 172 ALA A O 1
ATOM 1411 N N . ASP A 1 173 ? 4.489 -3.842 -14.974 1.00 57.75 173 ASP A N 1
ATOM 1412 C CA . ASP A 1 173 ? 3.464 -3.251 -14.134 1.00 57.75 173 ASP A CA 1
ATOM 1413 C C . ASP A 1 173 ? 2.679 -4.330 -13.386 1.00 57.75 173 ASP A C 1
ATOM 1415 O O . ASP A 1 173 ? 2.017 -4.045 -12.386 1.00 57.75 173 ASP A O 1
ATOM 1419 N N . ALA A 1 174 ? 2.819 -5.588 -13.808 1.00 59.44 174 ALA A N 1
ATOM 1420 C CA . ALA A 1 174 ? 2.058 -6.721 -13.310 1.00 59.44 174 ALA A CA 1
ATOM 1421 C C . ALA A 1 174 ? 2.260 -7.040 -11.811 1.00 59.44 174 ALA A C 1
ATOM 1423 O O . ALA A 1 174 ? 1.413 -7.685 -11.200 1.00 59.44 174 ALA A O 1
ATOM 1424 N N . TYR A 1 175 ? 3.325 -6.532 -11.186 1.00 52.62 175 TYR A N 1
ATOM 1425 C CA . TYR A 1 175 ? 3.583 -6.678 -9.743 1.00 52.62 175 TYR A CA 1
ATOM 1426 C C . TYR A 1 175 ? 3.069 -5.513 -8.895 1.00 52.62 175 TYR A C 1
ATOM 1428 O O . TYR A 1 175 ? 3.046 -5.601 -7.668 1.00 52.62 175 TYR A O 1
ATOM 1436 N N . PHE A 1 176 ? 2.665 -4.415 -9.535 1.00 53.12 176 PHE A N 1
ATOM 1437 C CA . PHE A 1 176 ? 2.161 -3.214 -8.864 1.00 53.12 176 PHE A CA 1
ATOM 1438 C C . PHE A 1 176 ? 0.661 -2.993 -9.090 1.00 53.12 176 PHE A C 1
ATOM 1440 O O . PHE A 1 176 ? 0.105 -2.005 -8.601 1.00 53.12 176 PHE A O 1
ATOM 1447 N N . ARG A 1 177 ? 0.008 -3.905 -9.815 1.00 60.06 177 ARG A N 1
ATOM 1448 C CA . ARG A 1 177 ? -1.426 -3.873 -10.114 1.00 60.06 177 ARG A CA 1
ATOM 1449 C C . ARG A 1 177 ? -2.260 -4.623 -9.073 1.00 60.06 177 ARG A C 1
ATOM 1451 O O . ARG A 1 177 ? -1.759 -5.435 -8.299 1.00 60.06 177 ARG A O 1
ATOM 1458 N N . SER A 1 178 ? -3.549 -4.309 -9.046 1.00 60.72 178 SER A N 1
ATOM 1459 C CA . SER A 1 178 ? -4.564 -5.069 -8.310 1.00 60.72 178 SER A CA 1
ATOM 1460 C C . SER A 1 178 ? -4.913 -6.371 -9.032 1.00 60.72 178 SER A C 1
ATOM 1462 O O . SER A 1 178 ? -4.617 -6.497 -10.220 1.00 60.72 178 SER A O 1
ATOM 1464 N N . ILE A 1 179 ? -5.623 -7.281 -8.347 1.00 65.88 179 ILE A N 1
ATOM 1465 C CA . ILE A 1 179 ? -6.357 -8.364 -9.023 1.00 65.88 179 ILE A CA 1
ATOM 1466 C C . ILE A 1 179 ? -7.139 -7.766 -10.212 1.00 65.88 179 ILE A C 1
ATOM 1468 O O . ILE A 1 179 ? -7.752 -6.699 -10.041 1.00 65.88 179 ILE A O 1
ATOM 1472 N N . PRO A 1 180 ? -7.122 -8.412 -11.395 1.00 67.38 180 PRO A N 1
ATOM 1473 C CA . PRO A 1 180 ? -7.905 -7.972 -12.543 1.00 67.38 180 PRO A CA 1
ATOM 1474 C C . PRO A 1 180 ? -9.381 -7.767 -12.172 1.00 67.38 180 PRO A C 1
ATOM 1476 O O . PRO A 1 180 ? -9.985 -8.598 -11.496 1.00 67.38 180 PRO A O 1
ATOM 1479 N N . ARG A 1 181 ? -9.987 -6.661 -12.623 1.00 61.00 181 ARG A N 1
ATOM 1480 C CA . ARG A 1 181 ? -11.410 -6.369 -12.339 1.00 61.00 181 ARG A CA 1
ATOM 1481 C C . ARG A 1 181 ? -12.365 -7.325 -13.053 1.00 61.00 181 ARG A C 1
ATOM 1483 O O . ARG A 1 181 ? -13.438 -7.617 -12.537 1.00 61.00 181 ARG A O 1
ATOM 1490 N N . GLU A 1 182 ? -11.978 -7.774 -14.243 1.00 76.12 182 GLU A N 1
ATOM 1491 C CA . GLU A 1 182 ? -12.722 -8.738 -15.047 1.00 76.12 182 GLU A CA 1
ATOM 1492 C C . GLU A 1 182 ? -11.959 -10.066 -15.029 1.00 76.12 182 GLU A C 1
ATOM 1494 O O . GLU A 1 182 ? -10.848 -10.150 -15.559 1.00 76.12 182 GLU A O 1
ATOM 1499 N N . SER A 1 183 ? -12.542 -11.099 -14.414 1.00 77.75 183 SER A N 1
ATOM 1500 C CA . SER A 1 183 ? -12.011 -12.460 -14.502 1.00 77.75 183 SER A CA 1
ATOM 1501 C C . SER A 1 183 ? -12.251 -13.008 -15.906 1.00 77.75 183 SER A C 1
ATOM 1503 O O . SER A 1 183 ? -13.392 -13.019 -16.372 1.00 77.75 183 SER A O 1
ATOM 1505 N N . VAL A 1 184 ? -11.200 -13.505 -16.549 1.00 89.06 184 VAL A N 1
ATOM 1506 C CA . VAL A 1 184 ? -11.267 -14.107 -17.886 1.00 89.06 184 VAL A CA 1
ATOM 1507 C C . VAL A 1 184 ? -11.014 -15.606 -17.760 1.00 89.06 184 VAL A C 1
ATOM 1509 O O . VAL A 1 184 ? -10.145 -16.027 -16.994 1.00 89.06 184 VAL A O 1
ATOM 1512 N N . SER A 1 185 ? -11.790 -16.421 -18.478 1.00 93.62 185 SER A N 1
ATOM 1513 C CA . SER A 1 185 ? -11.568 -17.869 -18.497 1.00 93.62 185 SER A CA 1
ATOM 1514 C C . SER A 1 185 ? -10.213 -18.194 -19.135 1.00 93.62 185 SER A C 1
ATOM 1516 O O . SER A 1 185 ? -9.735 -17.452 -19.994 1.00 93.62 185 SER A O 1
ATOM 1518 N N . PHE A 1 186 ? -9.599 -19.326 -18.780 1.00 94.75 186 PHE A N 1
ATOM 1519 C CA . PHE A 1 186 ? -8.341 -19.730 -19.416 1.00 94.75 186 PHE A CA 1
ATOM 1520 C C . PHE A 1 186 ? -8.492 -19.872 -20.940 1.00 94.75 186 PHE A C 1
ATOM 1522 O O . PHE A 1 186 ? -7.625 -19.444 -21.695 1.00 94.75 186 PHE A O 1
ATOM 1529 N N . SER A 1 187 ? -9.639 -20.376 -21.407 1.00 95.06 187 SER A N 1
ATOM 1530 C CA . SER A 1 187 ? -9.929 -20.486 -22.841 1.00 95.06 187 SER A CA 1
ATOM 1531 C C . SER A 1 187 ? -9.987 -19.135 -23.561 1.00 95.06 187 SER A C 1
ATOM 1533 O O . SER A 1 187 ? -9.522 -19.024 -24.693 1.00 95.06 187 SER A O 1
ATOM 1535 N N . ASP A 1 188 ? -10.511 -18.094 -22.913 1.00 95.44 188 ASP A N 1
ATOM 1536 C CA . ASP A 1 188 ? -10.558 -16.752 -23.492 1.00 95.44 188 ASP A CA 1
ATOM 1537 C C . ASP A 1 188 ? -9.184 -16.073 -23.424 1.00 95.44 188 ASP A C 1
ATOM 1539 O O . ASP A 1 188 ? -8.812 -15.370 -24.358 1.00 95.44 188 ASP A O 1
ATOM 1543 N N . LEU A 1 189 ? -8.371 -16.364 -22.400 1.00 94.94 189 LEU A N 1
ATOM 1544 C CA . LEU A 1 189 ? -6.969 -15.928 -22.355 1.00 94.94 189 LEU A CA 1
ATOM 1545 C C . LEU A 1 189 ? -6.141 -16.489 -23.508 1.00 94.94 189 LEU A C 1
ATOM 1547 O O . LEU A 1 189 ? -5.289 -15.790 -24.049 1.00 94.94 189 LEU A O 1
ATOM 1551 N N . LEU A 1 190 ? -6.403 -17.730 -23.913 1.00 96.56 190 LEU A N 1
ATOM 1552 C CA . LEU A 1 190 ? -5.752 -18.319 -25.079 1.00 96.56 190 LEU A CA 1
ATOM 1553 C C . LEU A 1 190 ? -6.167 -17.628 -26.384 1.00 96.56 190 LEU A C 1
ATOM 1555 O O . LEU A 1 190 ? -5.310 -17.387 -27.228 1.00 96.56 190 LEU A O 1
ATOM 1559 N N . LYS A 1 191 ? -7.441 -17.239 -26.531 1.00 96.12 191 LYS A N 1
ATOM 1560 C CA . LYS A 1 191 ? -7.884 -16.432 -27.684 1.00 96.12 191 LYS A CA 1
ATOM 1561 C C . LYS A 1 191 ? -7.193 -15.074 -27.705 1.00 96.12 191 LYS A C 1
ATOM 1563 O O . LYS A 1 191 ? -6.742 -14.633 -28.756 1.00 96.12 191 LYS A O 1
ATOM 1568 N N . LEU A 1 192 ? -7.068 -14.440 -26.539 1.00 94.62 192 LEU A N 1
ATOM 1569 C CA . LEU A 1 192 ? -6.323 -13.194 -26.404 1.00 94.62 192 LEU A CA 1
ATOM 1570 C C . LEU A 1 192 ? -4.851 -13.396 -26.770 1.00 94.62 192 LEU A C 1
ATOM 1572 O O . LEU A 1 192 ? -4.308 -12.570 -27.484 1.00 94.62 192 LEU A O 1
ATOM 1576 N N . ALA A 1 193 ? -4.207 -14.500 -26.380 1.00 95.00 193 ALA A N 1
ATOM 1577 C CA . ALA A 1 193 ? -2.812 -14.772 -26.743 1.00 95.00 193 ALA A CA 1
ATOM 1578 C C . ALA A 1 193 ? -2.561 -14.772 -28.262 1.00 95.00 193 ALA A C 1
ATOM 1580 O O . ALA A 1 193 ? -1.489 -14.338 -28.685 1.00 95.00 193 ALA A O 1
ATOM 1581 N N . ASP A 1 194 ? -3.548 -15.171 -29.066 1.00 95.69 194 ASP A N 1
ATOM 1582 C CA . ASP A 1 194 ? -3.481 -15.149 -30.533 1.00 95.69 194 ASP A CA 1
ATOM 1583 C C . ASP A 1 194 ? -3.999 -13.833 -31.151 1.00 95.69 194 ASP A C 1
ATOM 1585 O O . ASP A 1 194 ? -3.749 -13.553 -32.326 1.00 95.69 194 ASP A O 1
ATOM 1589 N N . SER A 1 195 ? -4.726 -13.013 -30.382 1.00 91.94 195 SER A N 1
ATOM 1590 C CA . SER A 1 195 ? -5.390 -11.807 -30.884 1.00 91.94 195 SER A CA 1
ATOM 1591 C C . SER A 1 195 ? -4.389 -10.751 -31.358 1.00 91.94 195 SER A C 1
ATOM 1593 O O . SER A 1 195 ? -3.319 -10.550 -30.784 1.00 91.94 195 SER A O 1
ATOM 1595 N N . LYS A 1 196 ? -4.759 -10.038 -32.424 1.00 89.62 196 LYS A N 1
ATOM 1596 C CA . LYS A 1 196 ? -4.048 -8.845 -32.913 1.00 89.62 196 LYS A CA 1
ATOM 1597 C C . LYS A 1 196 ? -4.794 -7.556 -32.566 1.00 89.62 196 LYS A C 1
ATOM 1599 O O . LYS A 1 196 ? -4.319 -6.476 -32.909 1.00 89.62 196 LYS A O 1
ATOM 1604 N N . ASP A 1 197 ? -5.944 -7.666 -31.902 1.00 88.19 197 ASP A N 1
ATOM 1605 C CA . ASP A 1 197 ? -6.740 -6.522 -31.476 1.00 88.19 197 ASP A CA 1
ATOM 1606 C C . ASP A 1 197 ? -6.089 -5.878 -30.248 1.00 88.19 197 ASP A C 1
ATOM 1608 O O . ASP A 1 197 ? -6.224 -6.329 -29.110 1.00 88.19 197 ASP A O 1
ATOM 1612 N N . SER A 1 198 ? -5.350 -4.798 -30.491 1.00 83.19 198 SER A N 1
ATOM 1613 C CA . SER A 1 198 ? -4.651 -4.073 -29.434 1.00 83.19 198 SER A CA 1
ATOM 1614 C C . SER A 1 198 ? -5.588 -3.475 -28.383 1.00 83.19 198 SER A C 1
ATOM 1616 O O . SER A 1 198 ? -5.202 -3.403 -27.215 1.00 83.19 198 SER A O 1
ATOM 1618 N N . MET A 1 199 ? -6.822 -3.118 -28.751 1.00 82.19 199 MET A N 1
ATOM 1619 C CA . MET A 1 199 ? -7.819 -2.585 -27.820 1.00 82.19 199 MET A CA 1
ATOM 1620 C C . MET A 1 199 ? -8.358 -3.682 -26.905 1.00 82.19 199 MET A C 1
ATOM 1622 O O . MET A 1 199 ? -8.525 -3.461 -25.703 1.00 82.19 199 MET A O 1
ATOM 1626 N N . GLU A 1 200 ? -8.586 -4.875 -27.450 1.00 86.38 200 GLU A N 1
ATOM 1627 C CA . GLU A 1 200 ? -8.995 -6.047 -26.676 1.00 86.38 200 GLU A CA 1
ATOM 1628 C C . GLU A 1 200 ? -7.892 -6.487 -25.700 1.00 86.38 200 GLU A C 1
ATOM 1630 O O . GLU A 1 200 ? -8.149 -6.672 -24.506 1.00 86.38 200 GLU A O 1
ATOM 1635 N N . ILE A 1 201 ? -6.640 -6.560 -26.168 1.00 87.62 201 ILE A N 1
ATOM 1636 C CA . ILE A 1 201 ? -5.483 -6.862 -25.310 1.00 87.62 201 ILE A CA 1
ATOM 1637 C C . ILE A 1 201 ? -5.316 -5.806 -24.226 1.00 87.62 201 ILE A C 1
ATOM 1639 O O . ILE A 1 201 ? -5.065 -6.148 -23.073 1.00 87.62 201 ILE A O 1
ATOM 1643 N N . TYR A 1 202 ? -5.483 -4.529 -24.564 1.00 80.50 202 TYR A N 1
ATOM 1644 C CA . TYR A 1 202 ? -5.380 -3.442 -23.601 1.00 80.50 202 TYR A CA 1
ATOM 1645 C C . TYR A 1 202 ? -6.487 -3.505 -22.536 1.00 80.50 202 TYR A C 1
ATOM 1647 O O . TYR A 1 202 ? -6.228 -3.280 -21.353 1.00 80.50 202 TYR A O 1
ATOM 1655 N N . ARG A 1 203 ? -7.710 -3.893 -22.916 1.00 83.69 203 ARG A N 1
ATOM 1656 C CA . ARG A 1 203 ? -8.811 -4.119 -21.967 1.00 83.69 203 ARG A CA 1
ATOM 1657 C C . ARG A 1 203 ? -8.498 -5.242 -20.973 1.00 83.69 203 ARG A C 1
ATOM 1659 O O . ARG A 1 203 ? -8.824 -5.115 -19.794 1.00 83.69 203 ARG A O 1
ATOM 1666 N N . TYR A 1 204 ? -7.853 -6.313 -21.434 1.00 86.56 204 TYR A N 1
ATOM 1667 C CA . TYR A 1 204 ? -7.501 -7.490 -20.629 1.00 86.56 204 TYR A CA 1
ATOM 1668 C C . TYR A 1 204 ? -6.020 -7.562 -20.249 1.00 86.56 204 TYR A C 1
ATOM 1670 O O . TYR A 1 204 ? -5.517 -8.628 -19.885 1.00 86.56 204 TYR A O 1
ATOM 1678 N N . TRP A 1 205 ? -5.339 -6.418 -20.278 1.00 81.44 205 TRP A N 1
ATOM 1679 C CA . TRP A 1 205 ? -3.900 -6.287 -20.057 1.00 81.44 205 TRP A CA 1
ATOM 1680 C C . TRP A 1 205 ? -3.450 -6.932 -18.747 1.00 81.44 205 TRP A C 1
ATOM 1682 O O . TRP A 1 205 ? -2.395 -7.572 -18.670 1.00 81.44 205 TRP A O 1
ATOM 1692 N N . ASP A 1 206 ? -4.297 -6.826 -17.718 1.00 80.06 206 ASP A N 1
ATOM 1693 C CA . ASP A 1 206 ? -4.003 -7.423 -16.431 1.00 80.06 206 ASP A CA 1
ATOM 1694 C C . ASP A 1 206 ? -3.971 -8.957 -16.503 1.00 80.06 206 ASP A C 1
ATOM 1696 O O . ASP A 1 206 ? -2.967 -9.586 -16.164 1.00 80.06 206 ASP A O 1
ATOM 1700 N N . ASN A 1 207 ? -5.003 -9.569 -17.074 1.00 88.56 207 ASN A N 1
ATOM 1701 C CA . ASN A 1 207 ? -5.057 -11.021 -17.235 1.00 88.56 207 ASN A CA 1
ATOM 1702 C C . ASN A 1 207 ? -3.952 -11.549 -18.170 1.00 88.56 207 ASN A C 1
ATOM 1704 O O . ASN A 1 207 ? -3.348 -12.586 -17.898 1.00 88.56 207 ASN A O 1
ATOM 1708 N N . MET A 1 208 ? -3.618 -10.815 -19.236 1.00 89.06 208 MET A N 1
ATOM 1709 C CA . MET A 1 208 ? -2.534 -11.199 -20.148 1.00 89.06 208 MET A CA 1
ATOM 1710 C C . MET A 1 208 ? -1.163 -11.169 -19.471 1.00 89.06 208 MET A C 1
ATOM 1712 O O . MET A 1 208 ? -0.367 -12.092 -19.640 1.00 89.06 208 MET A O 1
ATOM 1716 N N . GLY A 1 209 ? -0.899 -10.164 -18.632 1.00 83.75 209 GLY A N 1
ATOM 1717 C CA . GLY A 1 209 ? 0.315 -10.159 -17.815 1.00 83.75 209 GLY A CA 1
ATOM 1718 C C . GLY A 1 209 ? 0.374 -11.336 -16.833 1.00 83.75 209 GLY A C 1
ATOM 1719 O O . GLY A 1 209 ? 1.457 -11.860 -16.590 1.00 83.75 209 GLY A O 1
ATOM 1720 N N . ASP A 1 210 ? -0.776 -11.780 -16.305 1.00 85.50 210 ASP A N 1
ATOM 1721 C CA . ASP A 1 210 ? -0.850 -12.899 -15.352 1.00 85.50 210 ASP A CA 1
ATOM 1722 C C . ASP A 1 210 ? -0.506 -14.210 -16.073 1.00 85.50 210 ASP A C 1
ATOM 1724 O O . ASP A 1 210 ? 0.297 -14.999 -15.573 1.00 85.50 210 ASP A O 1
ATOM 1728 N N . LEU A 1 211 ? -1.031 -14.395 -17.291 1.00 90.62 211 LEU A N 1
ATOM 1729 C CA . LEU A 1 211 ? -0.678 -15.509 -18.173 1.00 90.62 211 LEU A CA 1
ATOM 1730 C C . LEU A 1 211 ? 0.821 -15.526 -18.488 1.00 90.62 211 LEU A C 1
ATOM 1732 O O . LEU A 1 211 ? 1.460 -16.570 -18.371 1.00 90.62 211 LEU A O 1
ATOM 1736 N N . ILE A 1 212 ? 1.408 -14.385 -18.858 1.00 85.62 212 ILE A N 1
ATOM 1737 C CA . ILE A 1 212 ? 2.833 -14.330 -19.200 1.00 85.62 212 ILE A CA 1
ATOM 1738 C C . ILE A 1 212 ? 3.701 -14.627 -17.972 1.00 85.62 212 ILE A C 1
ATOM 1740 O O . ILE A 1 212 ? 4.628 -15.432 -18.070 1.00 85.62 212 ILE A O 1
ATOM 1744 N N . ILE A 1 213 ? 3.390 -14.054 -16.804 1.00 77.94 213 ILE A N 1
ATOM 1745 C CA . ILE A 1 213 ? 4.118 -14.364 -15.563 1.00 77.94 213 ILE A CA 1
ATOM 1746 C C . ILE A 1 213 ? 3.987 -15.842 -15.219 1.00 77.94 213 ILE A C 1
ATOM 1748 O O . ILE A 1 213 ? 4.994 -16.463 -14.878 1.00 77.94 213 ILE A O 1
ATOM 1752 N N . PHE A 1 214 ? 2.786 -16.413 -15.323 1.00 86.56 214 PHE A N 1
ATOM 1753 C CA . PHE A 1 214 ? 2.572 -17.843 -15.133 1.00 86.56 214 PHE A CA 1
ATOM 1754 C C . PHE A 1 214 ? 3.474 -18.662 -16.060 1.00 86.56 214 PHE A C 1
ATOM 1756 O O . PHE A 1 214 ? 4.188 -19.545 -15.586 1.00 86.56 214 PHE A O 1
ATOM 1763 N N . LEU A 1 215 ? 3.490 -18.353 -17.360 1.00 84.69 215 LEU A N 1
ATOM 1764 C CA . LEU A 1 215 ? 4.277 -19.099 -18.338 1.00 84.69 215 LEU A CA 1
ATOM 1765 C C . LEU A 1 215 ? 5.774 -19.020 -18.029 1.00 84.69 215 LEU A C 1
ATOM 1767 O O . LEU A 1 215 ? 6.458 -20.043 -18.024 1.00 84.69 215 LEU A O 1
ATOM 1771 N N . ILE A 1 216 ? 6.278 -17.832 -17.687 1.00 75.81 216 ILE A N 1
ATOM 1772 C CA . ILE A 1 216 ? 7.676 -17.675 -17.278 1.00 75.81 216 ILE A CA 1
ATOM 1773 C C . ILE A 1 216 ? 7.943 -18.428 -15.967 1.00 75.81 216 ILE A C 1
ATOM 1775 O O . ILE A 1 216 ? 8.965 -19.100 -15.840 1.00 75.81 216 ILE A O 1
ATOM 1779 N N . SER A 1 217 ? 7.039 -18.337 -14.992 1.00 70.88 217 SER A N 1
ATOM 1780 C CA . SER A 1 217 ? 7.181 -18.975 -13.681 1.00 70.88 217 SER A CA 1
ATOM 1781 C C . SER A 1 217 ? 7.200 -20.498 -13.790 1.00 70.88 217 SER A C 1
ATOM 1783 O O . SER A 1 217 ? 8.019 -21.154 -13.145 1.00 70.88 217 SER A O 1
ATOM 1785 N N . LYS A 1 218 ? 6.324 -21.070 -14.616 1.00 79.62 218 LYS A N 1
ATOM 1786 C CA . LYS A 1 218 ? 6.121 -22.514 -14.709 1.00 79.62 218 LYS A CA 1
ATOM 1787 C C . LYS A 1 218 ? 7.027 -23.189 -15.736 1.00 79.62 218 LYS A C 1
ATOM 1789 O O . LYS A 1 218 ? 7.463 -24.312 -15.492 1.00 79.62 218 LYS A O 1
ATOM 1794 N N . TYR A 1 219 ? 7.313 -22.516 -16.849 1.00 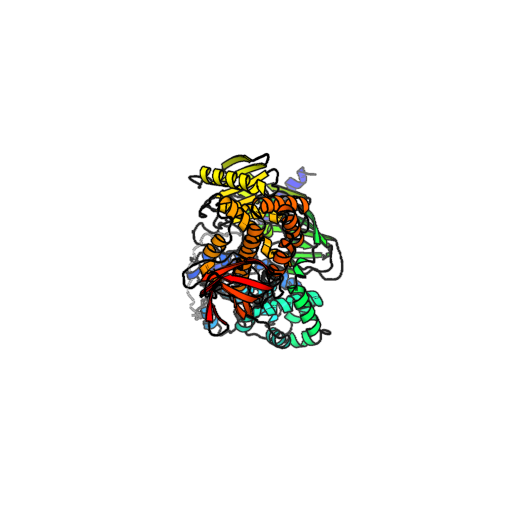77.94 219 TYR A N 1
ATOM 1795 C CA . TYR A 1 219 ? 8.003 -23.099 -18.007 1.00 77.94 219 TYR A CA 1
ATOM 1796 C C . TYR A 1 219 ? 9.293 -22.356 -18.394 1.00 77.94 219 TYR A C 1
ATOM 1798 O O . TYR A 1 219 ? 10.072 -22.848 -19.208 1.00 77.94 219 TYR A O 1
ATOM 1806 N N . GLY A 1 220 ? 9.576 -21.211 -17.767 1.00 67.31 220 GLY A N 1
ATOM 1807 C CA . GLY A 1 220 ? 10.813 -20.454 -17.946 1.00 67.31 220 GLY A CA 1
ATOM 1808 C C . GLY A 1 220 ? 10.761 -19.421 -19.073 1.00 67.31 220 GLY A C 1
ATOM 1809 O O . GLY A 1 220 ? 9.978 -19.504 -20.018 1.00 67.31 220 GLY A O 1
ATOM 1810 N N . THR A 1 221 ? 11.658 -18.434 -18.996 1.00 69.88 221 THR A N 1
ATOM 1811 C CA . THR A 1 221 ? 11.727 -17.309 -19.947 1.00 69.88 221 THR A CA 1
ATOM 1812 C C . THR A 1 221 ? 11.938 -17.766 -21.388 1.00 69.88 221 THR A C 1
ATOM 1814 O O . THR A 1 221 ? 11.354 -17.199 -22.303 1.00 69.88 221 THR A O 1
ATOM 1817 N N . GLN A 1 222 ? 12.748 -18.809 -21.602 1.00 74.56 222 GLN A N 1
ATOM 1818 C CA . GLN A 1 222 ? 13.028 -19.331 -22.944 1.00 74.56 222 GLN A CA 1
ATOM 1819 C C . GLN A 1 222 ? 11.776 -19.860 -23.640 1.00 74.56 222 GLN A C 1
ATOM 1821 O O . GLN A 1 222 ? 11.664 -19.728 -24.854 1.00 74.56 222 GLN A O 1
ATOM 1826 N N . GLU A 1 223 ? 10.826 -20.420 -22.892 1.00 80.44 223 GLU A N 1
ATOM 1827 C CA . GLU A 1 223 ? 9.591 -20.924 -23.482 1.00 80.44 223 GLU A CA 1
ATOM 1828 C C . GLU A 1 223 ? 8.717 -19.773 -23.981 1.00 80.44 223 GLU A C 1
ATOM 1830 O O . GLU A 1 223 ? 8.301 -19.766 -25.136 1.00 80.44 223 GLU A O 1
ATOM 1835 N N . VAL A 1 224 ? 8.557 -18.719 -23.178 1.00 83.75 224 VAL A N 1
ATOM 1836 C CA . VAL A 1 224 ? 7.816 -17.517 -23.593 1.00 83.75 224 VAL A CA 1
ATOM 1837 C C . VAL A 1 224 ? 8.456 -16.832 -24.800 1.00 83.75 224 VAL A C 1
ATOM 1839 O O . VAL A 1 224 ? 7.751 -16.403 -25.708 1.00 83.75 224 VAL A O 1
ATOM 1842 N N . LEU A 1 225 ? 9.787 -16.782 -24.874 1.00 83.50 225 LEU A N 1
ATOM 1843 C CA . LEU A 1 225 ? 10.484 -16.218 -26.034 1.00 83.50 225 LEU A CA 1
ATOM 1844 C C . LEU A 1 225 ? 10.243 -17.009 -27.328 1.00 83.50 225 LEU A C 1
ATOM 1846 O O . LEU A 1 225 ? 10.263 -16.412 -28.405 1.00 83.50 225 LEU A O 1
ATOM 1850 N N . LYS A 1 226 ? 10.006 -18.325 -27.252 1.00 87.12 226 LYS A N 1
ATOM 1851 C CA . LYS A 1 226 ? 9.566 -19.117 -28.414 1.00 87.12 226 LYS A CA 1
ATOM 1852 C C . LYS A 1 226 ? 8.121 -18.797 -28.782 1.00 87.12 226 LYS A C 1
ATOM 1854 O O . LYS A 1 226 ? 7.828 -18.655 -29.964 1.00 87.12 226 LYS A O 1
ATOM 1859 N N . LEU A 1 227 ? 7.243 -18.629 -27.790 1.00 91.75 227 LEU A N 1
ATOM 1860 C CA . LEU A 1 227 ? 5.840 -18.253 -28.014 1.00 91.75 227 LEU A CA 1
ATOM 1861 C C . LEU A 1 227 ? 5.702 -16.875 -28.691 1.00 91.75 227 LEU A C 1
ATOM 1863 O O . LEU A 1 227 ? 4.794 -16.663 -29.488 1.00 91.75 227 LEU A O 1
ATOM 1867 N N . LEU A 1 228 ? 6.635 -15.951 -28.449 1.00 90.25 228 LEU A N 1
ATOM 1868 C CA . LEU A 1 228 ? 6.698 -14.664 -29.160 1.00 90.25 228 LEU A CA 1
ATOM 1869 C C . LEU A 1 228 ? 7.130 -14.791 -30.636 1.00 90.25 228 LEU A C 1
ATOM 1871 O O . LEU A 1 228 ? 7.002 -13.833 -31.392 1.00 90.25 228 LEU A O 1
ATOM 1875 N N . GLN A 1 229 ? 7.654 -15.945 -31.060 1.00 92.25 229 GLN A N 1
ATOM 1876 C CA . GLN A 1 229 ? 8.148 -16.195 -32.423 1.00 92.25 229 GLN A CA 1
ATOM 1877 C C . GLN A 1 229 ? 7.168 -17.000 -33.293 1.00 92.25 229 GLN A C 1
ATOM 1879 O O . GLN A 1 229 ? 7.515 -17.395 -34.410 1.00 92.25 229 GLN A O 1
ATOM 1884 N N . ILE A 1 230 ? 5.937 -17.213 -32.827 1.00 93.06 230 ILE A N 1
ATOM 1885 C CA . ILE A 1 230 ? 4.895 -17.961 -33.542 1.00 93.06 230 ILE A CA 1
ATOM 1886 C C . ILE A 1 230 ? 3.618 -17.132 -33.692 1.00 93.06 230 ILE A C 1
ATOM 1888 O O . ILE A 1 230 ? 3.373 -16.204 -32.925 1.00 93.06 230 ILE A O 1
ATOM 1892 N N . ASP A 1 231 ? 2.817 -17.443 -34.711 1.00 88.69 231 ASP A N 1
ATOM 1893 C CA . ASP A 1 231 ? 1.589 -16.691 -35.003 1.00 88.69 231 ASP A CA 1
ATOM 1894 C C . ASP A 1 231 ? 0.445 -17.042 -34.036 1.00 88.69 231 ASP A C 1
ATOM 1896 O O . ASP A 1 231 ? -0.307 -16.155 -33.651 1.00 88.69 231 ASP A O 1
ATOM 1900 N N . GLU A 1 232 ? 0.360 -18.306 -33.607 1.00 93.75 232 GLU A N 1
ATOM 1901 C CA . GLU A 1 232 ? -0.718 -18.842 -32.759 1.00 93.75 232 GLU A CA 1
ATOM 1902 C C . GLU A 1 232 ? -0.143 -19.478 -31.478 1.00 93.75 232 GLU A C 1
ATOM 1904 O O . GLU A 1 232 ? -0.036 -20.708 -31.371 1.00 93.75 232 GLU A O 1
ATOM 1909 N N . PRO A 1 233 ? 0.308 -18.671 -30.500 1.00 95.50 233 PRO A N 1
ATOM 1910 C CA . PRO A 1 233 ? 0.853 -19.186 -29.250 1.00 95.50 233 PRO A CA 1
ATOM 1911 C C . PRO A 1 233 ? -0.110 -20.063 -28.447 1.00 95.50 233 PRO A C 1
ATOM 1913 O O . PRO A 1 233 ? 0.365 -20.920 -27.696 1.00 95.50 233 PRO A O 1
ATOM 1916 N N . SER A 1 234 ? -1.429 -19.919 -28.604 1.00 96.50 234 SER A N 1
ATOM 1917 C CA . SER A 1 234 ? -2.409 -20.740 -27.881 1.00 96.50 234 SER A CA 1
ATOM 1918 C C . SER A 1 234 ? -2.208 -22.242 -28.086 1.00 96.50 234 SER A C 1
ATOM 1920 O O . SER A 1 234 ? -2.302 -23.014 -27.129 1.00 96.50 234 SER A O 1
ATOM 1922 N N . GLN A 1 235 ? -1.871 -22.659 -29.310 1.00 95.69 235 GLN A N 1
ATOM 1923 C CA . GLN A 1 235 ? -1.710 -24.068 -29.666 1.00 95.69 235 GLN A CA 1
ATOM 1924 C C . GLN A 1 235 ? -0.493 -24.685 -28.984 1.00 95.69 235 GLN A C 1
ATOM 1926 O O . GLN A 1 235 ? -0.544 -25.833 -28.547 1.00 95.69 235 GLN A O 1
ATOM 1931 N N . GLU A 1 236 ? 0.597 -23.929 -28.857 1.00 95.75 236 GLU A N 1
ATOM 1932 C CA . GLU A 1 236 ? 1.778 -24.389 -28.125 1.00 95.75 236 GLU A CA 1
ATOM 1933 C C . GLU A 1 236 ? 1.548 -24.357 -26.611 1.00 95.75 236 GLU A C 1
ATOM 1935 O O . GLU A 1 236 ? 1.947 -25.292 -25.918 1.00 95.75 236 GLU A O 1
ATOM 1940 N N . ILE A 1 237 ? 0.829 -23.353 -26.093 1.00 96.00 237 ILE A N 1
ATOM 1941 C CA . ILE A 1 237 ? 0.461 -23.294 -24.670 1.00 96.00 237 ILE A CA 1
ATOM 1942 C C . ILE A 1 237 ? -0.396 -24.509 -24.285 1.00 96.00 237 ILE A C 1
ATOM 1944 O O . ILE A 1 237 ? -0.149 -25.121 -23.248 1.00 96.00 237 ILE A O 1
ATOM 1948 N N . LEU A 1 238 ? -1.353 -24.916 -25.123 1.00 95.44 238 LEU A N 1
ATOM 1949 C CA . LEU A 1 238 ? -2.215 -26.082 -24.873 1.00 95.44 238 LEU A CA 1
ATOM 1950 C C . LEU A 1 238 ? -1.466 -27.420 -24.849 1.00 95.44 238 LEU A C 1
ATOM 1952 O O . LEU A 1 238 ? -1.942 -28.372 -24.228 1.00 95.44 238 LEU A O 1
ATOM 1956 N N . LYS A 1 239 ? -0.294 -27.511 -25.489 1.00 95.12 239 LYS A N 1
ATOM 1957 C CA . LYS A 1 239 ? 0.560 -28.709 -25.422 1.00 95.12 239 LYS A CA 1
ATOM 1958 C C . LYS A 1 239 ? 1.285 -28.834 -24.084 1.00 95.12 239 LYS A C 1
ATOM 1960 O O . LYS A 1 239 ? 1.811 -29.907 -23.779 1.00 95.12 239 LYS A O 1
ATOM 1965 N N . LEU A 1 240 ? 1.333 -27.766 -23.287 1.00 91.62 240 LEU A N 1
ATOM 1966 C CA . LEU A 1 240 ? 1.982 -27.789 -21.985 1.00 91.62 240 LEU A CA 1
ATOM 1967 C C . LEU A 1 240 ? 1.162 -28.644 -20.999 1.00 91.62 240 LEU A C 1
ATOM 1969 O O . LEU A 1 240 ? -0.065 -28.533 -20.920 1.00 91.62 240 LEU A O 1
ATOM 1973 N N . PRO A 1 241 ? 1.818 -29.513 -20.212 1.00 89.69 241 PRO A N 1
ATOM 1974 C CA . PRO A 1 241 ? 1.123 -30.482 -19.375 1.00 89.69 241 PRO A CA 1
ATOM 1975 C C . PRO A 1 241 ? 0.311 -29.787 -18.277 1.00 89.69 241 PRO A C 1
ATOM 1977 O O . PRO A 1 241 ? 0.860 -29.026 -17.478 1.00 89.69 241 PRO A O 1
ATOM 1980 N N . ASN A 1 242 ? -0.988 -30.104 -18.216 1.00 91.06 242 ASN A N 1
ATOM 1981 C CA . ASN A 1 242 ? -1.944 -29.607 -17.217 1.00 91.06 242 ASN A CA 1
ATOM 1982 C C . ASN A 1 242 ? -2.025 -28.072 -17.119 1.00 91.06 242 ASN A C 1
ATOM 1984 O O . ASN A 1 242 ? -2.341 -27.546 -16.052 1.00 91.06 242 ASN A O 1
ATOM 1988 N N . VAL A 1 243 ? -1.739 -27.358 -18.212 1.00 93.19 243 VAL A N 1
ATOM 1989 C CA . VAL A 1 243 ? -1.513 -25.905 -18.203 1.00 93.19 243 VAL A CA 1
ATOM 1990 C C . VAL A 1 243 ? -2.648 -25.097 -17.568 1.00 93.19 243 VAL A C 1
ATOM 1992 O O . VAL A 1 243 ? -2.376 -24.201 -16.780 1.00 93.19 243 VAL A O 1
ATOM 1995 N N . GLU A 1 244 ? -3.909 -25.457 -17.813 1.00 95.19 244 GLU A N 1
ATOM 1996 C CA . GLU A 1 244 ? -5.072 -24.759 -17.248 1.00 95.19 244 GLU A CA 1
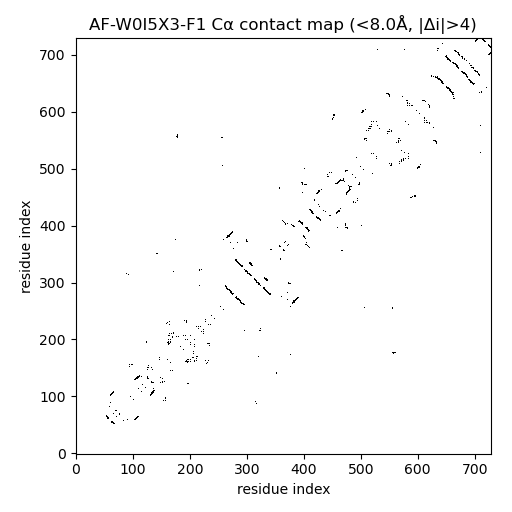ATOM 1997 C C . GLU A 1 244 ? -5.178 -24.942 -15.726 1.00 95.19 244 GLU A C 1
ATOM 1999 O O . GLU A 1 244 ? -5.347 -23.978 -14.979 1.00 95.19 244 GLU A O 1
ATOM 2004 N N . SER A 1 245 ? -5.023 -26.179 -15.241 1.00 92.38 245 SER A N 1
ATOM 2005 C CA . SER A 1 245 ? -5.052 -26.462 -13.801 1.00 92.38 245 SER A CA 1
ATOM 2006 C C . SER A 1 245 ? -3.875 -25.804 -13.082 1.00 92.38 245 SER A C 1
ATOM 2008 O O . SER A 1 245 ? -4.031 -25.289 -11.975 1.00 92.38 245 SER A O 1
ATOM 2010 N N . GLU A 1 246 ? -2.698 -25.801 -13.707 1.00 91.38 246 GLU A N 1
ATOM 2011 C CA . GLU A 1 246 ? -1.509 -25.147 -13.165 1.00 91.38 246 GLU A CA 1
ATOM 2012 C C . GLU A 1 246 ? -1.634 -23.620 -13.190 1.00 91.38 246 GLU A C 1
ATOM 2014 O O . GLU A 1 246 ? -1.206 -22.977 -12.232 1.00 91.38 246 GLU A O 1
ATOM 2019 N N . TYR A 1 247 ? -2.277 -23.047 -14.212 1.00 92.31 247 TYR A N 1
ATOM 2020 C CA . TYR A 1 247 ? -2.611 -21.626 -14.255 1.00 92.31 247 TYR A CA 1
ATOM 2021 C C . TYR A 1 247 ? -3.547 -21.250 -13.105 1.00 92.31 247 TYR A C 1
ATOM 2023 O O . TYR A 1 247 ? -3.243 -20.326 -12.356 1.00 92.31 247 TYR A O 1
ATOM 2031 N N . GLN A 1 248 ? -4.627 -22.004 -12.875 1.00 90.88 248 GLN A N 1
ATOM 2032 C CA . GLN A 1 248 ? -5.550 -21.703 -11.775 1.00 90.88 248 GLN A CA 1
ATOM 2033 C C . GLN A 1 248 ? -4.857 -21.777 -10.407 1.00 90.88 248 GLN A C 1
ATOM 2035 O O . GLN A 1 248 ? -4.996 -20.865 -9.594 1.00 90.88 248 GLN A O 1
ATOM 2040 N N . LYS A 1 249 ? -4.041 -22.816 -10.171 1.00 88.12 249 LYS A N 1
ATOM 2041 C CA . LYS A 1 249 ? -3.229 -22.921 -8.945 1.00 88.12 249 LYS A CA 1
ATOM 2042 C C . LYS A 1 249 ? -2.267 -21.746 -8.799 1.00 88.12 249 LYS A C 1
ATOM 2044 O O . LYS A 1 249 ? -2.069 -21.261 -7.686 1.00 88.12 249 LYS A O 1
ATOM 2049 N N . PHE A 1 250 ? -1.657 -21.310 -9.902 1.00 85.69 250 PHE A N 1
ATOM 2050 C CA . PHE A 1 250 ? -0.764 -20.159 -9.913 1.00 85.69 250 PHE A CA 1
ATOM 2051 C C . PHE A 1 250 ? -1.511 -18.878 -9.541 1.00 85.69 250 PHE A C 1
ATOM 2053 O O . PHE A 1 250 ? -1.050 -18.183 -8.647 1.00 85.69 250 PHE A O 1
ATOM 2060 N N . ILE A 1 251 ? -2.660 -18.589 -10.155 1.00 85.94 251 ILE A N 1
ATOM 2061 C CA . ILE A 1 251 ? -3.472 -17.396 -9.864 1.00 85.94 251 ILE A CA 1
ATOM 2062 C C . ILE A 1 251 ? -3.939 -17.396 -8.410 1.00 85.94 251 ILE A C 1
ATOM 2064 O O . ILE A 1 251 ? -3.784 -16.387 -7.718 1.00 85.94 251 ILE A O 1
ATOM 2068 N N . ASP A 1 252 ? -4.419 -18.539 -7.915 1.00 83.25 252 ASP A N 1
ATOM 2069 C CA . ASP A 1 252 ? -4.822 -18.690 -6.518 1.00 83.25 252 ASP A CA 1
ATOM 2070 C C . ASP A 1 252 ? -3.642 -18.431 -5.575 1.00 83.25 252 ASP A C 1
ATOM 2072 O O . ASP A 1 252 ? -3.782 -17.709 -4.591 1.00 83.25 252 ASP A O 1
ATOM 2076 N N . TRP A 1 253 ? -2.461 -18.977 -5.863 1.00 81.62 253 TRP A N 1
ATOM 2077 C CA . TRP A 1 253 ? -1.259 -18.737 -5.062 1.00 81.62 253 TRP A CA 1
ATOM 2078 C C . TRP A 1 253 ? -0.784 -17.277 -5.139 1.00 81.62 253 TRP A C 1
ATOM 2080 O O . TRP A 1 253 ? -0.564 -16.640 -4.105 1.00 81.62 253 TRP A O 1
ATOM 2090 N N . PHE A 1 254 ? -0.647 -16.742 -6.352 1.00 76.12 254 PHE A N 1
ATOM 2091 C CA . PHE A 1 254 ? -0.109 -15.417 -6.661 1.00 76.12 254 PHE A CA 1
ATOM 2092 C C . PHE A 1 254 ? -0.925 -14.340 -5.945 1.00 76.12 254 PHE A C 1
ATOM 2094 O O . PHE A 1 254 ? -0.381 -13.556 -5.160 1.00 76.12 254 PHE A O 1
ATOM 2101 N N . TRP A 1 255 ? -2.250 -14.394 -6.100 1.00 77.44 255 TRP A N 1
ATOM 2102 C CA . TRP A 1 255 ? -3.170 -13.426 -5.513 1.00 77.44 255 TRP A CA 1
ATOM 2103 C C . TRP A 1 255 ? -3.549 -13.709 -4.055 1.00 77.44 255 TRP A C 1
ATOM 2105 O O . TRP A 1 255 ? -4.027 -12.799 -3.383 1.00 77.44 255 TRP A O 1
ATOM 2115 N N . ASN A 1 256 ? -3.270 -14.895 -3.496 1.00 72.44 256 ASN A N 1
ATOM 2116 C CA . ASN A 1 256 ? -3.348 -15.136 -2.041 1.00 72.44 256 ASN A CA 1
ATOM 2117 C C . ASN A 1 256 ? -2.040 -14.822 -1.296 1.00 72.44 256 ASN A C 1
ATOM 2119 O O . ASN A 1 256 ? -1.803 -15.288 -0.180 1.00 72.44 256 ASN A O 1
ATOM 2123 N N . GLY A 1 257 ? -1.195 -13.989 -1.899 1.00 63.44 257 GLY A N 1
ATOM 2124 C CA . GLY A 1 257 ? -0.019 -13.425 -1.254 1.00 63.44 257 GLY A CA 1
ATOM 2125 C C . GLY A 1 257 ? 1.240 -14.268 -1.394 1.00 63.44 257 GLY A C 1
ATOM 2126 O O . GLY A 1 257 ? 2.238 -13.947 -0.751 1.00 63.44 257 GLY A O 1
ATOM 2127 N N . GLY A 1 258 ? 1.228 -15.273 -2.277 1.00 64.00 258 GLY A N 1
ATOM 2128 C CA . GLY A 1 258 ? 2.418 -16.013 -2.693 1.00 64.00 258 GLY A CA 1
ATOM 2129 C C . GLY A 1 258 ? 3.567 -15.086 -3.089 1.00 64.00 258 GLY A C 1
ATOM 2130 O O . GLY A 1 258 ? 4.697 -15.284 -2.643 1.00 64.00 258 GLY A O 1
ATOM 2131 N N . ILE A 1 259 ? 3.231 -13.989 -3.779 1.00 58.22 259 ILE A N 1
ATOM 2132 C CA . ILE A 1 259 ? 4.138 -12.881 -4.097 1.00 58.22 259 ILE A CA 1
ATOM 2133 C C . ILE A 1 259 ? 4.861 -12.368 -2.832 1.00 58.22 259 ILE A C 1
ATOM 2135 O O . ILE A 1 259 ? 6.080 -12.335 -2.710 1.00 58.22 259 ILE A O 1
ATOM 2139 N N . PHE A 1 260 ? 4.117 -12.008 -1.799 1.00 53.50 260 PHE A N 1
ATOM 2140 C CA . PHE A 1 260 ? 4.703 -11.359 -0.629 1.00 53.50 260 PHE A CA 1
ATOM 2141 C C . PHE A 1 260 ? 5.507 -12.306 0.280 1.00 53.50 260 PHE A C 1
ATOM 2143 O O . PHE A 1 260 ? 6.273 -11.828 1.115 1.00 53.50 260 PHE A O 1
ATOM 2150 N N . THR A 1 261 ? 5.329 -13.626 0.144 1.00 48.53 261 THR A N 1
ATOM 2151 C CA . THR A 1 261 ? 5.933 -14.645 1.027 1.00 48.53 261 THR A CA 1
ATOM 2152 C C . THR A 1 261 ? 7.276 -15.213 0.549 1.00 48.53 261 THR A C 1
ATOM 2154 O O . THR A 1 261 ? 8.010 -15.783 1.355 1.00 48.53 261 THR A O 1
ATOM 2157 N N . GLY A 1 262 ? 7.635 -15.061 -0.730 1.00 47.84 262 GLY A N 1
ATOM 2158 C CA . GLY A 1 262 ? 8.868 -15.619 -1.306 1.00 47.84 262 GLY A CA 1
ATOM 2159 C C . GLY A 1 262 ? 10.057 -14.655 -1.234 1.00 47.84 262 GLY A C 1
ATOM 2160 O O . GLY A 1 262 ? 10.349 -13.980 -2.210 1.00 47.84 262 GLY A O 1
ATOM 2161 N N . ILE A 1 263 ? 10.754 -14.534 -0.099 1.00 52.06 263 ILE A N 1
ATOM 2162 C CA . ILE A 1 263 ? 11.791 -13.490 0.055 1.00 52.06 263 ILE A CA 1
ATOM 2163 C C . ILE A 1 263 ? 13.220 -14.050 -0.032 1.00 52.06 263 ILE A C 1
ATOM 2165 O O . ILE A 1 263 ? 13.593 -14.985 0.674 1.00 52.06 263 ILE A O 1
ATOM 2169 N N . GLY A 1 264 ? 14.053 -13.412 -0.863 1.00 49.81 264 GLY A N 1
ATOM 2170 C CA . GLY A 1 264 ? 15.516 -13.453 -0.783 1.00 49.81 264 GLY A CA 1
ATOM 2171 C C . GLY A 1 264 ? 16.068 -12.361 0.141 1.00 49.81 264 GLY A C 1
ATOM 2172 O O . GLY A 1 264 ? 15.517 -11.272 0.246 1.00 49.81 264 GLY A O 1
ATOM 2173 N N . LYS A 1 265 ? 17.177 -12.634 0.823 1.00 54.84 265 LYS A N 1
ATOM 2174 C CA . LYS A 1 265 ? 17.870 -11.699 1.712 1.00 54.84 265 LYS A CA 1
ATOM 2175 C C . LYS A 1 265 ? 19.051 -11.068 0.988 1.00 54.84 265 LYS A C 1
ATOM 2177 O O . LYS A 1 265 ? 19.969 -11.765 0.564 1.00 54.84 265 LYS A O 1
ATOM 2182 N N . ILE A 1 266 ? 19.075 -9.741 0.886 1.00 54.06 266 ILE A N 1
ATOM 2183 C CA . ILE A 1 266 ? 20.305 -9.040 0.502 1.00 54.06 266 ILE A CA 1
ATOM 2184 C C . ILE A 1 266 ? 21.336 -9.245 1.615 1.00 54.06 266 ILE A C 1
ATOM 2186 O O . ILE A 1 266 ? 21.094 -8.902 2.770 1.00 54.06 266 ILE A O 1
ATOM 2190 N N . GLU A 1 267 ? 22.481 -9.829 1.275 1.00 55.62 267 GLU A N 1
ATOM 2191 C CA . GLU A 1 267 ? 23.581 -10.047 2.217 1.00 55.62 267 GLU A CA 1
ATOM 2192 C C . GLU A 1 267 ? 24.535 -8.860 2.265 1.00 55.62 267 GLU A C 1
ATOM 2194 O O . GLU A 1 267 ? 25.089 -8.579 3.327 1.00 55.62 267 GLU A O 1
ATOM 2199 N N . GLU A 1 268 ? 24.718 -8.172 1.134 1.00 56.84 268 GLU A N 1
ATOM 2200 C CA . GLU A 1 268 ? 25.641 -7.047 1.006 1.00 56.84 268 GLU A CA 1
ATOM 2201 C C . GLU A 1 268 ? 25.173 -6.033 -0.055 1.00 56.84 268 GLU A C 1
ATOM 2203 O O . GLU A 1 268 ? 24.792 -6.435 -1.157 1.00 56.84 268 GLU A O 1
ATOM 2208 N N . ILE A 1 269 ? 25.257 -4.728 0.238 1.00 58.88 269 ILE A N 1
ATOM 2209 C CA . ILE A 1 269 ? 25.174 -3.641 -0.755 1.00 58.88 269 ILE A CA 1
ATOM 2210 C C . ILE A 1 269 ? 26.389 -2.727 -0.644 1.00 58.88 269 ILE A C 1
ATOM 2212 O O . ILE A 1 269 ? 26.627 -2.112 0.394 1.00 58.88 269 ILE A O 1
ATOM 2216 N N . ASN A 1 270 ? 27.092 -2.550 -1.757 1.00 59.09 270 ASN A N 1
ATOM 2217 C CA . ASN A 1 270 ? 28.083 -1.497 -1.924 1.00 59.09 270 ASN A CA 1
ATOM 2218 C C . ASN A 1 270 ? 27.576 -0.528 -2.989 1.00 59.09 270 ASN A C 1
ATOM 2220 O O . ASN A 1 270 ? 27.549 -0.870 -4.167 1.00 59.09 270 ASN A O 1
ATOM 2224 N N . LEU A 1 271 ? 27.146 0.665 -2.576 1.00 58.34 271 LEU A N 1
ATOM 2225 C CA . LEU A 1 271 ? 26.621 1.700 -3.467 1.00 58.34 271 LEU A CA 1
ATOM 2226 C C . LEU A 1 271 ? 27.585 2.889 -3.495 1.00 58.34 271 LEU A C 1
ATOM 2228 O O . LEU A 1 271 ? 27.807 3.535 -2.472 1.00 58.34 271 LEU A O 1
ATOM 2232 N N . SER A 1 272 ? 28.135 3.199 -4.666 1.00 57.19 272 SER A N 1
ATOM 2233 C CA . SER A 1 272 ? 28.929 4.398 -4.925 1.00 57.19 272 SER A CA 1
ATOM 2234 C C . SER A 1 272 ? 28.185 5.318 -5.884 1.00 57.19 272 SER A C 1
ATOM 2236 O O . SER A 1 272 ? 27.850 4.940 -7.006 1.00 57.19 272 SER A O 1
ATOM 2238 N N . LEU A 1 273 ? 27.938 6.546 -5.441 1.00 58.62 273 LEU A N 1
ATOM 2239 C CA . LEU A 1 273 ? 27.283 7.577 -6.235 1.00 58.62 273 LEU A CA 1
ATOM 2240 C C . LEU A 1 273 ? 28.232 8.728 -6.504 1.00 58.62 273 LEU A C 1
ATOM 2242 O O . LEU A 1 273 ? 28.835 9.258 -5.571 1.00 58.62 273 LEU A O 1
ATOM 2246 N N . LYS A 1 274 ? 28.299 9.155 -7.764 1.00 63.41 274 LYS A N 1
ATOM 2247 C CA . LYS A 1 274 ? 29.008 10.363 -8.177 1.00 63.41 274 LYS A CA 1
ATOM 2248 C C . LYS A 1 274 ? 28.039 11.317 -8.860 1.00 63.41 274 LYS A C 1
ATOM 2250 O O . LYS A 1 274 ? 27.515 11.020 -9.934 1.00 63.41 274 LYS A O 1
ATOM 2255 N N . LEU A 1 275 ? 27.823 12.467 -8.231 1.00 57.50 275 LEU A N 1
ATOM 2256 C CA . LEU A 1 275 ? 26.920 13.510 -8.709 1.00 57.50 275 LEU A CA 1
ATOM 2257 C C . LEU A 1 275 ? 27.737 14.646 -9.341 1.00 57.50 275 LEU A C 1
ATOM 2259 O O . LEU A 1 275 ? 28.443 15.374 -8.641 1.00 57.50 275 LEU A O 1
ATOM 2263 N N . ASN A 1 276 ? 27.647 14.807 -10.666 1.00 57.97 276 ASN A N 1
ATOM 2264 C CA . ASN A 1 276 ? 28.184 15.967 -11.380 1.00 57.97 276 ASN A CA 1
ATOM 2265 C C . ASN A 1 276 ? 27.056 16.958 -11.697 1.00 57.97 276 ASN A C 1
ATOM 2267 O O . ASN A 1 276 ? 26.419 16.921 -12.747 1.00 57.97 276 ASN A O 1
ATOM 2271 N N . GLU A 1 277 ? 26.822 17.872 -10.763 1.00 55.59 277 GLU A N 1
ATOM 2272 C CA . GLU A 1 277 ? 25.722 18.844 -10.804 1.00 55.59 277 GLU A CA 1
ATOM 2273 C C . GLU A 1 277 ? 25.859 19.876 -11.938 1.00 55.59 277 GLU A C 1
ATOM 2275 O O . GLU A 1 277 ? 24.858 20.418 -12.406 1.00 55.59 277 GLU A O 1
ATOM 2280 N N . TYR A 1 278 ? 27.088 20.135 -12.404 1.00 56.31 278 TYR A N 1
ATOM 2281 C CA . TYR A 1 278 ? 27.361 21.098 -13.477 1.00 56.31 278 TYR A CA 1
ATOM 2282 C C . TYR A 1 278 ? 26.992 20.531 -14.848 1.00 56.31 278 TYR A C 1
ATOM 2284 O O . TYR A 1 278 ? 26.275 21.165 -15.619 1.00 56.31 278 TYR A O 1
ATOM 2292 N N . GLU A 1 279 ? 27.436 19.303 -15.114 1.00 48.94 279 GLU A N 1
ATOM 2293 C CA . GLU A 1 279 ? 27.085 18.551 -16.326 1.00 48.94 279 GLU A CA 1
ATOM 2294 C C . GLU A 1 279 ? 25.668 17.982 -16.258 1.00 48.94 279 GLU A C 1
ATOM 2296 O O . GLU A 1 279 ? 25.173 17.429 -17.235 1.00 48.94 279 GLU A O 1
ATOM 2301 N N . ARG A 1 280 ? 25.018 18.145 -15.098 1.00 50.50 280 ARG A N 1
ATOM 2302 C CA . ARG A 1 280 ? 23.731 17.560 -14.762 1.00 50.50 280 ARG A CA 1
ATOM 2303 C C . ARG A 1 280 ? 23.737 16.074 -15.124 1.00 50.50 280 ARG A C 1
ATOM 2305 O O . ARG A 1 280 ? 22.998 15.579 -15.970 1.00 50.50 280 ARG A O 1
ATOM 2312 N N . PHE A 1 281 ? 24.625 15.361 -14.460 1.00 44.16 281 PHE A N 1
ATOM 2313 C CA . PHE A 1 281 ? 24.923 13.971 -14.735 1.00 44.16 281 PHE A CA 1
ATOM 2314 C C . PHE A 1 281 ? 25.107 13.239 -13.412 1.00 44.16 281 PHE A C 1
ATOM 2316 O O . PHE A 1 281 ? 25.805 13.741 -12.525 1.00 44.16 281 PHE A O 1
ATOM 2323 N N . TYR A 1 282 ? 24.501 12.061 -13.263 1.00 56.66 282 TYR A N 1
ATOM 2324 C CA . TYR A 1 282 ? 24.813 11.175 -12.149 1.00 56.66 282 TYR A CA 1
ATOM 2325 C C . TYR A 1 282 ? 25.174 9.776 -12.610 1.00 56.66 282 TYR A C 1
ATOM 2327 O O . TYR A 1 282 ? 24.537 9.184 -13.480 1.00 56.66 282 TYR A O 1
ATOM 2335 N N . LEU A 1 283 ? 26.207 9.247 -11.963 1.00 49.50 283 LEU A N 1
ATOM 2336 C CA . LEU A 1 283 ? 26.621 7.867 -12.107 1.00 49.50 283 LEU A CA 1
ATOM 2337 C C . LEU A 1 283 ? 26.362 7.151 -10.787 1.00 49.50 283 LEU A C 1
ATOM 2339 O O . LEU A 1 283 ? 26.921 7.523 -9.750 1.00 49.50 283 LEU A O 1
ATOM 2343 N N . ALA A 1 284 ? 25.521 6.125 -10.840 1.00 51.69 284 ALA A N 1
ATOM 2344 C CA . ALA A 1 284 ? 25.300 5.195 -9.751 1.00 51.69 284 ALA A CA 1
ATOM 2345 C C . ALA A 1 284 ? 25.988 3.871 -10.080 1.00 51.69 284 ALA A C 1
ATOM 2347 O O . ALA A 1 284 ? 25.587 3.172 -11.005 1.00 51.69 284 ALA A O 1
ATOM 2348 N N . ASN A 1 285 ? 27.028 3.525 -9.330 1.00 51.84 285 ASN A N 1
ATOM 2349 C CA . ASN A 1 285 ? 27.677 2.225 -9.416 1.00 51.84 285 ASN A CA 1
ATOM 2350 C C . ASN A 1 285 ? 27.334 1.442 -8.149 1.00 51.84 285 ASN A C 1
ATOM 2352 O O . ASN A 1 285 ? 27.692 1.866 -7.050 1.00 51.84 285 ASN A O 1
ATOM 2356 N N . SER A 1 286 ? 26.610 0.337 -8.279 1.00 53.22 286 SER A N 1
ATOM 2357 C CA . SER A 1 286 ? 26.231 -0.498 -7.148 1.00 53.22 286 SER A CA 1
ATOM 2358 C C . SER A 1 286 ? 26.603 -1.957 -7.377 1.00 53.22 286 SER A C 1
ATOM 2360 O O . SER A 1 286 ? 26.546 -2.487 -8.479 1.00 53.22 286 SER A O 1
ATOM 2362 N N . SER A 1 287 ? 27.044 -2.614 -6.316 1.00 51.56 287 SER A N 1
ATOM 2363 C CA . SER A 1 287 ? 27.275 -4.052 -6.264 1.00 51.56 287 SER A CA 1
ATOM 2364 C C . SER A 1 287 ? 26.350 -4.597 -5.192 1.00 51.56 287 SER A C 1
ATOM 2366 O O . SER A 1 287 ? 26.450 -4.195 -4.029 1.00 51.56 287 SER A O 1
ATOM 2368 N N . ILE A 1 288 ? 25.472 -5.518 -5.570 1.00 53.69 288 ILE A N 1
ATOM 2369 C CA . ILE A 1 288 ? 24.486 -6.121 -4.679 1.00 53.69 288 ILE A CA 1
ATOM 2370 C C . ILE A 1 288 ? 24.716 -7.625 -4.645 1.00 53.69 288 ILE A C 1
ATOM 2372 O O . ILE A 1 288 ? 24.745 -8.299 -5.678 1.00 53.69 288 ILE A O 1
ATOM 2376 N N . ARG A 1 289 ? 24.852 -8.155 -3.432 1.00 51.38 289 ARG A N 1
ATOM 2377 C CA . ARG A 1 289 ? 24.897 -9.587 -3.161 1.00 51.38 289 ARG A CA 1
ATOM 2378 C C . ARG A 1 289 ? 23.559 -10.007 -2.574 1.00 51.38 289 ARG A C 1
ATOM 2380 O O . ARG A 1 289 ? 23.204 -9.591 -1.470 1.00 51.38 289 ARG A O 1
ATOM 2387 N N . LEU A 1 290 ? 22.826 -10.828 -3.312 1.00 49.78 290 LEU A N 1
ATOM 2388 C CA . LEU A 1 290 ? 21.495 -11.290 -2.936 1.00 49.78 290 LEU A CA 1
ATOM 2389 C C . LEU A 1 290 ? 21.509 -12.805 -2.748 1.00 49.78 290 LEU A C 1
ATOM 2391 O O . LEU A 1 290 ? 21.888 -13.550 -3.652 1.00 49.78 290 LEU A O 1
ATOM 2395 N N . HIS A 1 291 ? 21.079 -13.250 -1.575 1.00 51.09 291 HIS A N 1
ATOM 2396 C CA . HIS A 1 291 ? 20.923 -14.654 -1.233 1.00 51.09 291 HIS A CA 1
ATOM 2397 C C . HIS A 1 291 ? 19.439 -15.005 -1.218 1.00 51.09 291 HIS A C 1
ATOM 2399 O O . HIS A 1 291 ? 18.697 -14.556 -0.348 1.00 51.09 291 HIS A O 1
ATOM 2405 N N . TYR A 1 292 ? 18.986 -15.817 -2.166 1.00 46.84 292 TYR A N 1
ATOM 2406 C CA . TYR A 1 292 ? 17.603 -16.290 -2.162 1.00 46.84 292 TYR A CA 1
ATOM 2407 C C . TYR A 1 292 ? 17.394 -17.332 -1.065 1.00 46.84 292 TYR A C 1
ATOM 2409 O O . TYR A 1 292 ? 18.124 -18.318 -1.004 1.00 46.84 292 TYR A O 1
ATOM 2417 N N . LEU A 1 293 ? 16.413 -17.100 -0.186 1.00 41.75 293 LEU A N 1
ATOM 2418 C CA . LEU A 1 293 ? 16.108 -17.996 0.935 1.00 41.75 293 LEU A CA 1
ATOM 2419 C C . LEU A 1 293 ? 14.979 -18.985 0.610 1.00 41.75 293 LEU A C 1
ATOM 2421 O O . LEU A 1 293 ? 14.822 -19.981 1.316 1.00 41.75 293 LEU A O 1
ATOM 2425 N N . LEU A 1 294 ? 14.218 -18.723 -0.455 1.00 40.44 294 LEU A N 1
ATOM 2426 C CA . LEU A 1 294 ? 13.114 -19.542 -0.944 1.00 40.44 294 LEU A CA 1
ATOM 2427 C C . LEU A 1 294 ? 13.198 -19.691 -2.466 1.00 40.44 294 LEU A C 1
ATOM 2429 O O . LEU A 1 294 ? 13.817 -18.874 -3.149 1.00 40.44 294 LEU A O 1
ATOM 2433 N N . ASP A 1 295 ? 12.584 -20.759 -2.966 1.00 39.59 295 ASP A N 1
ATOM 2434 C CA . ASP A 1 295 ? 12.446 -21.026 -4.393 1.00 39.59 295 ASP A CA 1
ATOM 2435 C C . ASP A 1 295 ? 11.443 -20.008 -4.978 1.00 39.59 295 ASP A C 1
ATOM 2437 O O . ASP A 1 295 ? 10.395 -19.783 -4.373 1.00 39.59 295 ASP A O 1
ATOM 2441 N N . TYR A 1 296 ? 11.779 -19.413 -6.132 1.00 43.53 296 TYR A N 1
ATOM 2442 C CA . TYR A 1 296 ? 11.075 -18.348 -6.881 1.00 43.53 296 TYR A CA 1
ATOM 2443 C C . TYR A 1 296 ? 11.344 -16.889 -6.485 1.00 43.53 296 TYR A C 1
ATOM 2445 O O . TYR A 1 296 ? 11.030 -16.489 -5.372 1.00 43.53 296 TYR A O 1
ATOM 2453 N N . TYR A 1 297 ? 11.807 -16.080 -7.461 1.00 45.00 297 TYR A N 1
ATOM 2454 C CA . TYR A 1 297 ? 11.295 -14.722 -7.725 1.00 45.00 297 TYR A CA 1
ATOM 2455 C C . TYR A 1 297 ? 11.881 -14.060 -8.999 1.00 45.00 297 TYR A C 1
ATOM 2457 O O . TYR A 1 297 ? 13.090 -14.148 -9.226 1.00 45.00 297 TYR A O 1
ATOM 2465 N N . PRO A 1 298 ? 11.088 -13.324 -9.806 1.00 40.28 298 PRO A N 1
ATOM 2466 C CA . PRO A 1 298 ? 11.626 -12.345 -10.750 1.00 40.28 298 PRO A CA 1
ATOM 2467 C C . PRO A 1 298 ? 12.104 -11.071 -10.052 1.00 40.28 298 PRO A C 1
ATOM 2469 O O . PRO A 1 298 ? 11.424 -10.519 -9.190 1.00 40.28 298 PRO A O 1
ATOM 2472 N N . VAL A 1 299 ? 13.273 -10.576 -10.448 1.00 40.62 299 VAL A N 1
ATOM 2473 C CA . VAL A 1 299 ? 13.791 -9.290 -9.973 1.00 40.62 299 VAL A CA 1
ATOM 2474 C C . VAL A 1 299 ? 13.541 -8.227 -11.026 1.00 40.62 299 VAL A C 1
ATOM 2476 O O . VAL A 1 299 ? 13.806 -8.431 -12.215 1.00 40.62 299 VAL A O 1
ATOM 2479 N N . PHE A 1 300 ? 13.051 -7.076 -10.569 1.00 43.03 300 PHE A N 1
ATOM 2480 C CA . PHE A 1 300 ? 12.729 -5.942 -11.423 1.00 43.03 300 PHE A CA 1
ATOM 2481 C C . PHE A 1 300 ? 13.902 -4.988 -11.449 1.00 43.03 300 PHE A C 1
ATOM 2483 O O . PHE A 1 300 ? 14.360 -4.497 -10.414 1.00 43.03 300 PHE A O 1
ATOM 2490 N N . PHE A 1 301 ? 14.352 -4.665 -12.652 1.00 44.25 301 PHE A N 1
ATOM 2491 C CA . PHE A 1 301 ? 15.388 -3.674 -12.836 1.00 44.25 301 PHE A CA 1
ATOM 2492 C C . PHE A 1 301 ? 14.836 -2.529 -13.656 1.00 44.25 301 PHE A C 1
ATOM 2494 O O . PHE A 1 301 ? 14.447 -2.704 -14.809 1.00 44.25 301 PHE A O 1
ATOM 2501 N N . LYS A 1 302 ? 14.834 -1.337 -13.065 1.00 39.66 302 LYS A N 1
ATOM 2502 C CA . LYS A 1 302 ? 14.583 -0.106 -13.801 1.00 39.66 302 LYS A CA 1
ATOM 2503 C C . LYS A 1 302 ? 15.935 0.483 -14.205 1.00 39.66 302 LYS A C 1
ATOM 2505 O O . LYS A 1 302 ? 16.798 0.645 -13.351 1.00 39.66 302 LYS A O 1
ATOM 2510 N N . SER A 1 303 ? 16.124 0.741 -15.500 1.00 49.62 303 SER A N 1
ATOM 2511 C CA . SER A 1 303 ? 17.252 1.501 -16.084 1.00 49.62 303 SER A CA 1
ATOM 2512 C C . SER A 1 303 ? 18.673 1.165 -15.574 1.00 49.62 303 SER A C 1
ATOM 2514 O O . SER A 1 303 ? 19.170 1.845 -14.682 1.00 49.62 303 SER A O 1
ATOM 2516 N N . SER A 1 304 ? 19.376 0.167 -16.135 1.00 47.09 304 SER A N 1
ATOM 2517 C CA . SER A 1 304 ? 20.783 -0.102 -15.740 1.00 47.09 304 SER A CA 1
ATOM 2518 C C . SER A 1 304 ? 21.525 -1.157 -16.534 1.00 47.09 304 SER A C 1
ATOM 2520 O O . SER A 1 304 ? 20.881 -2.091 -16.986 1.00 47.09 304 SER A O 1
ATOM 2522 N N . LEU A 1 305 ? 22.866 -1.051 -16.596 1.00 44.62 305 LEU A N 1
ATOM 2523 C CA . LEU A 1 305 ? 23.747 -2.174 -16.931 1.00 44.62 305 LEU A CA 1
ATOM 2524 C C . LEU A 1 305 ? 23.761 -3.145 -15.746 1.00 44.62 305 LEU A C 1
ATOM 2526 O O . LEU A 1 305 ? 24.289 -2.781 -14.696 1.00 44.62 305 LEU A O 1
ATOM 2530 N N . ILE A 1 306 ? 23.239 -4.359 -15.899 1.00 46.88 306 ILE A N 1
ATOM 2531 C CA . ILE A 1 306 ? 23.321 -5.410 -14.875 1.00 46.88 306 ILE A CA 1
ATOM 2532 C C . ILE A 1 306 ? 24.172 -6.548 -15.400 1.00 46.88 306 ILE A C 1
ATOM 2534 O O . ILE A 1 306 ? 23.834 -7.147 -16.418 1.00 46.88 306 ILE A O 1
ATOM 2538 N N . ASN A 1 307 ? 25.233 -6.886 -14.673 1.00 49.94 307 ASN A N 1
ATOM 2539 C CA . ASN A 1 307 ? 25.968 -8.129 -14.864 1.00 49.94 307 ASN A CA 1
ATOM 2540 C C . ASN A 1 307 ? 25.561 -9.123 -13.772 1.00 49.94 307 ASN A C 1
ATOM 2542 O O . ASN A 1 307 ? 25.832 -8.891 -12.588 1.00 49.94 307 ASN A O 1
ATOM 2546 N N . VAL A 1 308 ? 24.920 -10.220 -14.184 1.00 50.66 308 VAL A N 1
ATOM 2547 C CA . VAL A 1 308 ? 24.606 -11.360 -13.316 1.00 50.66 308 VAL A CA 1
ATOM 2548 C C . VAL A 1 308 ? 25.688 -12.415 -13.517 1.00 50.66 308 VAL A C 1
ATOM 2550 O O . VAL A 1 308 ? 25.614 -13.223 -14.446 1.00 50.66 308 VAL A O 1
ATOM 2553 N N . GLN A 1 309 ? 26.693 -12.431 -12.636 1.00 51.50 309 GLN A N 1
ATOM 2554 C CA . GLN A 1 309 ? 27.904 -13.249 -12.819 1.00 51.50 309 GLN A CA 1
ATOM 2555 C C . GLN A 1 309 ? 27.601 -14.746 -12.998 1.00 51.50 309 GLN A C 1
ATOM 2557 O O . GLN A 1 309 ? 28.242 -15.414 -13.802 1.00 51.50 309 GLN A O 1
ATOM 2562 N N . LYS A 1 310 ? 26.580 -15.266 -12.304 1.00 54.06 310 LYS A N 1
ATOM 2563 C CA . LYS A 1 310 ? 26.158 -16.671 -12.423 1.00 54.06 310 LYS A CA 1
ATOM 2564 C C . LYS A 1 310 ? 25.417 -17.018 -13.713 1.00 54.06 310 LYS A C 1
ATOM 2566 O O . LYS A 1 310 ? 25.374 -18.184 -14.080 1.00 54.06 310 LYS A O 1
ATOM 2571 N N . MET A 1 311 ? 24.839 -16.031 -14.392 1.00 39.22 311 MET A N 1
ATOM 2572 C CA . MET A 1 311 ? 24.130 -16.225 -15.662 1.00 39.22 311 MET A CA 1
ATOM 2573 C C . MET A 1 311 ? 24.966 -15.791 -16.869 1.00 39.22 311 MET A C 1
ATOM 2575 O O . MET A 1 311 ? 24.471 -15.836 -17.990 1.00 39.22 311 MET A O 1
ATOM 2579 N N . ASN A 1 312 ? 26.202 -15.324 -16.653 1.00 45.53 312 ASN A N 1
ATOM 2580 C CA . ASN A 1 312 ? 27.096 -14.796 -17.687 1.00 45.53 312 ASN A CA 1
ATOM 2581 C C . ASN A 1 312 ? 26.396 -13.832 -18.673 1.00 45.53 312 ASN A C 1
ATOM 2583 O O . ASN A 1 312 ? 26.620 -13.884 -19.883 1.00 45.53 312 ASN A O 1
ATOM 2587 N N . THR A 1 313 ? 25.492 -12.982 -18.170 1.00 37.03 313 THR A N 1
ATOM 2588 C CA . THR A 1 313 ? 24.684 -12.089 -19.012 1.00 37.03 313 THR A CA 1
ATOM 2589 C C . THR A 1 313 ? 24.741 -10.644 -18.520 1.00 37.03 313 THR A C 1
ATOM 2591 O O . THR A 1 313 ? 24.677 -10.385 -17.318 1.00 37.03 313 THR A O 1
ATOM 2594 N N . ASN A 1 314 ? 24.863 -9.724 -19.484 1.00 33.62 314 ASN A N 1
ATOM 2595 C CA . ASN A 1 314 ? 24.803 -8.274 -19.317 1.00 33.62 314 ASN A CA 1
ATOM 2596 C C . ASN A 1 314 ? 23.483 -7.759 -19.912 1.00 33.62 314 ASN A C 1
ATOM 2598 O O . ASN A 1 314 ? 23.174 -8.128 -21.048 1.00 33.62 314 ASN A O 1
ATOM 2602 N N . TYR A 1 315 ? 22.750 -6.919 -19.183 1.00 38.81 315 TYR A N 1
ATOM 2603 C CA . TYR A 1 315 ? 21.458 -6.343 -19.597 1.00 38.81 315 TYR A CA 1
ATOM 2604 C C . TYR A 1 315 ? 21.471 -4.826 -19.441 1.00 38.81 315 TYR A C 1
ATOM 2606 O O . TYR A 1 315 ? 22.093 -4.373 -18.484 1.00 38.81 315 TYR A O 1
ATOM 2614 N N . LEU A 1 316 ? 20.805 -4.052 -20.317 1.00 38.59 316 LEU A N 1
ATOM 2615 C CA . LEU A 1 316 ? 20.716 -2.596 -20.157 1.00 38.59 316 LEU A CA 1
ATOM 2616 C C . LEU A 1 316 ? 19.329 -2.013 -20.500 1.00 38.59 316 LEU A C 1
ATOM 2618 O O . LEU A 1 316 ? 18.909 -2.041 -21.645 1.00 38.59 316 LEU A O 1
ATOM 2622 N N . GLN A 1 317 ? 18.661 -1.467 -19.472 1.00 39.00 317 GLN A N 1
ATOM 2623 C CA . GLN A 1 317 ? 17.353 -0.770 -19.465 1.00 39.00 317 GLN A CA 1
ATOM 2624 C C . GLN A 1 317 ? 16.067 -1.620 -19.393 1.00 39.00 317 GLN A C 1
ATOM 2626 O O . GLN A 1 317 ? 15.869 -2.507 -20.197 1.00 39.00 317 GLN A O 1
ATOM 2631 N N . ASN A 1 318 ? 15.208 -1.301 -18.405 1.00 42.22 318 ASN A N 1
ATOM 2632 C CA . ASN A 1 318 ? 13.901 -1.900 -18.065 1.00 42.22 318 ASN A CA 1
ATOM 2633 C C . ASN A 1 318 ? 13.687 -3.348 -18.526 1.00 42.22 318 ASN A C 1
ATOM 2635 O O . ASN A 1 318 ? 12.787 -3.625 -19.307 1.00 42.22 318 ASN A O 1
ATOM 2639 N N . PHE A 1 319 ? 14.481 -4.277 -17.995 1.00 39.66 319 PHE A N 1
ATOM 2640 C CA . PHE A 1 319 ? 14.223 -5.701 -18.185 1.00 39.66 319 PHE A CA 1
ATOM 2641 C C . PHE A 1 319 ? 13.863 -6.394 -16.878 1.00 39.66 319 PHE A C 1
ATOM 2643 O O . PHE A 1 319 ? 14.446 -6.146 -15.817 1.00 39.66 319 PHE A O 1
ATOM 2650 N N . PHE A 1 320 ? 12.914 -7.318 -17.004 1.00 45.03 320 PHE A N 1
ATOM 2651 C CA . PHE A 1 320 ? 12.608 -8.352 -16.023 1.00 45.03 320 PHE A CA 1
ATOM 2652 C C . PHE A 1 320 ? 13.683 -9.420 -16.134 1.00 45.03 320 PHE A C 1
ATOM 2654 O O . PHE A 1 320 ? 13.735 -10.141 -17.130 1.00 45.03 320 PHE A O 1
ATOM 2661 N N . VAL A 1 321 ? 14.541 -9.551 -15.121 1.00 41.16 321 VAL A N 1
ATOM 2662 C CA . VAL A 1 321 ? 15.312 -10.791 -15.001 1.00 41.16 321 VAL A CA 1
ATOM 2663 C C . VAL A 1 321 ? 14.457 -11.728 -14.178 1.00 41.16 321 VAL A C 1
ATOM 2665 O O . VAL A 1 321 ? 14.396 -11.634 -12.949 1.00 41.16 321 VAL A O 1
ATOM 2668 N N . VAL A 1 322 ? 13.772 -12.633 -14.868 1.00 41.72 322 VAL A N 1
ATOM 2669 C CA . VAL A 1 322 ? 13.131 -13.750 -14.188 1.00 41.72 322 VAL A CA 1
ATOM 2670 C C . VAL A 1 322 ? 14.192 -14.807 -13.945 1.00 41.72 322 VAL A C 1
ATOM 2672 O O . VAL A 1 322 ? 14.713 -15.409 -14.883 1.00 41.72 322 VAL A O 1
ATOM 2675 N N . ILE A 1 323 ? 14.581 -14.960 -12.682 1.00 45.28 323 ILE A N 1
ATOM 2676 C CA . ILE A 1 323 ? 15.579 -15.948 -12.292 1.00 45.28 323 ILE A CA 1
ATOM 2677 C C . ILE A 1 323 ? 14.901 -17.322 -12.283 1.00 45.28 323 ILE A C 1
ATOM 2679 O O . ILE A 1 323 ? 13.882 -17.471 -11.604 1.00 45.28 323 ILE A O 1
ATOM 2683 N N . PRO A 1 324 ? 15.418 -18.310 -13.041 1.00 37.94 324 PRO A N 1
ATOM 2684 C CA . PRO A 1 324 ? 14.803 -19.627 -13.130 1.00 37.94 324 PRO A CA 1
ATOM 2685 C C . PRO A 1 324 ? 14.663 -20.309 -11.765 1.00 37.94 324 PRO A C 1
ATOM 2687 O O . PRO A 1 324 ? 15.535 -20.198 -10.907 1.00 37.94 324 PRO A O 1
ATOM 2690 N N . PHE A 1 325 ? 13.574 -21.068 -11.640 1.00 40.88 325 PHE A N 1
ATOM 2691 C CA . PHE A 1 325 ? 13.078 -21.828 -10.487 1.00 40.88 325 PHE A CA 1
ATOM 2692 C C . PHE A 1 325 ? 14.106 -22.684 -9.727 1.00 40.88 325 PHE A C 1
ATOM 2694 O O . PHE A 1 325 ? 13.918 -22.964 -8.548 1.00 40.88 325 PHE A O 1
ATOM 2701 N N . GLU A 1 326 ? 15.180 -23.138 -10.365 1.00 39.97 326 GLU A N 1
ATOM 2702 C CA . GLU A 1 326 ? 15.720 -24.434 -9.956 1.00 39.97 326 GLU A CA 1
ATOM 2703 C C . GLU A 1 326 ? 16.692 -24.437 -8.770 1.00 39.97 326 GLU A C 1
ATOM 2705 O O . GLU A 1 326 ? 17.000 -25.533 -8.301 1.00 39.97 326 GLU A O 1
ATOM 2710 N N . LYS A 1 327 ? 17.206 -23.303 -8.253 1.00 46.78 327 LYS A N 1
ATOM 2711 C CA . LYS A 1 327 ? 18.218 -23.366 -7.171 1.00 46.78 327 LYS A CA 1
ATOM 2712 C C . LYS A 1 327 ? 18.216 -22.182 -6.195 1.00 46.78 327 LYS A C 1
ATOM 2714 O O . LYS A 1 327 ? 18.399 -21.032 -6.589 1.00 46.78 327 LYS A O 1
ATOM 2719 N N . ARG A 1 328 ? 18.153 -22.491 -4.890 1.00 50.81 328 ARG A N 1
ATOM 2720 C CA . ARG A 1 328 ? 18.530 -21.584 -3.787 1.00 50.81 328 ARG A CA 1
ATOM 2721 C C . ARG A 1 328 ? 19.999 -21.214 -3.913 1.00 50.81 328 ARG A C 1
ATOM 2723 O O . ARG A 1 328 ? 20.885 -21.952 -3.483 1.00 50.81 328 ARG A O 1
ATOM 2730 N N . GLU A 1 329 ? 20.262 -20.087 -4.550 1.00 54.59 329 GLU A N 1
ATOM 2731 C CA . GLU A 1 329 ? 21.612 -19.678 -4.894 1.00 54.59 329 GLU A CA 1
ATOM 2732 C C . GLU A 1 329 ? 21.905 -18.230 -4.507 1.00 54.59 329 GLU A C 1
ATOM 2734 O O . GLU A 1 329 ? 21.039 -17.358 -4.471 1.00 54.59 329 GLU A O 1
ATOM 2739 N N . LEU A 1 330 ? 23.182 -17.979 -4.228 1.00 55.16 330 LEU A N 1
ATOM 2740 C CA . LEU A 1 330 ? 23.733 -16.638 -4.093 1.00 55.16 330 LEU A CA 1
ATOM 2741 C C . LEU A 1 330 ? 23.953 -16.038 -5.485 1.00 55.16 330 LEU A C 1
ATOM 2743 O O . LEU A 1 330 ? 24.698 -16.623 -6.278 1.00 55.16 330 LEU A O 1
ATOM 2747 N N . TYR A 1 331 ? 23.356 -14.882 -5.766 1.00 54.47 331 TYR A N 1
ATOM 2748 C CA . TYR A 1 331 ? 23.571 -14.130 -7.003 1.00 54.47 331 TYR A CA 1
ATOM 2749 C C . TYR A 1 331 ? 24.307 -12.823 -6.713 1.00 54.47 331 TYR A C 1
ATOM 2751 O O . TYR A 1 331 ? 24.044 -12.129 -5.728 1.00 54.47 331 TYR A O 1
ATOM 2759 N N . PHE A 1 332 ? 25.229 -12.492 -7.613 1.00 56.47 332 PHE A N 1
ATOM 2760 C CA . PHE A 1 332 ? 25.985 -11.248 -7.595 1.00 56.47 332 PHE A CA 1
ATOM 2761 C C . PHE A 1 332 ? 25.517 -10.377 -8.751 1.00 56.47 332 PHE A C 1
ATOM 2763 O O . PHE A 1 332 ? 25.640 -10.774 -9.914 1.00 56.47 332 PHE A O 1
ATOM 2770 N N . PHE A 1 333 ? 24.989 -9.206 -8.410 1.00 58.03 333 PHE A N 1
ATOM 2771 C CA . PHE A 1 333 ? 24.536 -8.198 -9.354 1.00 58.03 333 PHE A CA 1
ATOM 2772 C C . PHE A 1 333 ? 25.505 -7.023 -9.305 1.00 58.03 333 PHE A C 1
ATOM 2774 O O . PHE A 1 333 ? 25.607 -6.345 -8.283 1.00 58.03 333 PHE A O 1
ATOM 2781 N N . ASN A 1 334 ? 26.201 -6.766 -10.411 1.00 57.09 334 ASN A N 1
ATOM 2782 C CA . ASN A 1 334 ? 26.904 -5.498 -10.598 1.00 57.09 334 ASN A CA 1
ATOM 2783 C C . ASN A 1 334 ? 26.019 -4.590 -11.443 1.00 57.09 334 ASN A C 1
ATOM 2785 O O . ASN A 1 334 ? 25.670 -4.951 -12.565 1.00 57.09 334 ASN A O 1
ATOM 2789 N N . TYR A 1 335 ? 25.657 -3.445 -10.887 1.00 57.44 335 TYR A N 1
ATOM 2790 C CA . TYR A 1 335 ? 24.754 -2.453 -11.443 1.00 57.44 335 TYR A CA 1
ATOM 2791 C C . TYR A 1 335 ? 25.534 -1.177 -11.748 1.00 57.44 335 TYR A C 1
ATOM 2793 O O . TYR A 1 335 ? 26.177 -0.595 -10.875 1.00 57.44 335 TYR A O 1
ATOM 2801 N N . ILE A 1 336 ? 25.458 -0.712 -12.990 1.00 53.38 336 ILE A N 1
ATOM 2802 C CA . ILE A 1 336 ? 25.932 0.619 -13.369 1.00 53.38 336 ILE A CA 1
ATOM 2803 C C . ILE A 1 336 ? 24.754 1.351 -14.002 1.00 53.38 336 ILE A C 1
ATOM 2805 O O . ILE A 1 336 ? 24.369 1.092 -15.143 1.00 53.38 336 ILE A O 1
ATOM 2809 N N . GLY A 1 337 ? 24.161 2.253 -13.230 1.00 52.38 337 GLY A N 1
ATOM 2810 C CA . GLY A 1 337 ? 23.149 3.187 -13.689 1.00 52.38 337 GLY A CA 1
ATOM 2811 C C . GLY A 1 337 ? 23.810 4.494 -14.111 1.00 52.38 337 GLY A C 1
ATOM 2812 O O . GLY A 1 337 ? 24.434 5.175 -13.296 1.00 52.38 337 GLY A O 1
ATOM 2813 N N . ASN A 1 338 ? 23.688 4.839 -15.389 1.00 49.69 338 ASN A N 1
ATOM 2814 C CA . ASN A 1 338 ? 24.113 6.127 -15.919 1.00 49.69 338 ASN A CA 1
ATOM 2815 C C . ASN A 1 338 ? 22.870 6.955 -16.236 1.00 49.69 338 ASN A C 1
ATOM 2817 O O . ASN A 1 338 ? 22.029 6.526 -17.024 1.00 49.69 338 ASN A O 1
ATOM 2821 N N . PHE A 1 339 ? 22.752 8.123 -15.617 1.00 51.41 339 PHE A N 1
ATOM 2822 C CA . PHE A 1 339 ? 21.554 8.929 -15.718 1.00 51.41 339 PHE A CA 1
ATOM 2823 C C . PHE A 1 339 ? 21.908 10.394 -15.945 1.00 51.41 339 PHE A C 1
ATOM 2825 O O . PHE A 1 339 ? 22.509 11.076 -15.109 1.00 51.41 339 PHE A O 1
ATOM 2832 N N . THR A 1 340 ? 21.472 10.909 -17.086 1.00 42.50 340 THR A N 1
ATOM 2833 C CA . THR A 1 340 ? 21.552 12.331 -17.392 1.00 42.50 340 THR A CA 1
ATOM 2834 C C . THR A 1 340 ? 20.455 13.056 -16.613 1.00 42.50 340 THR A C 1
ATOM 2836 O O . THR A 1 340 ? 19.264 12.833 -16.827 1.00 42.50 340 THR A O 1
ATOM 2839 N N . ILE A 1 341 ? 20.847 13.936 -15.695 1.00 45.16 341 ILE A N 1
ATOM 2840 C CA . ILE A 1 341 ? 19.960 14.853 -14.982 1.00 45.16 341 ILE A CA 1
ATOM 2841 C C . ILE A 1 341 ? 19.570 15.950 -15.973 1.00 45.16 341 ILE A C 1
ATOM 2843 O O . ILE A 1 341 ? 20.199 16.994 -16.048 1.00 45.16 341 ILE A O 1
ATOM 2847 N N . GLN A 1 342 ? 18.544 15.777 -16.788 1.00 39.12 342 GLN A N 1
ATOM 2848 C CA . GLN A 1 342 ? 17.947 16.968 -17.391 1.00 39.12 342 GLN A CA 1
ATOM 2849 C C . GLN A 1 342 ? 16.864 17.475 -16.442 1.00 39.12 342 GLN A C 1
ATOM 2851 O O . GLN A 1 342 ? 16.034 16.671 -16.021 1.00 39.12 342 GLN A O 1
ATOM 2856 N N . PRO A 1 343 ? 16.872 18.766 -16.048 1.00 35.41 343 PRO A N 1
ATOM 2857 C CA . PRO A 1 343 ? 15.764 19.321 -15.298 1.00 35.41 343 PRO A CA 1
ATOM 2858 C C . PRO A 1 343 ? 14.542 19.196 -16.193 1.00 35.41 343 PRO A C 1
ATOM 2860 O O . PRO A 1 343 ? 14.478 19.807 -17.261 1.00 35.41 343 PRO A O 1
ATOM 2863 N N . ILE A 1 344 ? 13.613 18.353 -15.765 1.00 37.28 344 ILE A N 1
ATOM 2864 C CA . ILE A 1 344 ? 12.221 18.490 -16.156 1.00 37.28 344 ILE A CA 1
ATOM 2865 C C . ILE A 1 344 ? 11.841 19.861 -15.596 1.00 37.28 344 ILE A C 1
ATOM 2867 O O . ILE A 1 344 ? 12.088 20.151 -14.423 1.00 37.28 344 ILE A O 1
ATOM 2871 N N . THR A 1 345 ? 11.490 20.760 -16.499 1.00 31.31 345 THR A N 1
ATOM 2872 C CA . THR A 1 345 ? 11.370 22.191 -16.262 1.00 31.31 345 THR A CA 1
ATOM 2873 C C . THR A 1 345 ? 10.343 22.496 -15.172 1.00 31.31 345 THR A C 1
ATOM 2875 O O . THR A 1 345 ? 9.493 21.687 -14.822 1.00 31.31 345 THR A O 1
ATOM 2878 N N . THR A 1 346 ? 10.534 23.649 -14.544 1.00 33.47 346 THR A N 1
ATOM 2879 C CA . THR A 1 346 ? 9.934 24.112 -13.287 1.00 33.47 346 THR A CA 1
ATOM 2880 C C . THR A 1 346 ? 8.460 24.526 -13.381 1.00 33.47 346 THR A C 1
ATOM 2882 O O . THR A 1 346 ? 8.031 25.318 -12.548 1.00 33.47 346 THR A O 1
ATOM 2885 N N . ASP A 1 347 ? 7.692 24.033 -14.352 1.00 33.19 347 ASP A N 1
ATOM 2886 C CA . ASP A 1 347 ? 6.291 24.438 -14.496 1.00 33.19 347 ASP A CA 1
ATOM 2887 C C . ASP A 1 347 ? 5.370 23.574 -13.618 1.00 33.19 347 ASP A C 1
ATOM 2889 O O . ASP A 1 347 ? 5.419 22.340 -13.624 1.00 33.19 347 ASP A O 1
ATOM 2893 N N . GLU A 1 348 ? 4.561 24.269 -12.813 1.00 35.72 348 GLU A N 1
ATOM 2894 C CA . GLU A 1 348 ? 3.885 23.830 -11.579 1.00 35.72 348 GLU A CA 1
ATOM 2895 C C . GLU A 1 348 ? 2.838 22.697 -11.734 1.00 35.72 348 GLU A C 1
ATOM 2897 O O . GLU A 1 348 ? 2.240 22.298 -10.744 1.00 35.72 348 GLU A O 1
ATOM 2902 N N . ASP A 1 349 ? 2.664 22.085 -12.910 1.00 32.72 349 ASP A N 1
ATOM 2903 C CA . ASP A 1 349 ? 1.600 21.089 -13.160 1.00 32.72 349 ASP A CA 1
ATOM 2904 C C . ASP A 1 349 ? 2.087 19.719 -13.675 1.00 32.72 349 ASP A C 1
ATOM 2906 O O . ASP A 1 349 ? 1.298 18.862 -14.095 1.00 32.72 349 ASP A O 1
ATOM 2910 N N . PHE A 1 350 ? 3.395 19.452 -13.637 1.00 31.08 350 PHE A N 1
ATOM 2911 C CA . PHE A 1 350 ? 3.964 18.230 -14.213 1.00 31.08 350 PHE A CA 1
ATOM 2912 C C . PHE A 1 350 ? 4.121 17.068 -13.212 1.00 31.08 350 PHE A C 1
ATOM 2914 O O . PHE A 1 350 ? 5.213 16.571 -12.937 1.00 31.08 350 PHE A O 1
ATOM 2921 N N . GLY A 1 351 ? 2.997 16.585 -12.679 1.00 31.41 351 GLY A N 1
ATOM 2922 C CA . GLY A 1 351 ? 2.910 15.430 -11.773 1.00 31.41 351 GLY A CA 1
ATOM 2923 C C . GLY A 1 351 ? 2.972 14.064 -12.471 1.00 31.41 351 GLY A C 1
ATOM 2924 O O . GLY A 1 351 ? 2.089 13.233 -12.268 1.00 31.41 351 GLY A O 1
ATOM 2925 N N . LEU A 1 352 ? 3.984 13.819 -13.307 1.00 29.25 352 LEU A N 1
ATOM 2926 C CA . LEU A 1 352 ? 4.088 12.579 -14.079 1.00 29.25 352 LEU A CA 1
ATOM 2927 C C . LEU A 1 352 ? 5.029 11.564 -13.406 1.00 29.25 352 LEU A C 1
ATOM 2929 O O . LEU A 1 352 ? 6.179 11.842 -13.078 1.00 29.25 352 LEU A O 1
ATOM 2933 N N . SER A 1 353 ? 4.490 10.368 -13.196 1.00 28.23 353 SER A N 1
ATOM 2934 C CA . SER A 1 353 ? 4.924 9.223 -12.386 1.00 28.23 353 SER A CA 1
ATOM 2935 C C . SER A 1 353 ? 6.233 8.524 -12.797 1.00 28.23 353 SER A C 1
ATOM 2937 O O . SER A 1 353 ? 6.436 7.344 -12.498 1.00 28.23 353 SER A O 1
ATOM 2939 N N . VAL A 1 354 ? 7.206 9.237 -13.364 1.00 31.97 354 VAL A N 1
ATOM 2940 C CA . VAL A 1 354 ? 8.601 8.835 -13.166 1.00 31.97 354 VAL A CA 1
ATOM 2941 C C . VAL A 1 354 ? 8.930 9.304 -11.754 1.00 31.97 354 VAL A C 1
ATOM 2943 O O . VAL A 1 354 ? 9.143 10.486 -11.542 1.00 31.97 354 VAL A O 1
ATOM 2946 N N . ARG A 1 355 ? 8.915 8.404 -10.761 1.00 37.81 355 ARG A N 1
ATOM 2947 C CA . ARG A 1 355 ? 9.194 8.665 -9.324 1.00 37.81 355 ARG A CA 1
ATOM 2948 C C . ARG A 1 355 ? 10.557 9.357 -9.023 1.00 37.81 355 ARG A C 1
ATOM 2950 O O . ARG A 1 355 ? 11.008 9.318 -7.881 1.00 37.81 355 ARG A O 1
ATOM 2957 N N . ALA A 1 356 ? 11.233 9.951 -10.011 1.00 36.53 356 ALA A N 1
ATOM 2958 C CA . ALA A 1 356 ? 12.402 10.793 -9.876 1.00 36.53 356 ALA A CA 1
ATOM 2959 C C . ALA A 1 356 ? 11.867 12.154 -9.451 1.00 36.53 356 ALA A C 1
ATOM 2961 O O . ALA A 1 356 ? 11.327 12.931 -10.235 1.00 36.53 356 ALA A O 1
ATOM 2962 N N . ARG A 1 357 ? 11.918 12.363 -8.143 1.00 52.44 357 ARG A N 1
ATOM 2963 C CA . ARG A 1 357 ? 11.408 13.554 -7.479 1.00 52.44 357 ARG A CA 1
ATOM 2964 C C . ARG A 1 357 ? 12.429 14.681 -7.715 1.00 52.44 357 ARG A C 1
ATOM 2966 O O . ARG A 1 357 ? 13.614 14.391 -7.874 1.00 52.44 357 ARG A O 1
ATOM 2973 N N . PRO A 1 358 ? 11.974 15.935 -7.810 1.00 47.78 358 PRO A N 1
ATOM 2974 C CA . PRO A 1 358 ? 12.557 16.979 -8.650 1.00 47.78 358 PRO A CA 1
ATOM 2975 C C . PRO A 1 358 ? 14.065 17.114 -8.525 1.00 47.78 358 PRO A C 1
ATOM 2977 O O . PRO A 1 358 ? 14.621 17.195 -7.429 1.00 47.78 358 PRO A O 1
ATOM 2980 N N . ILE A 1 359 ? 14.700 17.170 -9.691 1.00 50.69 359 ILE A N 1
ATOM 2981 C CA . ILE A 1 359 ? 16.132 17.363 -9.837 1.00 50.69 359 ILE A CA 1
ATOM 2982 C C . ILE A 1 359 ? 16.357 18.776 -10.373 1.00 50.69 359 ILE A C 1
ATOM 2984 O O . ILE A 1 359 ? 16.457 19.012 -11.577 1.00 50.69 359 ILE A O 1
ATOM 2988 N N . THR A 1 360 ? 16.366 19.745 -9.462 1.00 54.59 360 THR A N 1
ATOM 2989 C CA . THR A 1 360 ? 16.745 21.125 -9.777 1.00 54.59 360 THR A CA 1
ATOM 2990 C C . THR A 1 360 ? 18.247 21.306 -9.556 1.00 54.59 360 THR A C 1
ATOM 2992 O O . THR A 1 360 ? 18.916 20.460 -8.965 1.00 54.59 360 THR A O 1
ATOM 2995 N N . ARG A 1 361 ? 18.808 22.452 -9.971 1.00 50.66 361 ARG A N 1
ATOM 2996 C CA . ARG A 1 361 ? 20.198 22.810 -9.615 1.00 50.66 361 ARG A CA 1
ATOM 2997 C C . ARG A 1 361 ? 20.436 22.862 -8.098 1.00 50.66 361 ARG A C 1
ATOM 2999 O O . ARG A 1 361 ? 21.582 22.786 -7.674 1.00 50.66 361 ARG A O 1
ATOM 3006 N N . ASN A 1 362 ? 19.375 23.005 -7.304 1.00 56.53 362 ASN A N 1
ATOM 3007 C CA . ASN A 1 362 ? 19.454 23.251 -5.867 1.00 56.53 362 ASN A CA 1
ATOM 3008 C C . ASN A 1 362 ? 19.005 22.051 -5.022 1.00 56.53 362 ASN A C 1
ATOM 3010 O O . ASN A 1 362 ? 19.167 22.086 -3.801 1.00 56.53 362 ASN A O 1
ATOM 3014 N N . PHE A 1 363 ? 18.433 21.016 -5.646 1.00 66.94 363 PHE A N 1
ATOM 3015 C CA . PHE A 1 363 ? 17.822 19.886 -4.959 1.00 66.94 363 PHE A CA 1
ATOM 3016 C C . PHE A 1 363 ? 17.762 18.647 -5.856 1.00 66.94 363 PHE A C 1
ATOM 3018 O O . PHE A 1 363 ? 17.363 18.729 -7.012 1.00 66.94 363 PHE A O 1
ATOM 3025 N N . THR A 1 364 ? 18.142 17.493 -5.323 1.00 67.94 364 THR A N 1
ATOM 3026 C CA . THR A 1 364 ? 18.041 16.182 -5.970 1.00 67.94 364 THR A CA 1
ATOM 3027 C C . THR A 1 364 ? 17.609 15.172 -4.924 1.00 67.94 364 THR A C 1
ATOM 3029 O O . THR A 1 364 ? 18.209 15.125 -3.850 1.00 67.94 364 THR A O 1
ATOM 3032 N N . VAL A 1 365 ? 16.613 14.339 -5.237 1.00 68.06 365 VAL A N 1
ATOM 3033 C CA . VAL A 1 365 ? 16.267 13.176 -4.410 1.00 68.06 365 VAL A CA 1
ATOM 3034 C C . VAL A 1 365 ? 16.311 11.910 -5.238 1.00 68.06 365 VAL A C 1
ATOM 3036 O O . VAL A 1 365 ? 15.628 11.784 -6.252 1.00 68.06 365 VAL A O 1
ATOM 3039 N N . LEU A 1 366 ? 17.092 10.954 -4.753 1.00 65.00 366 LEU A N 1
ATOM 3040 C CA . LEU A 1 366 ? 17.192 9.604 -5.274 1.00 65.00 366 LEU A CA 1
ATOM 3041 C C . LEU A 1 366 ? 16.604 8.641 -4.244 1.00 65.00 366 LEU A C 1
ATOM 3043 O O . LEU A 1 366 ? 16.826 8.786 -3.044 1.00 65.00 366 LEU A O 1
ATOM 3047 N N . TYR A 1 367 ? 15.851 7.662 -4.726 1.00 65.62 367 TYR A N 1
ATOM 3048 C CA . TYR A 1 367 ? 15.165 6.656 -3.914 1.00 65.62 367 TYR A CA 1
ATOM 3049 C C . TYR A 1 367 ? 15.549 5.247 -4.384 1.00 65.62 367 TYR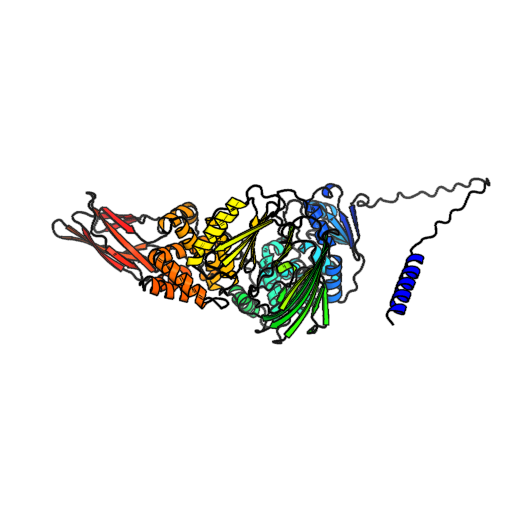 A C 1
ATOM 3051 O O . TYR A 1 367 ? 16.095 5.109 -5.479 1.00 65.62 367 TYR A O 1
ATOM 3059 N N . SER A 1 368 ? 15.269 4.212 -3.585 1.00 61.88 368 SER A N 1
ATOM 3060 C CA . SER A 1 368 ? 15.704 2.820 -3.794 1.00 61.88 368 SER A CA 1
ATOM 3061 C C . SER A 1 368 ? 15.493 2.343 -5.231 1.00 61.88 368 SER A C 1
ATOM 3063 O O . SER A 1 368 ? 16.434 1.861 -5.855 1.00 61.88 368 SER A O 1
ATOM 3065 N N . SER A 1 369 ? 14.332 2.637 -5.817 1.00 56.00 369 SER A N 1
ATOM 3066 C CA . SER A 1 369 ? 13.984 2.313 -7.209 1.00 56.00 369 SER A CA 1
ATOM 3067 C C . SER A 1 369 ? 14.907 2.877 -8.304 1.00 56.00 369 SER A C 1
ATOM 3069 O O . SER A 1 369 ? 14.771 2.486 -9.459 1.00 56.00 369 SER A O 1
ATOM 3071 N N . TYR A 1 370 ? 15.784 3.829 -7.973 1.00 55.06 370 TYR A N 1
ATOM 3072 C CA . TYR A 1 370 ? 16.785 4.442 -8.866 1.00 55.06 370 TYR A CA 1
ATOM 3073 C C . TYR A 1 370 ? 18.211 3.972 -8.584 1.00 55.06 370 TYR A C 1
ATOM 3075 O O . TYR A 1 370 ? 19.102 4.093 -9.424 1.00 55.06 370 TYR A O 1
ATOM 3083 N N . LEU A 1 371 ? 18.445 3.512 -7.359 1.00 55.75 371 LEU A N 1
ATOM 3084 C CA . LEU A 1 371 ? 19.769 3.199 -6.834 1.00 55.75 371 LEU A CA 1
ATOM 3085 C C . LEU A 1 371 ? 20.067 1.699 -6.905 1.00 55.75 371 LEU A C 1
ATOM 3087 O O . LEU A 1 371 ? 21.232 1.296 -6.895 1.00 55.75 371 LEU A O 1
ATOM 3091 N N . MET A 1 372 ? 19.015 0.883 -6.948 1.00 57.34 372 MET A N 1
ATOM 3092 C CA . MET A 1 372 ? 19.086 -0.568 -6.920 1.00 57.34 372 MET A CA 1
ATOM 3093 C C . MET A 1 372 ? 17.860 -1.205 -7.602 1.00 57.34 372 MET A C 1
ATOM 3095 O O . MET A 1 372 ? 16.868 -0.516 -7.856 1.00 57.34 372 MET A O 1
ATOM 3099 N N . PRO A 1 373 ? 17.907 -2.518 -7.887 1.00 54.41 373 PRO A N 1
ATOM 3100 C CA . PRO A 1 373 ? 16.760 -3.273 -8.376 1.00 54.41 373 PRO A CA 1
ATOM 3101 C C . PRO A 1 373 ? 15.588 -3.168 -7.398 1.00 54.41 373 PRO A C 1
ATOM 3103 O O . PRO A 1 373 ? 15.785 -3.205 -6.181 1.00 54.41 373 PRO A O 1
ATOM 3106 N N . ILE A 1 374 ? 14.372 -3.042 -7.928 1.00 52.94 374 ILE A N 1
ATOM 3107 C CA . ILE A 1 374 ? 13.165 -3.052 -7.105 1.00 52.94 374 ILE A CA 1
ATOM 3108 C C . ILE A 1 374 ? 12.826 -4.508 -6.831 1.00 52.94 374 ILE A C 1
ATOM 3110 O O . ILE A 1 374 ? 12.619 -5.303 -7.749 1.00 52.94 374 ILE A O 1
ATOM 3114 N N . PHE A 1 375 ? 12.735 -4.845 -5.555 1.00 52.91 375 PHE A N 1
ATOM 3115 C CA . PHE A 1 375 ? 12.202 -6.124 -5.135 1.00 52.91 375 PHE A CA 1
ATOM 3116 C C . PHE A 1 375 ? 10.720 -5.922 -4.805 1.00 52.91 375 PHE A C 1
ATOM 3118 O O . PHE A 1 375 ? 10.375 -4.940 -4.149 1.00 52.91 375 PHE A O 1
ATOM 3125 N N . PRO A 1 376 ? 9.830 -6.823 -5.245 1.00 45.91 376 PRO A N 1
ATOM 3126 C CA . PRO A 1 376 ? 8.385 -6.718 -5.013 1.00 45.91 376 PRO A CA 1
ATOM 3127 C C . PRO A 1 376 ? 8.010 -6.850 -3.529 1.00 45.91 376 PRO A C 1
ATOM 3129 O O . PRO A 1 376 ? 6.854 -6.682 -3.152 1.00 45.91 376 PRO A O 1
ATOM 3132 N N . THR A 1 377 ? 8.993 -7.116 -2.669 1.00 48.31 377 THR A N 1
ATOM 3133 C CA . THR A 1 377 ? 8.848 -7.156 -1.221 1.00 48.31 377 THR A CA 1
ATOM 3134 C C . THR A 1 377 ? 9.703 -6.064 -0.579 1.00 48.31 377 THR A C 1
ATOM 3136 O O . THR A 1 377 ? 10.913 -6.016 -0.804 1.00 48.31 377 THR A O 1
ATOM 3139 N N . ASN A 1 378 ? 9.097 -5.246 0.285 1.00 42.94 378 ASN A N 1
ATOM 3140 C CA . ASN A 1 378 ? 9.717 -4.127 1.021 1.00 42.94 378 ASN A CA 1
ATOM 3141 C C . ASN A 1 378 ? 10.747 -4.558 2.093 1.00 42.94 378 ASN A C 1
ATOM 3143 O O . ASN A 1 378 ? 10.807 -3.966 3.167 1.00 42.94 378 ASN A O 1
ATOM 3147 N N . LYS A 1 379 ? 11.475 -5.666 1.915 1.00 51.47 379 LYS A N 1
ATOM 3148 C CA . LYS A 1 379 ? 12.100 -6.383 3.039 1.00 51.47 379 LYS A CA 1
ATOM 3149 C C . LYS A 1 379 ? 13.503 -6.862 2.708 1.00 51.47 379 LYS A C 1
ATOM 3151 O O . LYS A 1 379 ? 13.747 -8.046 2.508 1.00 51.47 379 LYS A O 1
ATOM 3156 N N . LEU A 1 380 ? 14.448 -5.928 2.694 1.00 51.84 380 LEU A N 1
ATOM 3157 C CA . LEU A 1 380 ? 15.865 -6.225 2.513 1.00 51.84 380 LEU A CA 1
ATOM 3158 C C . LEU A 1 380 ? 16.641 -5.684 3.710 1.00 51.84 380 LEU A C 1
ATOM 3160 O O . LEU A 1 380 ? 16.800 -4.477 3.863 1.00 51.84 380 LEU A O 1
ATOM 3164 N N . ILE A 1 381 ? 17.139 -6.583 4.567 1.00 45.91 381 ILE A N 1
ATOM 3165 C CA . ILE A 1 381 ? 18.092 -6.207 5.619 1.00 45.91 381 ILE A CA 1
ATOM 3166 C C . ILE A 1 381 ? 19.433 -5.960 4.939 1.00 45.91 381 ILE A C 1
ATOM 3168 O O . ILE A 1 381 ? 20.257 -6.863 4.810 1.00 45.91 381 ILE A O 1
ATOM 3172 N N . MET A 1 382 ? 19.641 -4.732 4.485 1.00 54.09 382 MET A N 1
ATOM 3173 C CA . MET A 1 382 ? 20.878 -4.346 3.828 1.00 54.09 382 MET A CA 1
ATOM 3174 C C . MET A 1 382 ? 22.011 -4.260 4.855 1.00 54.09 382 MET A C 1
ATOM 3176 O O . MET A 1 382 ? 21.929 -3.527 5.843 1.00 54.09 382 MET A O 1
ATOM 3180 N N . LYS A 1 383 ? 23.088 -5.006 4.613 1.00 53.53 383 LYS A N 1
ATOM 3181 C CA . LYS A 1 383 ? 24.389 -4.786 5.251 1.00 53.53 383 LYS A CA 1
ATOM 3182 C C . LYS A 1 383 ? 25.315 -4.199 4.196 1.00 53.53 383 LYS A C 1
ATOM 3184 O O . LYS A 1 383 ? 25.326 -4.688 3.077 1.00 53.53 383 LYS A O 1
ATOM 3189 N N . GLY A 1 384 ? 26.078 -3.163 4.514 1.00 58.16 384 GLY A N 1
ATOM 3190 C CA . GLY A 1 384 ? 27.045 -2.612 3.568 1.00 58.16 384 GLY A CA 1
ATOM 3191 C C . GLY A 1 384 ? 27.222 -1.110 3.695 1.00 58.16 384 GLY A C 1
ATOM 3192 O O . GLY A 1 384 ? 26.881 -0.523 4.722 1.00 58.16 384 GLY A O 1
ATOM 3193 N N . THR A 1 385 ? 27.813 -0.498 2.672 1.00 59.22 385 THR A N 1
ATOM 3194 C CA . THR A 1 385 ? 28.219 0.911 2.706 1.00 59.22 385 THR A CA 1
ATOM 3195 C C . THR A 1 385 ? 27.639 1.689 1.531 1.00 59.22 385 THR A C 1
ATOM 3197 O O . THR A 1 385 ? 27.597 1.211 0.396 1.00 59.22 385 THR A O 1
ATOM 3200 N N . ILE A 1 386 ? 27.194 2.915 1.814 1.00 62.84 386 ILE A N 1
ATOM 3201 C CA . ILE A 1 386 ? 26.784 3.896 0.806 1.00 62.84 386 ILE A CA 1
ATOM 3202 C C . ILE A 1 386 ? 27.826 5.005 0.821 1.00 62.84 386 ILE A C 1
ATOM 3204 O O . ILE A 1 386 ? 28.008 5.677 1.837 1.00 62.84 386 ILE A O 1
ATOM 3208 N N . LYS A 1 387 ? 28.499 5.212 -0.308 1.00 64.25 387 LYS A N 1
ATOM 3209 C CA . LYS A 1 387 ? 29.422 6.327 -0.508 1.00 64.25 387 LYS A CA 1
ATOM 3210 C C . LYS A 1 387 ? 28.823 7.298 -1.518 1.00 64.25 387 LYS A C 1
ATOM 3212 O O . LYS A 1 387 ? 28.572 6.926 -2.662 1.00 64.25 387 LYS A O 1
ATOM 3217 N N . VAL A 1 388 ? 28.637 8.548 -1.105 1.00 62.41 388 VAL A N 1
ATOM 3218 C CA . VAL A 1 388 ? 28.143 9.626 -1.970 1.00 62.41 388 VAL A CA 1
ATOM 3219 C C . VAL A 1 388 ? 29.249 10.654 -2.176 1.00 62.41 388 VAL A C 1
ATOM 3221 O O . VAL A 1 388 ? 29.768 11.215 -1.214 1.00 62.41 388 VAL A O 1
ATOM 3224 N N . GLU A 1 389 ? 29.598 10.910 -3.432 1.00 67.31 389 GLU A N 1
ATOM 3225 C CA . GLU A 1 389 ? 30.488 11.988 -3.856 1.00 67.31 389 GLU A CA 1
ATOM 3226 C C . GLU A 1 389 ? 29.635 13.093 -4.501 1.00 67.31 389 GLU A C 1
ATOM 3228 O O . GLU A 1 389 ? 29.156 12.955 -5.629 1.00 67.31 389 GLU A O 1
ATOM 3233 N N . SER A 1 390 ? 29.409 14.182 -3.757 1.00 64.06 390 SER A N 1
ATOM 3234 C CA . SER A 1 390 ? 28.635 15.363 -4.172 1.00 64.06 390 SER A CA 1
ATOM 3235 C C . SER A 1 390 ? 29.340 16.645 -3.722 1.00 64.06 390 SER A C 1
ATOM 3237 O O . SER A 1 390 ? 30.091 16.634 -2.746 1.00 64.06 390 SER A O 1
ATOM 3239 N N . LYS A 1 391 ? 29.101 17.753 -4.438 1.00 66.56 391 LYS A N 1
ATOM 3240 C CA . LYS A 1 391 ? 29.544 19.097 -4.029 1.00 66.56 391 LYS A CA 1
ATOM 3241 C C . LYS A 1 391 ? 28.639 19.712 -2.953 1.00 66.56 391 LYS A C 1
ATOM 3243 O O . LYS A 1 391 ? 29.072 20.634 -2.268 1.00 66.56 391 LYS A O 1
ATOM 3248 N N . ASN A 1 392 ? 27.415 19.209 -2.805 1.00 67.81 392 ASN A N 1
ATOM 3249 C CA . ASN A 1 392 ? 26.420 19.676 -1.844 1.00 67.81 392 ASN A CA 1
ATOM 3250 C C . ASN A 1 392 ? 26.354 18.791 -0.590 1.00 67.81 392 ASN A C 1
ATOM 3252 O O . ASN A 1 392 ? 26.951 17.715 -0.520 1.00 67.81 392 ASN A O 1
ATOM 3256 N N . GLN A 1 393 ? 25.588 19.234 0.413 1.00 73.38 393 GLN A N 1
ATOM 3257 C CA . GLN A 1 393 ? 25.306 18.418 1.591 1.00 73.38 393 GLN A CA 1
ATOM 3258 C C . GLN A 1 393 ? 24.417 17.229 1.204 1.00 73.38 393 GLN A C 1
ATOM 3260 O O . GLN A 1 393 ? 23.314 17.417 0.692 1.00 73.38 393 GLN A O 1
ATOM 3265 N N . ALA A 1 394 ? 24.890 16.014 1.485 1.00 69.56 394 ALA A N 1
ATOM 3266 C CA . ALA A 1 394 ? 24.123 14.788 1.311 1.00 69.56 394 ALA A CA 1
ATOM 3267 C C . ALA A 1 394 ? 23.430 14.377 2.618 1.00 69.56 394 ALA A C 1
ATOM 3269 O O . ALA A 1 394 ? 24.046 14.362 3.686 1.00 69.56 394 ALA A O 1
ATOM 3270 N N . VAL A 1 395 ? 22.153 14.013 2.518 1.00 72.88 395 VAL A N 1
ATOM 3271 C CA . VAL A 1 395 ? 21.372 13.354 3.571 1.00 72.88 395 VAL A CA 1
ATOM 3272 C C . VAL A 1 395 ? 21.075 11.935 3.101 1.00 72.88 395 VAL A C 1
ATOM 3274 O O . VAL A 1 395 ? 20.595 11.754 1.984 1.00 72.88 395 VAL A O 1
ATOM 3277 N N . ILE A 1 396 ? 21.377 10.946 3.942 1.00 71.31 396 ILE A N 1
ATOM 3278 C CA . ILE A 1 396 ? 21.228 9.516 3.639 1.00 71.31 396 ILE A CA 1
ATOM 3279 C C . ILE A 1 396 ? 20.324 8.894 4.712 1.00 71.31 396 ILE A C 1
ATOM 3281 O O . ILE A 1 396 ? 20.468 9.225 5.892 1.00 71.31 396 ILE A O 1
ATOM 3285 N N . SER A 1 397 ? 19.382 8.032 4.319 1.00 69.44 397 SER A N 1
ATOM 3286 C CA . SER A 1 397 ? 18.575 7.247 5.265 1.00 69.44 397 SER A CA 1
ATOM 3287 C C . SER A 1 397 ? 19.405 6.170 5.983 1.00 69.44 397 SER A C 1
ATOM 3289 O O . SER A 1 397 ? 20.361 5.627 5.431 1.00 69.44 397 SER A O 1
ATOM 3291 N N . ASP A 1 398 ? 19.041 5.850 7.230 1.00 60.84 398 ASP A N 1
ATOM 3292 C CA . ASP A 1 398 ? 19.735 4.821 8.015 1.00 60.84 398 ASP A CA 1
ATOM 3293 C C . ASP A 1 398 ? 19.372 3.385 7.579 1.00 60.84 398 ASP A C 1
ATOM 3295 O O . ASP A 1 398 ? 18.216 3.057 7.282 1.00 60.84 398 ASP A O 1
ATOM 3299 N N . PHE A 1 399 ? 20.356 2.485 7.665 1.00 53.94 399 PHE A N 1
ATOM 3300 C CA . PHE A 1 399 ? 20.150 1.032 7.645 1.00 53.94 399 PHE A CA 1
ATOM 3301 C C . PHE A 1 399 ? 19.493 0.548 8.956 1.00 53.94 399 PHE A C 1
ATOM 3303 O O . PHE A 1 399 ? 19.776 1.119 10.015 1.00 53.94 399 PHE A O 1
ATOM 3310 N N . PRO A 1 400 ? 18.644 -0.505 8.949 1.00 47.97 400 PRO A N 1
ATOM 3311 C CA . PRO A 1 400 ? 18.430 -1.510 7.897 1.00 47.97 400 PRO A CA 1
ATOM 3312 C C . PRO A 1 400 ? 17.118 -1.341 7.101 1.00 47.97 400 PRO A C 1
ATOM 3314 O O . PRO A 1 400 ? 16.551 -2.345 6.678 1.00 47.97 400 PRO A O 1
ATOM 3317 N N . SER A 1 401 ? 16.592 -0.118 6.944 1.00 51.91 401 SER A N 1
ATOM 3318 C CA . SER A 1 401 ? 15.362 0.086 6.151 1.00 51.91 401 SER A CA 1
ATOM 3319 C C . SER A 1 401 ? 15.540 -0.437 4.726 1.00 51.91 401 SER A C 1
ATOM 3321 O O . SER A 1 401 ? 16.640 -0.318 4.203 1.00 51.91 401 SER A O 1
ATOM 3323 N N . ALA A 1 402 ? 14.501 -1.018 4.112 1.00 50.81 402 ALA A N 1
ATOM 3324 C CA . ALA A 1 402 ? 14.568 -1.548 2.743 1.00 50.81 402 ALA A CA 1
ATOM 3325 C C . ALA A 1 402 ? 14.772 -0.449 1.684 1.00 50.81 402 ALA A C 1
ATOM 3327 O O . ALA A 1 402 ? 15.127 -0.739 0.542 1.00 50.81 402 ALA A O 1
ATOM 3328 N N . ASP A 1 403 ? 14.614 0.812 2.089 1.00 63.00 403 ASP A N 1
ATOM 3329 C CA . ASP A 1 403 ? 14.674 1.970 1.223 1.00 63.00 403 ASP A CA 1
ATOM 3330 C C . ASP A 1 403 ? 15.892 2.854 1.488 1.00 63.00 403 ASP A C 1
ATOM 3332 O O . ASP A 1 403 ? 16.026 3.528 2.515 1.00 63.00 403 ASP A O 1
ATOM 3336 N N . ILE A 1 404 ? 16.771 2.918 0.488 1.00 66.31 404 ILE A N 1
ATOM 3337 C CA . ILE A 1 404 ? 17.800 3.952 0.422 1.00 66.31 404 ILE A CA 1
ATOM 3338 C C . ILE A 1 404 ? 17.174 5.222 -0.149 1.00 66.31 404 ILE A C 1
ATOM 3340 O O . ILE A 1 404 ? 16.685 5.227 -1.278 1.00 66.31 404 ILE A O 1
ATOM 3344 N N . LEU A 1 405 ? 17.259 6.315 0.605 1.00 74.75 405 LEU A N 1
ATOM 3345 C CA . LEU A 1 405 ? 16.989 7.659 0.112 1.00 74.75 405 LEU A CA 1
ATOM 3346 C C . LEU A 1 405 ? 18.223 8.519 0.271 1.00 74.75 405 LEU A C 1
ATOM 3348 O O . LEU A 1 405 ? 18.859 8.540 1.326 1.00 74.75 405 LEU A O 1
ATOM 3352 N N . ILE A 1 406 ? 18.532 9.245 -0.795 1.00 72.62 406 ILE A N 1
ATOM 3353 C CA . ILE A 1 406 ? 19.636 10.187 -0.839 1.00 72.62 406 ILE A CA 1
ATOM 3354 C C . ILE A 1 406 ? 19.087 11.506 -1.337 1.00 72.62 406 ILE A C 1
ATOM 3356 O O . ILE A 1 406 ? 18.540 11.584 -2.434 1.00 72.62 406 ILE A O 1
ATOM 3360 N N . ALA A 1 407 ? 19.236 12.540 -0.520 1.00 75.25 407 ALA A N 1
ATOM 3361 C CA . ALA A 1 407 ? 18.900 13.898 -0.901 1.00 75.25 407 ALA A CA 1
ATOM 3362 C C . ALA A 1 407 ? 20.160 14.755 -0.903 1.00 75.25 407 ALA A C 1
ATOM 3364 O O . ALA A 1 407 ? 20.892 14.789 0.088 1.00 75.25 407 ALA A O 1
ATOM 3365 N N . THR A 1 408 ? 20.402 15.461 -2.001 1.00 72.56 408 THR A N 1
ATOM 3366 C CA . THR A 1 408 ? 21.496 16.426 -2.117 1.00 72.56 408 THR A CA 1
ATOM 3367 C C . THR A 1 408 ? 20.946 17.781 -2.507 1.00 72.56 408 THR A C 1
ATOM 3369 O O . THR A 1 408 ? 20.023 17.878 -3.312 1.00 72.56 408 THR A O 1
ATOM 3372 N N . GLY A 1 409 ? 21.501 18.843 -1.943 1.00 73.69 409 GLY A N 1
ATOM 3373 C CA . GLY A 1 409 ? 21.054 20.191 -2.254 1.00 73.69 409 GLY A CA 1
ATOM 3374 C C . GLY A 1 409 ? 21.688 21.238 -1.360 1.00 73.69 409 GLY A C 1
ATOM 3375 O O . GLY A 1 409 ? 22.427 20.926 -0.421 1.00 73.69 409 GLY A O 1
ATOM 3376 N N . ASN A 1 410 ? 21.372 22.496 -1.650 1.00 77.19 410 ASN A N 1
ATOM 3377 C CA . ASN A 1 410 ? 21.776 23.614 -0.809 1.00 77.19 410 ASN A CA 1
ATOM 3378 C C . ASN A 1 410 ? 20.779 23.775 0.346 1.00 77.19 410 ASN A C 1
ATOM 3380 O O . ASN A 1 410 ? 19.883 24.617 0.299 1.00 77.19 410 ASN A O 1
ATOM 3384 N N . PHE A 1 411 ? 20.892 22.919 1.359 1.00 85.25 411 PHE A N 1
ATOM 3385 C CA . PHE A 1 411 ? 19.986 22.939 2.503 1.00 85.25 411 PHE A CA 1
ATOM 3386 C C . PHE A 1 411 ? 20.454 23.901 3.591 1.00 85.25 411 PHE A C 1
ATOM 3388 O O . PHE A 1 411 ? 21.623 23.936 3.974 1.00 85.25 411 PHE A O 1
ATOM 3395 N N . LYS A 1 412 ? 19.493 24.602 4.186 1.00 90.31 412 LYS A N 1
ATOM 3396 C CA . LYS A 1 412 ? 19.619 25.111 5.552 1.00 90.31 412 LYS A CA 1
ATOM 3397 C C . LYS A 1 412 ? 19.080 24.062 6.522 1.00 90.31 412 LYS A C 1
ATOM 3399 O O . LYS A 1 412 ? 18.324 23.176 6.129 1.00 90.31 412 LYS A O 1
ATOM 3404 N N . LYS A 1 413 ? 19.466 24.144 7.795 1.00 93.31 413 LYS A N 1
ATOM 3405 C CA . LYS A 1 413 ? 19.141 23.120 8.794 1.00 93.31 413 LYS A CA 1
ATOM 3406 C C . LYS A 1 413 ? 18.701 23.728 10.119 1.00 93.31 413 LYS A C 1
ATOM 3408 O O . LYS A 1 413 ? 19.385 24.590 10.663 1.00 93.31 413 LYS A O 1
ATOM 3413 N N . PHE A 1 414 ? 17.623 23.193 10.683 1.00 95.69 414 PHE A N 1
ATOM 3414 C CA . PHE A 1 414 ? 17.352 23.249 12.117 1.00 95.69 414 PHE A CA 1
ATOM 3415 C C . PHE A 1 414 ? 17.636 21.895 12.760 1.00 95.69 414 PHE A C 1
ATOM 3417 O O . PHE A 1 414 ? 17.503 20.846 12.130 1.00 95.69 414 PHE A O 1
ATOM 3424 N N . THR A 1 415 ? 18.047 21.917 14.024 1.00 96.56 415 THR A N 1
ATOM 3425 C CA . THR A 1 415 ? 18.221 20.703 14.826 1.00 96.56 415 THR A CA 1
ATOM 3426 C C . THR A 1 415 ? 17.472 20.878 16.132 1.00 96.56 415 THR A C 1
ATOM 3428 O O . THR A 1 415 ? 17.671 21.872 16.826 1.00 96.56 415 THR A O 1
ATOM 3431 N N . GLY A 1 416 ? 16.616 19.918 16.461 1.00 96.19 416 GLY A N 1
ATOM 3432 C CA . GLY A 1 416 ? 15.918 19.850 17.740 1.00 96.19 416 GLY A CA 1
ATOM 3433 C C . GLY A 1 416 ? 16.138 18.500 18.406 1.00 96.19 416 GLY A C 1
ATOM 3434 O O . GLY A 1 416 ? 16.577 17.544 17.768 1.00 96.19 416 GLY A O 1
ATOM 3435 N N . TYR A 1 417 ? 15.820 18.421 19.695 1.00 95.06 417 TYR A N 1
ATOM 3436 C CA . TYR A 1 417 ? 15.921 17.188 20.466 1.00 95.06 417 TYR A CA 1
ATOM 3437 C C . TYR A 1 417 ? 14.611 16.929 21.196 1.00 95.06 417 TYR A C 1
ATOM 3439 O O . TYR A 1 417 ? 14.110 17.786 21.919 1.00 95.06 417 TYR A O 1
ATOM 3447 N N . VAL A 1 418 ? 14.070 15.728 21.020 1.00 92.06 418 VAL A N 1
ATOM 3448 C CA . VAL A 1 418 ? 12.829 15.290 21.657 1.00 92.06 418 VAL A CA 1
ATOM 3449 C C . VAL A 1 418 ? 13.107 13.994 22.405 1.00 92.06 418 VAL A C 1
ATOM 3451 O O . VAL A 1 418 ? 13.234 12.928 21.797 1.00 92.06 418 VAL A O 1
ATOM 3454 N N . ASN A 1 419 ? 13.225 14.069 23.733 1.00 86.62 419 ASN A N 1
ATOM 3455 C CA . ASN A 1 419 ? 13.476 12.924 24.620 1.00 86.62 419 ASN A CA 1
ATOM 3456 C C . ASN A 1 419 ? 14.619 12.012 24.118 1.00 86.62 419 ASN A C 1
ATOM 3458 O O . ASN A 1 419 ? 14.437 10.803 23.972 1.00 86.62 419 ASN A O 1
ATOM 3462 N N . GLY A 1 420 ? 15.758 12.601 23.739 1.00 86.56 420 GLY A N 1
ATOM 3463 C CA . GLY A 1 420 ? 16.931 11.873 23.232 1.00 86.56 420 GLY A CA 1
ATOM 3464 C C . GLY A 1 420 ? 16.901 11.483 21.747 1.00 86.56 420 GLY A C 1
ATOM 3465 O O . GLY A 1 420 ? 17.870 10.906 21.267 1.00 86.56 420 GLY A O 1
ATOM 3466 N N . THR A 1 421 ? 15.836 11.808 21.003 1.00 89.94 421 THR A N 1
ATOM 3467 C CA . THR A 1 421 ? 15.821 11.698 19.533 1.00 89.94 421 THR A CA 1
ATOM 3468 C C . THR A 1 421 ? 16.195 13.041 18.925 1.00 89.94 421 THR A C 1
ATOM 3470 O O . THR A 1 421 ? 15.551 14.051 19.214 1.00 89.94 421 THR A O 1
ATOM 3473 N N . LYS A 1 422 ? 17.226 13.050 18.084 1.00 94.81 422 LYS A N 1
ATOM 3474 C CA . LYS A 1 422 ? 17.665 14.210 17.312 1.00 94.81 422 LYS A CA 1
ATOM 3475 C C . LYS A 1 422 ? 16.803 14.347 16.060 1.00 94.81 422 LYS A C 1
ATOM 3477 O O . LYS A 1 422 ? 16.694 13.410 15.278 1.00 94.81 422 LYS A O 1
ATOM 3482 N N . VAL A 1 423 ? 16.188 15.507 15.873 1.00 94.56 423 VAL A N 1
ATOM 3483 C CA . VAL A 1 423 ? 15.354 15.825 14.709 1.00 94.56 423 VAL A CA 1
ATOM 3484 C C . VAL A 1 423 ? 16.090 16.860 13.875 1.00 94.56 423 VAL A C 1
ATOM 3486 O O . VAL A 1 423 ? 16.202 18.021 14.272 1.00 94.56 423 VAL A O 1
ATOM 3489 N N . ASN A 1 424 ? 16.612 16.434 12.730 1.00 94.69 424 ASN A N 1
ATOM 3490 C CA . ASN A 1 424 ? 17.206 17.321 11.742 1.00 94.69 424 ASN A CA 1
ATOM 3491 C C . ASN A 1 424 ? 16.135 17.751 10.745 1.00 94.69 424 ASN A C 1
ATOM 3493 O O . ASN A 1 424 ? 15.569 16.914 10.049 1.00 94.69 424 ASN A O 1
ATOM 3497 N N . PHE A 1 425 ? 15.897 19.049 10.641 1.00 93.69 425 PHE A N 1
ATOM 3498 C CA . PHE A 1 425 ? 14.957 19.622 9.690 1.00 93.69 425 PHE A CA 1
ATOM 3499 C C . PHE A 1 425 ? 15.732 20.421 8.645 1.00 93.69 425 PHE A C 1
ATOM 3501 O O . PHE A 1 425 ? 16.154 21.552 8.893 1.00 93.69 425 PHE A O 1
ATOM 3508 N N . TYR A 1 426 ? 15.976 19.793 7.502 1.00 91.81 426 TYR A N 1
ATOM 3509 C CA . TYR A 1 426 ? 16.601 20.382 6.329 1.00 91.81 426 TYR A CA 1
ATOM 3510 C C . TYR A 1 426 ? 15.545 21.106 5.505 1.00 91.81 426 TYR A C 1
ATOM 3512 O O . TYR A 1 426 ? 14.461 20.570 5.285 1.00 91.81 426 TYR A O 1
ATOM 3520 N N . TYR A 1 427 ? 15.852 22.306 5.029 1.00 89.88 427 TYR A N 1
ATOM 3521 C CA . TYR A 1 427 ? 14.945 23.048 4.166 1.00 89.88 427 TYR A CA 1
ATOM 3522 C C . TYR A 1 427 ? 15.665 23.800 3.057 1.00 89.88 427 TYR A C 1
ATOM 3524 O O . TYR A 1 427 ? 16.820 24.207 3.216 1.00 89.88 427 TYR A O 1
ATOM 3532 N N . THR A 1 428 ? 14.988 23.970 1.923 1.00 84.50 428 THR A N 1
ATOM 3533 C CA . THR A 1 428 ? 15.531 24.725 0.790 1.00 84.50 428 THR A CA 1
ATOM 3534 C C . THR A 1 428 ? 15.443 26.235 1.045 1.00 84.50 428 THR A C 1
ATOM 3536 O O . THR A 1 428 ? 14.585 26.692 1.809 1.00 84.50 428 THR A O 1
ATOM 3539 N N . PRO A 1 429 ? 16.308 27.058 0.422 1.00 83.69 429 PRO A N 1
ATOM 3540 C CA . PRO A 1 429 ? 16.297 28.506 0.622 1.00 83.69 429 PRO A CA 1
ATOM 3541 C C . PRO A 1 429 ? 14.996 29.184 0.174 1.00 83.69 429 PRO A C 1
ATOM 3543 O O . PRO A 1 429 ? 14.732 30.295 0.620 1.00 83.69 429 PRO A O 1
ATOM 3546 N N . ALA A 1 430 ? 14.195 28.522 -0.669 1.00 81.75 430 ALA A N 1
ATOM 3547 C CA . ALA A 1 430 ? 12.902 29.005 -1.149 1.00 81.75 430 ALA A CA 1
ATOM 3548 C C . ALA A 1 430 ? 11.797 29.015 -0.073 1.00 81.75 430 ALA A C 1
ATOM 3550 O O . ALA A 1 430 ? 10.735 29.592 -0.292 1.00 81.75 430 ALA A O 1
ATOM 3551 N N . ILE A 1 431 ? 12.013 28.384 1.086 1.00 85.44 431 ILE A N 1
ATOM 3552 C CA . ILE A 1 431 ? 11.028 28.368 2.171 1.00 85.44 431 ILE A CA 1
ATOM 3553 C C . ILE A 1 431 ? 11.106 29.658 2.991 1.00 85.44 431 ILE A C 1
ATOM 3555 O O . ILE A 1 431 ? 12.058 29.871 3.742 1.00 85.44 431 ILE A O 1
ATOM 3559 N N . GLU A 1 432 ? 10.054 30.474 2.925 1.00 82.62 432 GLU A N 1
ATOM 3560 C CA . GLU A 1 432 ? 9.976 31.752 3.647 1.00 82.62 432 GLU A CA 1
ATOM 3561 C C . GLU A 1 432 ? 9.807 31.582 5.167 1.00 82.62 432 GLU A C 1
ATOM 3563 O O . GLU A 1 432 ? 10.387 32.329 5.951 1.00 82.62 432 GLU A O 1
ATOM 3568 N N . SER A 1 433 ? 9.031 30.582 5.608 1.00 86.12 433 SER A N 1
ATOM 3569 C CA . SER A 1 433 ? 8.664 30.388 7.025 1.00 86.12 433 SER A CA 1
ATOM 3570 C C . SER A 1 433 ? 8.918 28.960 7.545 1.00 86.12 433 SER A C 1
ATOM 3572 O O . SER A 1 433 ? 7.995 28.282 8.007 1.00 86.12 433 SER A O 1
ATOM 3574 N N . PRO A 1 434 ? 10.175 28.473 7.541 1.00 89.12 434 PRO A N 1
ATOM 3575 C CA . PRO A 1 434 ? 10.500 27.089 7.906 1.00 89.12 434 PRO A CA 1
ATOM 3576 C C . PRO A 1 434 ? 10.330 26.809 9.411 1.00 89.12 434 PRO A C 1
ATOM 3578 O O . PRO A 1 434 ? 10.195 25.660 9.826 1.00 89.12 434 PRO A O 1
ATOM 3581 N N . SER A 1 435 ? 10.318 27.850 10.252 1.00 91.06 435 SER A N 1
ATOM 3582 C CA . SER A 1 435 ? 10.285 27.713 11.714 1.00 91.06 435 SER A CA 1
ATOM 3583 C C . SER A 1 435 ? 8.961 27.159 12.247 1.00 91.06 435 SER A C 1
ATOM 3585 O O . SER A 1 435 ? 8.973 26.410 13.222 1.00 91.06 435 SER A O 1
ATOM 3587 N N . LYS A 1 436 ? 7.824 27.493 11.619 1.00 90.88 436 LYS A N 1
ATOM 3588 C CA . LYS A 1 436 ? 6.513 26.946 11.997 1.00 90.88 436 LYS A CA 1
ATOM 3589 C C . LYS A 1 436 ? 6.461 25.444 11.719 1.00 90.88 436 LYS A C 1
ATOM 3591 O O . LYS A 1 436 ? 6.213 24.677 12.640 1.00 90.88 436 LYS A O 1
ATOM 3596 N N . ALA A 1 437 ? 6.795 25.038 10.493 1.00 90.12 437 ALA A N 1
ATOM 3597 C CA . ALA A 1 437 ? 6.834 23.629 10.103 1.00 90.12 437 ALA A CA 1
ATOM 3598 C C . ALA A 1 437 ? 7.793 22.815 10.989 1.00 90.12 437 ALA A C 1
ATOM 3600 O O . ALA A 1 437 ? 7.472 21.699 11.385 1.00 90.12 437 ALA A O 1
ATOM 3601 N N . PHE A 1 438 ? 8.937 23.392 11.370 1.00 94.06 438 PHE A N 1
ATOM 3602 C CA . PHE A 1 438 ? 9.852 22.754 12.312 1.00 94.06 438 PHE A CA 1
ATOM 3603 C C . PHE A 1 438 ? 9.243 22.565 13.712 1.00 94.06 438 PHE A C 1
ATOM 3605 O O . PHE A 1 438 ? 9.391 21.490 14.291 1.00 94.06 438 PHE A O 1
ATOM 3612 N N . ARG A 1 439 ? 8.532 23.563 14.260 1.00 94.38 439 ARG A N 1
ATOM 3613 C CA . ARG A 1 439 ? 7.831 23.419 15.552 1.00 94.38 439 ARG A CA 1
ATOM 3614 C C . ARG A 1 439 ? 6.756 22.336 15.492 1.00 94.38 439 ARG A C 1
ATOM 3616 O O . ARG A 1 439 ? 6.740 21.473 16.366 1.00 94.38 439 ARG A O 1
ATOM 3623 N N . ASP A 1 440 ? 5.946 22.342 14.438 1.00 92.56 440 ASP A N 1
ATOM 3624 C CA . ASP A 1 440 ? 4.891 21.349 14.216 1.00 92.56 440 ASP A CA 1
ATOM 3625 C C . ASP A 1 440 ? 5.483 19.930 14.085 1.00 92.56 440 ASP A C 1
ATOM 3627 O O . ASP A 1 440 ? 4.938 18.963 14.619 1.00 92.56 440 ASP A O 1
ATOM 3631 N N . ALA A 1 441 ? 6.647 19.794 13.439 1.00 92.69 441 ALA A N 1
ATOM 3632 C CA . ALA A 1 441 ? 7.376 18.531 13.358 1.00 92.69 441 ALA A CA 1
ATOM 3633 C C . ALA A 1 441 ? 7.885 18.054 14.730 1.00 92.69 441 ALA A C 1
ATOM 3635 O O . ALA A 1 441 ? 7.762 16.873 15.058 1.00 92.69 441 ALA A O 1
ATOM 3636 N N . LEU A 1 442 ? 8.443 18.952 15.552 1.00 95.25 442 LEU A N 1
ATOM 3637 C CA . LEU A 1 442 ? 8.889 18.609 16.908 1.00 95.25 442 LEU A CA 1
ATOM 3638 C C . LEU A 1 442 ? 7.719 18.192 17.805 1.00 95.25 442 LEU A C 1
ATOM 3640 O O . LEU A 1 442 ? 7.853 17.235 18.568 1.00 95.25 442 LEU A O 1
ATOM 3644 N N . GLU A 1 443 ? 6.583 18.881 17.702 1.00 94.69 443 GLU A N 1
ATOM 3645 C CA . GLU A 1 443 ? 5.345 18.528 18.400 1.00 94.69 443 GLU A CA 1
ATOM 3646 C C . GLU A 1 443 ? 4.859 17.134 17.994 1.00 94.69 443 GLU A C 1
ATOM 3648 O O . GLU A 1 443 ? 4.644 16.280 18.857 1.00 94.69 443 GLU A O 1
ATOM 3653 N N . ALA A 1 444 ? 4.799 16.860 16.688 1.00 92.31 444 ALA A N 1
ATOM 3654 C CA . ALA A 1 444 ? 4.411 15.557 16.162 1.00 92.31 444 ALA A CA 1
ATOM 3655 C C . ALA A 1 444 ? 5.341 14.434 16.651 1.00 92.31 444 ALA A C 1
ATOM 3657 O O . ALA A 1 444 ? 4.866 13.401 17.133 1.00 92.31 444 ALA A O 1
ATOM 3658 N N . VAL A 1 445 ? 6.666 14.629 16.604 1.00 92.94 445 VAL A N 1
ATOM 3659 C CA . VAL A 1 445 ? 7.645 13.657 17.132 1.00 92.94 445 VAL A CA 1
ATOM 3660 C C . VAL A 1 445 ? 7.466 13.467 18.641 1.00 92.94 445 VAL A C 1
ATOM 3662 O O . VAL A 1 445 ? 7.490 12.337 19.130 1.00 92.94 445 VAL A O 1
ATOM 3665 N N . LYS A 1 446 ? 7.242 14.548 19.397 1.00 93.88 446 LYS A N 1
ATOM 3666 C CA . LYS A 1 446 ? 7.015 14.486 20.850 1.00 93.88 446 LYS A CA 1
ATOM 3667 C C . LYS A 1 446 ? 5.774 13.676 21.192 1.00 93.88 446 LYS A C 1
ATOM 3669 O O . LYS A 1 446 ? 5.844 12.833 22.084 1.00 93.88 446 LYS A O 1
ATOM 3674 N N . PHE A 1 447 ? 4.677 13.901 20.479 1.00 93.12 447 PHE A N 1
ATOM 3675 C CA . PHE A 1 447 ? 3.421 13.197 20.703 1.00 93.12 447 PHE A CA 1
ATOM 3676 C C . PHE A 1 447 ? 3.526 11.707 20.346 1.00 93.12 447 PHE A C 1
ATOM 3678 O O . PHE A 1 447 ? 3.260 10.827 21.164 1.00 93.12 447 PHE A O 1
ATOM 3685 N N . SER A 1 448 ? 3.990 11.408 19.134 1.00 91.44 448 SER A N 1
ATOM 3686 C CA . SER A 1 448 ? 4.094 10.034 18.620 1.00 91.44 448 SER A CA 1
ATOM 3687 C C . SER A 1 448 ? 5.117 9.159 19.349 1.00 91.44 448 SER A C 1
ATOM 3689 O O . SER A 1 448 ? 4.972 7.937 19.344 1.00 91.44 448 SER A O 1
ATOM 3691 N N . LYS A 1 449 ? 6.106 9.741 20.047 1.00 89.38 449 LYS A N 1
ATOM 3692 C CA . LYS A 1 449 ? 7.006 8.990 20.946 1.00 89.38 449 LYS A CA 1
ATOM 3693 C C . LYS A 1 449 ? 6.279 8.271 22.079 1.00 89.38 449 LYS A C 1
ATOM 3695 O O . LYS A 1 449 ? 6.847 7.352 22.658 1.00 89.38 449 LYS A O 1
ATOM 3700 N N . GLY A 1 450 ? 5.045 8.666 22.394 1.00 89.19 450 GLY A N 1
ATOM 3701 C CA . GLY A 1 450 ? 4.186 7.910 23.303 1.00 89.19 450 GLY A CA 1
ATOM 3702 C C . GLY A 1 450 ? 3.731 6.564 22.732 1.00 89.19 450 GLY A C 1
ATOM 3703 O O . GLY A 1 450 ? 3.366 5.689 23.506 1.00 89.19 450 GLY A O 1
ATOM 3704 N N . TYR A 1 451 ? 3.780 6.389 21.409 1.00 89.44 451 TYR A N 1
ATOM 3705 C CA . TYR A 1 451 ? 3.223 5.236 20.708 1.00 89.44 451 TYR A CA 1
ATOM 3706 C C . TYR A 1 451 ? 4.303 4.285 20.199 1.00 89.44 451 TYR A C 1
ATOM 3708 O O . TYR A 1 451 ? 4.145 3.089 20.374 1.00 89.44 451 TYR A O 1
ATOM 3716 N N . PHE A 1 452 ? 5.422 4.758 19.643 1.00 85.81 452 PHE A N 1
ATOM 3717 C CA . PHE A 1 452 ? 6.454 3.856 19.111 1.00 85.81 452 PHE A CA 1
ATOM 3718 C C . PHE A 1 452 ? 7.887 4.351 19.325 1.00 85.81 452 PHE A C 1
ATOM 3720 O O . PHE A 1 452 ? 8.141 5.501 19.694 1.00 85.81 452 PHE A O 1
ATOM 3727 N N . ILE A 1 453 ? 8.848 3.450 19.096 1.00 83.44 453 ILE A N 1
ATOM 3728 C CA . ILE A 1 453 ? 10.276 3.732 19.251 1.00 83.44 453 ILE A CA 1
ATOM 3729 C C . ILE A 1 453 ? 10.834 4.374 17.985 1.00 83.44 453 ILE A C 1
ATOM 3731 O O . ILE A 1 453 ? 10.898 3.762 16.918 1.00 83.44 453 ILE A O 1
ATOM 3735 N N . TYR A 1 454 ? 11.337 5.592 18.144 1.00 82.00 454 TYR A N 1
ATOM 3736 C CA . TYR A 1 454 ? 12.070 6.283 17.097 1.00 82.00 454 TYR A CA 1
ATOM 3737 C C . TYR A 1 454 ? 13.533 5.840 17.000 1.00 82.00 454 TYR A C 1
ATOM 3739 O O . TYR A 1 454 ? 14.129 5.423 17.998 1.00 82.00 454 TYR A O 1
ATOM 3747 N N . PRO A 1 455 ? 14.153 5.986 15.812 1.00 81.12 455 PRO A N 1
ATOM 3748 C CA . PRO A 1 455 ? 15.604 6.007 15.716 1.00 81.12 455 PRO A CA 1
ATOM 3749 C C . PRO A 1 455 ? 16.197 7.145 16.566 1.00 81.12 455 PRO A C 1
ATOM 3751 O O . PRO A 1 455 ? 15.505 8.074 16.997 1.00 81.12 455 PRO A O 1
ATOM 3754 N N . LYS A 1 456 ? 17.510 7.070 16.806 1.00 86.00 456 LYS A N 1
ATOM 3755 C CA . LYS A 1 456 ? 18.251 8.139 17.494 1.00 86.00 456 LYS A CA 1
ATOM 3756 C C . LYS A 1 456 ? 18.204 9.455 16.716 1.00 86.00 456 LYS A C 1
ATOM 3758 O O . LYS A 1 456 ? 18.246 10.516 17.332 1.00 86.00 456 LYS A O 1
ATOM 3763 N N . GLU A 1 457 ? 18.091 9.379 15.394 1.00 89.06 457 GLU A N 1
ATOM 3764 C CA . GLU A 1 457 ? 18.083 10.519 14.486 1.00 89.06 457 GLU A CA 1
ATOM 3765 C C . GLU A 1 457 ? 16.926 10.388 13.486 1.00 89.06 457 GLU A C 1
ATOM 3767 O O . GLU A 1 457 ? 16.669 9.300 12.979 1.00 89.06 457 GLU A O 1
ATOM 3772 N N . ILE A 1 458 ? 16.208 11.486 13.245 1.00 89.31 458 ILE A N 1
ATOM 3773 C CA . ILE A 1 458 ? 15.171 11.617 12.214 1.00 89.31 458 ILE A CA 1
ATOM 3774 C C . ILE A 1 458 ? 15.583 12.768 11.307 1.00 89.31 458 ILE A C 1
ATOM 3776 O O . ILE A 1 458 ? 15.929 13.848 11.797 1.00 89.31 458 ILE A O 1
ATOM 3780 N N . ASN A 1 459 ? 15.498 12.557 9.999 1.00 89.81 459 ASN A N 1
ATOM 3781 C CA . ASN A 1 459 ? 15.735 13.593 9.004 1.00 89.81 459 ASN A CA 1
ATOM 3782 C C . ASN A 1 459 ? 14.408 13.989 8.353 1.00 89.81 459 ASN A C 1
ATOM 3784 O O . ASN A 1 459 ? 13.656 13.144 7.882 1.00 89.81 459 ASN A O 1
ATOM 3788 N N . ILE A 1 460 ? 14.118 15.282 8.313 1.00 90.38 460 ILE A N 1
ATOM 3789 C CA . ILE A 1 460 ? 12.972 15.850 7.608 1.00 90.38 460 ILE A CA 1
ATOM 3790 C C . ILE A 1 460 ? 13.531 16.824 6.582 1.00 90.38 460 ILE A C 1
ATOM 3792 O O . ILE A 1 460 ? 14.309 17.699 6.945 1.00 90.38 460 ILE A O 1
ATOM 3796 N N . ILE A 1 461 ? 13.168 16.664 5.317 1.00 88.50 461 ILE A N 1
ATOM 3797 C CA . ILE A 1 461 ? 13.593 17.514 4.205 1.00 88.50 461 ILE A CA 1
ATOM 3798 C C . ILE A 1 461 ? 12.358 18.240 3.675 1.00 88.50 461 ILE A C 1
ATOM 3800 O O . ILE A 1 461 ? 11.384 17.593 3.302 1.00 88.50 461 ILE A O 1
ATOM 3804 N N . TYR A 1 462 ? 12.385 19.569 3.659 1.00 87.50 462 TYR A N 1
ATOM 3805 C CA . TYR A 1 462 ? 11.223 20.413 3.380 1.00 87.50 462 TYR A CA 1
ATOM 3806 C C . TYR A 1 462 ? 11.531 21.498 2.340 1.00 87.50 462 TYR A C 1
ATOM 3808 O O . TYR A 1 462 ? 12.484 22.257 2.493 1.00 87.50 462 TYR A O 1
ATOM 3816 N N . GLY A 1 463 ? 10.742 21.604 1.275 1.00 83.81 463 GLY A N 1
ATOM 3817 C CA . GLY A 1 463 ? 11.084 22.469 0.139 1.00 83.81 463 GLY A CA 1
ATOM 3818 C C . GLY A 1 463 ? 9.905 22.752 -0.785 1.00 83.81 463 GLY A C 1
ATOM 3819 O O . GLY A 1 463 ? 9.023 21.907 -0.932 1.00 83.81 463 GLY A O 1
ATOM 3820 N N . LYS A 1 464 ? 9.900 23.936 -1.413 1.00 76.25 464 LYS A N 1
ATOM 3821 C CA . LYS A 1 464 ? 8.888 24.326 -2.413 1.00 76.25 464 LYS A CA 1
ATOM 3822 C C . LYS A 1 464 ? 9.126 23.614 -3.732 1.00 76.25 464 LYS A C 1
ATOM 3824 O O . LYS A 1 464 ? 8.199 23.200 -4.406 1.00 76.25 464 LYS A O 1
ATOM 3829 N N . GLU A 1 465 ? 10.391 23.382 -4.044 1.00 69.00 465 GLU A N 1
ATOM 3830 C CA . GLU A 1 465 ? 10.835 22.702 -5.250 1.00 69.00 465 GLU A CA 1
ATOM 3831 C C . GLU A 1 465 ? 10.465 21.217 -5.262 1.00 69.00 465 GLU A C 1
ATOM 3833 O O . GLU A 1 465 ? 10.733 20.558 -6.255 1.00 69.00 465 GLU A O 1
ATOM 3838 N N . ILE A 1 466 ? 9.881 20.672 -4.187 1.00 68.50 466 ILE A N 1
ATOM 3839 C CA . ILE A 1 466 ? 9.426 19.285 -4.097 1.00 68.50 466 ILE A CA 1
ATOM 3840 C C . ILE A 1 466 ? 8.018 19.182 -4.711 1.00 68.50 466 ILE A C 1
ATOM 3842 O O . ILE A 1 466 ? 7.018 19.222 -4.007 1.00 68.50 466 ILE A O 1
ATOM 3846 N N . GLY A 1 467 ? 7.934 18.990 -6.029 1.00 55.50 467 GLY A N 1
ATOM 3847 C CA . GLY A 1 467 ? 6.693 18.806 -6.808 1.00 55.50 467 GLY A CA 1
ATOM 3848 C C . GLY A 1 467 ? 5.891 17.527 -6.515 1.00 55.50 467 GLY A C 1
ATOM 3849 O O . GLY A 1 467 ? 5.087 17.081 -7.321 1.00 55.50 467 GLY A O 1
ATOM 3850 N N . THR A 1 468 ? 6.118 16.881 -5.373 1.00 56.44 468 THR A N 1
ATOM 3851 C CA . THR A 1 468 ? 5.336 15.722 -4.925 1.00 56.44 468 THR A CA 1
ATOM 3852 C C . THR A 1 468 ? 5.070 15.847 -3.444 1.00 56.44 468 THR A C 1
ATOM 3854 O O . THR A 1 468 ? 5.975 16.195 -2.694 1.00 56.44 468 THR A O 1
ATOM 3857 N N . ALA A 1 469 ? 3.881 15.484 -2.989 1.00 56.59 469 ALA A N 1
ATOM 3858 C CA . ALA A 1 469 ? 3.493 15.832 -1.635 1.00 56.59 469 ALA A CA 1
ATOM 3859 C C . ALA A 1 469 ? 4.362 15.172 -0.523 1.00 56.59 469 ALA A C 1
ATOM 3861 O O . ALA A 1 469 ? 4.625 15.832 0.481 1.00 56.59 469 ALA A O 1
ATOM 3862 N N . TRP A 1 470 ? 4.886 13.937 -0.695 1.00 69.12 470 TRP A N 1
ATOM 3863 C CA . TRP A 1 470 ? 5.740 13.277 0.331 1.00 69.12 470 TRP A CA 1
ATOM 3864 C C . TRP A 1 470 ? 6.558 12.037 -0.119 1.00 69.12 470 TRP A C 1
ATOM 3866 O O . TRP A 1 470 ? 6.030 11.200 -0.858 1.00 69.12 470 TRP A O 1
ATOM 3876 N N . ILE A 1 471 ? 7.809 11.862 0.344 1.00 71.38 471 ILE A N 1
ATOM 3877 C CA . ILE A 1 471 ? 8.644 10.628 0.245 1.00 71.38 471 ILE A CA 1
ATOM 3878 C C . ILE A 1 471 ? 9.039 10.183 1.658 1.00 71.38 471 ILE A C 1
ATOM 3880 O O . ILE A 1 471 ? 9.282 11.027 2.517 1.00 71.38 471 ILE A O 1
ATOM 3884 N N . PHE A 1 472 ? 9.169 8.881 1.895 1.00 74.69 472 PHE A N 1
ATOM 3885 C CA . PHE A 1 472 ? 9.701 8.326 3.139 1.00 74.69 472 PHE A CA 1
ATOM 3886 C C . PHE A 1 472 ? 10.702 7.210 2.835 1.00 74.69 472 PHE A C 1
ATOM 3888 O O . PHE A 1 472 ? 10.548 6.503 1.846 1.00 74.69 472 PHE A O 1
ATOM 3895 N N . ALA A 1 473 ? 11.738 7.092 3.664 1.00 72.88 473 ALA A N 1
ATOM 3896 C CA . ALA A 1 473 ? 12.723 6.015 3.607 1.00 72.88 473 ALA A CA 1
ATOM 3897 C C . ALA A 1 473 ? 13.451 5.911 4.950 1.00 72.88 473 ALA A C 1
ATOM 3899 O O . ALA A 1 473 ? 14.168 6.836 5.359 1.00 72.88 473 ALA A O 1
ATOM 3900 N N . GLY A 1 474 ? 13.252 4.803 5.661 1.00 75.50 474 GLY A N 1
ATOM 3901 C CA . GLY A 1 474 ? 13.842 4.589 6.981 1.00 75.50 474 GLY A CA 1
ATOM 3902 C C . GLY A 1 474 ? 13.533 5.720 7.967 1.00 75.50 474 GLY A C 1
ATOM 3903 O O . GLY A 1 474 ? 12.390 5.928 8.361 1.00 75.50 474 GLY A O 1
ATOM 3904 N N . SER A 1 475 ? 14.567 6.443 8.403 1.00 80.81 475 SER A N 1
ATOM 3905 C CA . SER A 1 475 ? 14.468 7.582 9.332 1.00 80.81 475 SER A CA 1
ATOM 3906 C C . SER A 1 475 ? 14.263 8.943 8.649 1.00 80.81 475 SER A C 1
ATOM 3908 O O . SER A 1 475 ? 14.271 9.970 9.332 1.00 80.81 475 SER A O 1
ATOM 3910 N N . THR A 1 476 ? 14.102 8.973 7.322 1.00 85.12 476 THR A N 1
ATOM 3911 C CA . THR A 1 476 ? 14.041 10.208 6.529 1.00 85.12 476 THR A CA 1
ATOM 3912 C C . THR A 1 476 ? 12.669 10.423 5.893 1.00 85.12 476 THR A C 1
ATOM 3914 O O . THR A 1 476 ? 12.113 9.516 5.278 1.00 85.12 476 THR A O 1
ATOM 3917 N N . ILE A 1 477 ? 12.140 11.644 6.011 1.00 85.81 477 ILE A N 1
ATOM 3918 C CA . ILE A 1 477 ? 10.885 12.099 5.397 1.00 85.81 477 ILE A CA 1
ATOM 3919 C C . ILE A 1 477 ? 11.187 13.312 4.512 1.00 85.81 477 ILE A C 1
ATOM 3921 O O . ILE A 1 477 ? 11.874 14.234 4.941 1.00 85.81 477 ILE A O 1
ATOM 3925 N N . VAL A 1 478 ? 10.656 13.342 3.293 1.00 83.62 478 VAL A N 1
ATOM 3926 C CA . VAL A 1 478 ? 10.754 14.468 2.352 1.00 83.62 478 VAL A CA 1
ATOM 3927 C C . VAL A 1 478 ? 9.352 15.012 2.093 1.00 83.62 478 VAL A C 1
ATOM 3929 O O . VAL A 1 478 ? 8.478 14.232 1.729 1.00 83.62 478 VAL A O 1
ATOM 3932 N N . LEU A 1 479 ? 9.122 16.314 2.270 1.00 83.75 479 LEU A N 1
ATOM 3933 C CA . LEU A 1 479 ? 7.798 16.949 2.216 1.00 83.75 479 LEU A CA 1
ATOM 3934 C C . LEU A 1 479 ? 7.802 18.221 1.362 1.00 83.75 479 LEU A C 1
ATOM 3936 O O . LEU A 1 479 ? 8.712 19.042 1.478 1.00 83.75 479 LEU A O 1
ATOM 3940 N N . SER A 1 480 ? 6.742 18.413 0.574 1.00 80.69 480 SER A N 1
ATOM 3941 C CA . SER A 1 480 ? 6.498 19.661 -0.163 1.00 80.69 480 SER A CA 1
ATOM 3942 C C . SER A 1 480 ? 5.947 20.771 0.732 1.00 80.69 480 SER A C 1
ATOM 3944 O O . SER A 1 480 ? 5.160 20.500 1.644 1.00 80.69 480 SER A O 1
ATOM 3946 N N . SER A 1 481 ? 6.300 22.029 0.443 1.00 74.31 481 SER A N 1
ATOM 3947 C CA . SER A 1 481 ? 5.708 23.199 1.106 1.00 74.31 481 SER A CA 1
ATOM 3948 C C . SER A 1 481 ? 4.308 23.573 0.642 1.00 74.31 481 SER A C 1
ATOM 3950 O O . SER A 1 481 ? 3.669 24.400 1.285 1.00 74.31 481 SER A O 1
ATOM 3952 N N . GLU A 1 482 ? 3.826 22.986 -0.451 1.00 67.19 482 GLU A N 1
ATOM 3953 C CA . GLU A 1 482 ? 2.444 23.170 -0.919 1.00 67.19 482 GLU A CA 1
ATOM 3954 C C . GLU A 1 482 ? 1.437 22.404 -0.055 1.00 67.19 482 GLU A C 1
ATOM 3956 O O . GLU A 1 482 ? 0.246 22.706 -0.033 1.00 67.19 482 GLU A O 1
ATOM 3961 N N . SER A 1 483 ? 1.914 21.423 0.714 1.00 63.09 483 SER A N 1
ATOM 3962 C CA . SER A 1 483 ? 1.091 20.744 1.707 1.00 63.09 483 SER A CA 1
ATOM 3963 C C . SER A 1 483 ? 0.828 21.685 2.882 1.00 63.09 483 SER A C 1
ATOM 3965 O O . SER A 1 483 ? 1.759 22.259 3.447 1.00 63.09 483 SER A O 1
ATOM 3967 N N . THR A 1 484 ? -0.429 21.814 3.311 1.00 65.69 484 THR A N 1
ATOM 3968 C CA . THR A 1 484 ? -0.798 22.545 4.533 1.00 65.69 484 THR A CA 1
ATOM 3969 C C . THR A 1 484 ? -0.270 21.812 5.768 1.00 65.69 484 THR A C 1
ATOM 3971 O O . THR A 1 484 ? -0.995 21.105 6.461 1.00 65.69 484 THR A O 1
ATOM 3974 N N . LEU A 1 485 ? 1.026 21.923 6.057 1.00 74.25 485 LEU A N 1
ATOM 3975 C CA . LEU A 1 485 ? 1.641 21.180 7.151 1.00 74.25 485 LEU A CA 1
ATOM 3976 C C . LEU A 1 485 ? 1.222 21.750 8.512 1.00 74.25 485 LEU A C 1
ATOM 3978 O O . LEU A 1 485 ? 1.278 22.954 8.774 1.00 74.25 485 LEU A O 1
ATOM 3982 N N . ASN A 1 486 ? 0.795 20.831 9.369 1.00 82.50 486 ASN A N 1
ATOM 3983 C CA . ASN A 1 486 ? 0.534 21.006 10.790 1.00 82.50 486 ASN A CA 1
ATOM 3984 C C . ASN A 1 486 ? 0.988 19.722 11.508 1.00 82.50 486 ASN A C 1
ATOM 3986 O O . ASN A 1 486 ? 1.346 18.733 10.857 1.00 82.50 486 ASN A O 1
ATOM 3990 N N . ALA A 1 487 ? 0.955 19.711 12.840 1.00 83.69 487 ALA A N 1
ATOM 3991 C CA . ALA A 1 487 ? 1.408 18.562 13.621 1.00 83.69 487 ALA A CA 1
ATOM 3992 C C . ALA A 1 487 ? 0.656 17.254 13.280 1.00 83.69 487 ALA A C 1
ATOM 3994 O O . ALA A 1 487 ? 1.281 16.198 13.223 1.00 83.69 487 ALA A O 1
ATOM 3995 N N . ASN A 1 488 ? -0.642 17.300 12.947 1.00 82.19 488 ASN A N 1
ATOM 3996 C CA . ASN A 1 488 ? -1.399 16.113 12.515 1.00 82.19 488 ASN A CA 1
ATOM 3997 C C . ASN A 1 488 ? -0.894 15.537 11.185 1.00 82.19 488 ASN A C 1
ATOM 3999 O O . ASN A 1 488 ? -0.770 14.319 11.047 1.00 82.19 488 ASN A O 1
ATOM 4003 N N . ASN A 1 489 ? -0.565 16.397 10.222 1.00 83.00 489 ASN A N 1
ATOM 4004 C CA . ASN A 1 489 ? -0.013 15.962 8.941 1.00 83.00 489 ASN A CA 1
ATOM 4005 C C . ASN A 1 489 ? 1.390 15.370 9.122 1.00 83.00 489 ASN A C 1
ATOM 4007 O O . ASN A 1 489 ? 1.686 14.314 8.567 1.00 83.00 489 ASN A O 1
ATOM 4011 N N . PHE A 1 490 ? 2.228 15.968 9.976 1.00 86.94 490 PHE A N 1
ATOM 4012 C CA . PHE A 1 490 ? 3.508 15.359 10.350 1.00 86.94 490 PHE A CA 1
ATOM 4013 C C . PHE A 1 490 ? 3.326 14.007 11.039 1.00 86.94 490 PHE A C 1
ATOM 4015 O O . PHE A 1 490 ? 4.013 13.054 10.676 1.00 86.94 490 PHE A O 1
ATOM 4022 N N . LEU A 1 491 ? 2.384 13.892 11.982 1.00 87.75 491 LEU A N 1
ATOM 4023 C CA . LEU A 1 491 ? 2.051 12.619 12.621 1.00 87.75 491 LEU A CA 1
ATOM 4024 C C . LEU A 1 491 ? 1.704 11.567 11.577 1.00 87.75 491 LEU A C 1
ATOM 4026 O O . LEU A 1 491 ? 2.252 10.471 11.646 1.00 87.75 491 LEU A O 1
ATOM 4030 N N . TRP A 1 492 ? 0.850 11.898 10.605 1.00 84.62 492 TRP A N 1
ATOM 4031 C CA . TRP A 1 492 ? 0.511 10.997 9.507 1.00 84.62 492 TRP A CA 1
ATOM 4032 C C . TRP A 1 492 ? 1.782 10.479 8.824 1.00 84.62 492 TRP A C 1
ATOM 4034 O O . TRP A 1 492 ? 1.956 9.268 8.733 1.00 84.62 492 TRP A O 1
ATOM 4044 N N . PHE A 1 493 ? 2.719 11.343 8.427 1.00 85.44 493 PHE A N 1
ATOM 4045 C CA . PHE A 1 493 ? 3.954 10.901 7.761 1.00 85.44 493 PHE A CA 1
ATOM 4046 C C . PHE A 1 493 ? 4.899 10.095 8.657 1.00 85.44 493 PHE A C 1
ATOM 4048 O O . PHE A 1 493 ? 5.525 9.146 8.188 1.00 85.44 493 PHE A O 1
ATOM 4055 N N . LEU A 1 494 ? 4.974 10.415 9.949 1.00 87.44 494 LEU A N 1
ATOM 4056 C CA . LEU A 1 494 ? 5.853 9.724 10.896 1.00 87.44 494 LEU A CA 1
ATOM 4057 C C . LEU A 1 494 ? 5.501 8.240 11.072 1.00 87.44 494 LEU A C 1
ATOM 4059 O O . LEU A 1 494 ? 6.387 7.456 11.409 1.00 87.44 494 LEU A O 1
ATOM 4063 N N . ARG A 1 495 ? 4.260 7.824 10.776 1.00 86.50 495 ARG A N 1
ATOM 4064 C CA . ARG A 1 495 ? 3.872 6.402 10.805 1.00 86.50 495 ARG A CA 1
ATOM 4065 C C . ARG A 1 495 ? 4.741 5.543 9.888 1.00 86.50 495 ARG A C 1
ATOM 4067 O O . ARG A 1 495 ? 5.047 4.408 10.236 1.00 86.50 495 ARG A O 1
ATOM 4074 N N . TYR A 1 496 ? 5.170 6.083 8.745 1.00 82.06 496 TYR A N 1
ATOM 4075 C CA . TYR A 1 496 ? 6.000 5.336 7.804 1.00 82.06 496 TYR A CA 1
ATOM 4076 C C . TYR A 1 496 ? 7.351 4.977 8.427 1.00 82.06 496 TYR A C 1
ATOM 4078 O O . TYR A 1 496 ? 7.813 3.865 8.234 1.00 82.06 496 TYR A O 1
ATOM 4086 N N . ILE A 1 497 ? 7.923 5.822 9.295 1.00 82.12 497 ILE A N 1
ATOM 4087 C CA . ILE A 1 497 ? 9.165 5.489 10.023 1.00 82.12 497 ILE A CA 1
ATOM 4088 C C . ILE A 1 497 ? 8.997 4.230 10.888 1.00 82.12 497 ILE A C 1
ATOM 4090 O O . ILE A 1 497 ? 9.956 3.482 11.080 1.00 82.12 497 ILE A O 1
ATOM 4094 N N . PHE A 1 498 ? 7.804 4.002 11.444 1.00 81.62 498 PHE A N 1
ATOM 4095 C CA . PHE A 1 498 ? 7.501 2.782 12.189 1.00 81.62 498 PHE A CA 1
ATOM 4096 C C . PHE A 1 498 ? 7.302 1.586 11.252 1.00 81.62 498 PHE A C 1
ATOM 4098 O O . PHE A 1 498 ? 7.927 0.545 11.448 1.00 81.62 498 PHE A O 1
ATOM 4105 N N . PHE A 1 499 ? 6.468 1.745 10.223 1.00 77.81 499 PHE A N 1
ATOM 4106 C CA . PHE A 1 499 ? 6.128 0.660 9.304 1.00 77.81 499 PHE A CA 1
ATOM 4107 C C . PHE A 1 499 ? 7.295 0.194 8.425 1.00 77.81 499 PHE A C 1
ATOM 4109 O O . PHE A 1 499 ? 7.373 -0.990 8.131 1.00 77.81 499 PHE A O 1
ATOM 4116 N N . GLU A 1 500 ? 8.258 1.066 8.119 1.00 73.81 500 GLU A N 1
ATOM 4117 C CA . GLU A 1 500 ? 9.532 0.716 7.461 1.00 73.81 500 GLU A CA 1
ATOM 4118 C C . GLU A 1 500 ? 10.432 -0.193 8.316 1.00 73.81 500 GLU A C 1
ATOM 4120 O O . GLU A 1 500 ? 11.447 -0.713 7.852 1.00 73.81 500 GLU A O 1
ATOM 4125 N N . LYS A 1 501 ? 10.102 -0.363 9.600 1.00 76.19 501 LYS A N 1
ATOM 4126 C CA . LYS A 1 501 ? 10.879 -1.169 10.547 1.00 76.19 501 LYS A CA 1
ATOM 4127 C C . LYS A 1 501 ? 10.159 -2.424 10.993 1.00 76.19 501 LYS A C 1
ATOM 4129 O O . LYS A 1 501 ? 10.726 -3.154 11.799 1.00 76.19 501 LYS A O 1
ATOM 4134 N N . ILE A 1 502 ? 8.943 -2.673 10.526 1.00 77.75 502 ILE A N 1
ATOM 4135 C CA . ILE A 1 502 ? 8.236 -3.921 10.803 1.00 77.75 502 ILE A CA 1
ATOM 4136 C C . ILE A 1 502 ? 7.840 -4.583 9.496 1.00 77.75 502 ILE A C 1
ATOM 4138 O O . ILE A 1 502 ? 7.693 -3.959 8.453 1.00 77.75 502 ILE A O 1
ATOM 4142 N N . GLU A 1 503 ? 7.667 -5.884 9.560 1.00 75.44 503 GLU A N 1
ATOM 4143 C CA . GLU A 1 503 ? 7.505 -6.737 8.402 1.00 75.44 503 GLU A CA 1
ATOM 4144 C C . GLU A 1 503 ? 6.003 -7.105 8.406 1.00 75.44 503 GLU A C 1
ATOM 4146 O O . GLU A 1 503 ? 5.544 -7.852 9.260 1.00 75.44 503 GLU A O 1
ATOM 4151 N N . LEU A 1 504 ? 5.179 -6.483 7.548 1.00 78.12 504 LEU A N 1
ATOM 4152 C CA . LEU A 1 504 ? 3.725 -6.739 7.534 1.00 78.12 504 LEU A CA 1
ATOM 4153 C C . LEU A 1 504 ? 3.422 -8.057 6.821 1.00 78.12 504 LEU A C 1
ATOM 4155 O O . LEU A 1 504 ? 3.968 -8.300 5.740 1.00 78.12 504 LEU A O 1
ATOM 4159 N N . LYS A 1 505 ? 2.527 -8.871 7.386 1.00 79.31 505 LYS A N 1
ATOM 4160 C CA . LYS A 1 505 ? 1.899 -9.977 6.654 1.00 79.31 505 LYS A CA 1
ATOM 4161 C C . LYS A 1 505 ? 0.940 -9.402 5.605 1.00 79.31 505 LYS A C 1
ATOM 4163 O O . LYS A 1 505 ? 0.334 -8.361 5.869 1.00 79.31 505 LYS A O 1
ATOM 4168 N N . PRO A 1 506 ? 0.705 -10.076 4.465 1.00 77.44 506 PRO A N 1
ATOM 4169 C CA . PRO A 1 506 ? -0.249 -9.601 3.456 1.00 77.44 506 PRO A CA 1
ATOM 4170 C C . PRO A 1 506 ? -1.629 -9.295 4.050 1.00 77.44 506 PRO A C 1
ATOM 4172 O O . PRO A 1 506 ? -2.168 -8.203 3.845 1.00 77.44 506 PRO A O 1
ATOM 4175 N N . LYS A 1 507 ? -2.127 -10.199 4.907 1.00 84.25 507 LYS A N 1
ATOM 4176 C CA . LYS A 1 507 ? -3.404 -10.050 5.624 1.00 84.25 507 LYS A CA 1
ATOM 4177 C C . LYS A 1 507 ? -3.506 -8.804 6.515 1.00 84.25 507 LYS A C 1
ATOM 4179 O O . LYS A 1 507 ? -4.611 -8.405 6.858 1.00 84.25 507 LYS A O 1
ATOM 4184 N N . ASP A 1 508 ? -2.377 -8.193 6.872 1.00 87.44 508 ASP A N 1
ATOM 4185 C CA . ASP A 1 508 ? -2.279 -7.044 7.778 1.00 87.44 508 ASP A CA 1
ATOM 4186 C C . ASP A 1 508 ? -1.843 -5.755 7.055 1.00 87.44 508 ASP A C 1
ATOM 4188 O O . ASP A 1 508 ? -1.633 -4.719 7.684 1.00 87.44 508 ASP A O 1
ATOM 4192 N N . SER A 1 509 ? -1.724 -5.776 5.723 1.00 83.19 509 SER A N 1
ATOM 4193 C CA . SER A 1 509 ? -1.338 -4.611 4.903 1.00 83.19 509 SER A CA 1
ATOM 4194 C C . SER A 1 509 ? -2.237 -3.382 5.107 1.00 83.19 509 SER A C 1
ATOM 4196 O O . SER A 1 509 ? -1.766 -2.247 5.033 1.00 83.19 509 SER A O 1
ATOM 4198 N N . TRP A 1 510 ? -3.514 -3.593 5.437 1.00 86.81 510 TRP A N 1
ATOM 4199 C CA . TRP A 1 510 ? -4.467 -2.535 5.777 1.00 86.81 510 TRP A CA 1
ATOM 4200 C C . TRP A 1 510 ? -4.038 -1.721 7.011 1.00 86.81 510 TRP A C 1
ATOM 4202 O O . TRP A 1 510 ? -4.362 -0.532 7.114 1.00 86.81 510 TRP A O 1
ATOM 4212 N N . ALA A 1 511 ? -3.284 -2.324 7.939 1.00 89.12 511 ALA A N 1
ATOM 4213 C CA . ALA A 1 511 ? -2.883 -1.690 9.192 1.00 89.12 511 ALA A CA 1
ATOM 4214 C C . ALA A 1 511 ? -1.961 -0.482 8.970 1.00 89.12 511 ALA A C 1
ATOM 4216 O O . ALA A 1 511 ? -2.041 0.480 9.737 1.00 89.12 511 ALA A O 1
ATOM 4217 N N . LEU A 1 512 ? -1.158 -0.487 7.891 1.00 84.00 512 LEU A N 1
ATOM 4218 C CA . LEU A 1 512 ? -0.297 0.633 7.467 1.00 84.00 512 LEU A CA 1
ATOM 4219 C C . LEU A 1 512 ? -1.055 1.964 7.407 1.00 84.00 512 LEU A C 1
ATOM 4221 O O . LEU A 1 512 ? -0.507 3.036 7.685 1.00 84.00 512 LEU A O 1
ATOM 4225 N N . TYR A 1 513 ? -2.324 1.896 7.020 1.00 83.44 513 TYR A N 1
ATOM 4226 C CA . TYR A 1 513 ? -3.136 3.074 6.787 1.00 83.44 513 TYR A CA 1
ATOM 4227 C C . TYR A 1 513 ? -4.081 3.382 7.948 1.00 83.44 513 TYR A C 1
ATOM 4229 O O . TYR A 1 513 ? -4.318 4.551 8.239 1.00 83.44 513 TYR A O 1
ATOM 4237 N N . SER A 1 514 ? -4.578 2.365 8.655 1.00 88.31 514 SER A N 1
ATOM 4238 C CA . SER A 1 514 ? -5.657 2.551 9.629 1.00 88.31 514 SER A CA 1
ATOM 4239 C C . SER A 1 514 ? -5.225 2.618 11.085 1.00 88.31 514 SER A C 1
ATOM 4241 O O . SER A 1 514 ? -5.887 3.287 11.882 1.00 88.31 514 SER A O 1
ATOM 4243 N N . ILE A 1 515 ? -4.133 1.956 11.472 1.00 88.25 515 ILE A N 1
ATOM 4244 C CA . ILE A 1 515 ? -3.754 1.885 12.890 1.00 88.25 515 ILE A CA 1
ATOM 4245 C C . ILE A 1 515 ? -3.228 3.227 13.411 1.00 88.25 515 ILE A C 1
ATOM 4247 O O . ILE A 1 515 ? -3.115 3.466 14.612 1.00 88.25 515 ILE A O 1
ATOM 4251 N N . TRP A 1 516 ? -2.904 4.134 12.496 1.00 86.94 516 TRP A N 1
ATOM 4252 C CA . TRP A 1 516 ? -2.446 5.468 12.837 1.00 86.94 516 TRP A CA 1
ATOM 4253 C C . TRP A 1 516 ? -3.592 6.451 13.091 1.00 86.94 516 TRP A C 1
ATOM 4255 O O . TRP A 1 516 ? -3.406 7.475 13.745 1.00 86.94 516 TRP A O 1
ATOM 4265 N N . VAL A 1 517 ? -4.799 6.130 12.622 1.00 87.31 517 VAL A N 1
ATOM 4266 C CA . VAL A 1 517 ? -5.964 7.011 12.747 1.00 87.31 517 VAL A CA 1
ATOM 4267 C C . VAL A 1 517 ? -6.308 7.304 14.215 1.00 87.31 517 VAL A C 1
ATOM 4269 O O . VAL A 1 517 ? -6.473 8.483 14.539 1.00 87.31 517 VAL A O 1
ATOM 4272 N N . PRO A 1 518 ? -6.320 6.321 15.142 1.00 89.19 518 PRO A N 1
ATOM 4273 C CA . PRO A 1 518 ? -6.505 6.615 16.562 1.00 89.19 518 PRO A CA 1
ATOM 4274 C C . PRO A 1 518 ? -5.420 7.534 17.145 1.00 89.19 518 PRO A C 1
ATOM 4276 O O . PRO A 1 518 ? -5.718 8.356 18.003 1.00 89.19 518 PRO A O 1
ATOM 4279 N N . VAL A 1 519 ? -4.178 7.470 16.652 1.00 90.00 519 VAL A N 1
ATOM 4280 C CA . VAL A 1 519 ? -3.083 8.348 17.109 1.00 90.00 519 VAL A CA 1
ATOM 4281 C C . VAL A 1 519 ? -3.349 9.803 16.709 1.00 90.00 519 VAL A C 1
ATOM 4283 O O . VAL A 1 519 ? -3.251 10.705 17.542 1.00 90.00 519 VAL A O 1
ATOM 4286 N N . CYS A 1 520 ? -3.752 10.043 15.457 1.00 86.69 520 CYS A N 1
ATOM 4287 C CA . CYS A 1 520 ? -4.167 11.371 14.990 1.00 86.69 520 CYS A CA 1
ATOM 4288 C C . CYS A 1 520 ? -5.426 11.878 15.720 1.00 86.69 520 CYS A C 1
ATOM 4290 O O . CYS A 1 520 ? -5.526 13.066 16.043 1.00 86.69 520 CYS A O 1
ATOM 4292 N N . GLY A 1 521 ? -6.369 10.975 16.013 1.00 86.19 521 GLY A N 1
ATOM 4293 C CA . GLY A 1 521 ? -7.556 11.260 16.819 1.00 86.19 521 GLY A CA 1
ATOM 4294 C C . GLY A 1 521 ? -7.189 11.729 18.225 1.00 86.19 521 GLY A C 1
ATOM 4295 O O . GLY A 1 521 ? -7.647 12.788 18.647 1.00 86.19 521 GLY A O 1
ATOM 4296 N N . ALA A 1 522 ? -6.297 11.012 18.913 1.00 88.62 522 ALA A N 1
ATOM 4297 C CA . ALA A 1 522 ? -5.808 11.381 20.242 1.00 88.62 522 ALA A CA 1
ATOM 4298 C C . ALA A 1 522 ? -5.125 12.758 20.248 1.00 88.62 522 ALA A C 1
ATOM 4300 O O . ALA A 1 522 ? -5.433 13.592 21.094 1.00 88.62 522 ALA A O 1
ATOM 4301 N N . HIS A 1 523 ? -4.264 13.040 19.263 1.00 89.50 523 HIS A N 1
ATOM 4302 C CA . HIS A 1 523 ? -3.599 14.344 19.147 1.00 89.50 523 HIS A CA 1
ATOM 4303 C C . HIS A 1 523 ? -4.598 15.499 18.986 1.00 89.50 523 HIS A C 1
ATOM 4305 O O . HIS A 1 523 ? -4.417 16.577 19.544 1.00 89.50 523 HIS A O 1
ATOM 4311 N N . SER A 1 524 ? -5.683 15.260 18.250 1.00 85.31 524 SER A N 1
ATOM 4312 C CA . SER A 1 524 ? -6.712 16.269 17.986 1.00 85.31 524 SER A CA 1
ATOM 4313 C C . SER A 1 524 ? -7.769 16.379 19.092 1.00 85.31 524 SER A C 1
ATOM 4315 O O . SER A 1 524 ? -8.707 17.158 18.942 1.00 85.31 524 SER A O 1
ATOM 4317 N N . GLY A 1 525 ? -7.685 15.571 20.157 1.00 84.69 525 GLY A N 1
ATOM 4318 C CA . GLY A 1 525 ? -8.750 15.448 21.161 1.00 84.69 525 GLY A CA 1
ATOM 4319 C C . GLY A 1 525 ? -10.030 14.788 20.629 1.00 84.69 525 GLY A C 1
ATOM 4320 O O . GLY A 1 525 ? -11.095 14.927 21.222 1.00 84.69 525 GLY A O 1
ATOM 4321 N N . LYS A 1 526 ? -9.940 14.079 19.500 1.00 82.12 526 LYS A N 1
ATOM 4322 C CA . LYS A 1 526 ? -11.049 13.429 18.789 1.00 82.12 526 LYS A CA 1
ATOM 4323 C C . LYS A 1 526 ? -10.863 11.908 18.723 1.00 82.12 526 LYS A C 1
ATOM 4325 O O . LYS A 1 526 ? -10.971 11.292 17.664 1.00 82.12 526 LYS A O 1
ATOM 4330 N N . PHE A 1 527 ? -10.536 11.299 19.862 1.00 81.50 527 PHE A N 1
ATOM 4331 C CA . PHE A 1 527 ? -10.423 9.845 20.019 1.00 81.50 527 PHE A CA 1
ATOM 4332 C C . PHE A 1 527 ? -11.805 9.224 20.276 1.00 81.50 527 PHE A C 1
ATOM 4334 O O . PHE A 1 527 ? -12.092 8.734 21.365 1.00 81.50 527 PHE A O 1
ATOM 4341 N N . SER A 1 528 ? -12.710 9.306 19.301 1.00 74.38 528 SER A N 1
ATOM 4342 C CA . SER A 1 528 ? -14.062 8.761 19.451 1.00 74.38 528 SER A CA 1
ATOM 4343 C C . SER A 1 528 ? -14.615 8.196 18.151 1.00 74.38 528 SER A C 1
ATOM 4345 O O . SER A 1 528 ? -14.199 8.568 17.049 1.00 74.38 528 SER A O 1
ATOM 4347 N N . LEU A 1 529 ? -15.572 7.279 18.292 1.00 70.56 529 LEU A N 1
ATOM 4348 C CA . LEU A 1 529 ? -16.268 6.686 17.158 1.00 70.56 529 LEU A CA 1
ATOM 4349 C C . LEU A 1 529 ? -17.169 7.714 16.459 1.00 70.56 529 LEU A C 1
ATOM 4351 O O . LEU A 1 529 ? -17.301 7.692 15.238 1.00 70.56 529 LEU A O 1
ATOM 4355 N N . GLU A 1 530 ? -17.758 8.633 17.218 1.00 72.88 530 GLU A N 1
ATOM 4356 C CA . GLU A 1 530 ? -18.644 9.688 16.724 1.00 72.88 530 GLU A CA 1
ATOM 4357 C C . GLU A 1 530 ? -17.918 10.602 15.734 1.00 72.88 530 GLU A C 1
ATOM 4359 O O . GLU A 1 530 ? -18.455 10.912 14.673 1.00 72.88 530 GLU A O 1
ATOM 4364 N N . TYR A 1 531 ? -16.662 10.953 16.025 1.00 70.75 531 TYR A N 1
ATOM 4365 C CA . TYR A 1 531 ? -15.836 11.717 15.094 1.00 70.75 531 TYR A CA 1
ATOM 4366 C C . TYR A 1 531 ? -15.525 10.932 13.813 1.00 70.75 531 TYR A C 1
ATOM 4368 O O . TYR A 1 531 ? -15.541 11.486 12.715 1.00 70.75 531 TYR A O 1
ATOM 4376 N N . ALA A 1 532 ? -15.279 9.625 13.935 1.00 66.81 532 ALA A N 1
ATOM 4377 C CA . ALA A 1 532 ? -15.071 8.748 12.785 1.00 66.81 532 ALA A CA 1
ATOM 4378 C C . ALA A 1 532 ? -16.308 8.720 11.875 1.00 66.81 532 ALA A C 1
ATOM 4380 O O . ALA A 1 532 ? -16.197 8.893 10.661 1.00 66.81 532 ALA A O 1
ATOM 4381 N N . LYS A 1 533 ? -17.493 8.544 12.473 1.00 68.19 533 LYS A N 1
ATOM 4382 C CA . LYS A 1 533 ? -18.776 8.567 11.764 1.00 68.19 533 LYS A CA 1
ATOM 4383 C C . LYS A 1 533 ? -18.995 9.900 11.061 1.00 68.19 533 LYS A C 1
ATOM 4385 O O . LYS A 1 533 ? -19.409 9.904 9.909 1.00 68.19 533 LYS A O 1
ATOM 4390 N N . GLU A 1 534 ? -18.689 11.018 11.716 1.00 73.25 534 GLU A N 1
ATOM 4391 C CA . GLU A 1 534 ? -18.797 12.351 11.117 1.00 73.25 534 GLU A CA 1
ATOM 4392 C C . GLU A 1 534 ? -17.879 12.501 9.895 1.00 73.25 534 GLU A C 1
ATOM 4394 O O . GLU A 1 534 ? -18.345 12.902 8.829 1.00 73.25 534 GLU A O 1
ATOM 4399 N N . MET A 1 535 ? -16.607 12.101 10.015 1.00 66.94 535 MET A N 1
ATOM 4400 C CA . MET A 1 535 ? -15.640 12.165 8.911 1.00 66.94 535 MET A CA 1
ATOM 4401 C C . MET A 1 535 ? -16.031 11.296 7.714 1.00 66.94 535 MET A C 1
ATOM 4403 O O . MET A 1 535 ? -15.733 11.653 6.575 1.00 66.94 535 MET A O 1
ATOM 4407 N N . TYR A 1 536 ? -16.678 10.154 7.958 1.00 68.19 536 TYR A N 1
ATOM 4408 C CA . TYR A 1 536 ? -16.981 9.169 6.919 1.00 68.19 536 TYR A CA 1
ATOM 4409 C C . TYR A 1 536 ? -18.465 9.091 6.560 1.00 68.19 536 TYR A C 1
ATOM 4411 O O . TYR A 1 536 ? -18.838 8.226 5.780 1.00 68.19 536 TYR A O 1
ATOM 4419 N N . LYS A 1 537 ? -19.319 9.998 7.051 1.00 68.06 537 LYS A N 1
ATOM 4420 C CA . LYS A 1 537 ? -20.784 9.942 6.881 1.00 68.06 537 LYS A CA 1
ATOM 4421 C C . LYS A 1 537 ? -21.237 9.843 5.423 1.00 68.06 537 LYS A C 1
ATOM 4423 O O . LYS A 1 537 ? -22.162 9.098 5.113 1.00 68.06 537 LYS A O 1
ATOM 4428 N N . THR A 1 538 ? -20.598 10.594 4.529 1.00 61.22 538 THR A N 1
ATOM 4429 C CA . THR A 1 538 ? -20.901 10.579 3.087 1.00 61.22 538 THR A CA 1
ATOM 4430 C C . THR A 1 538 ? -20.510 9.244 2.459 1.00 61.22 538 THR A C 1
ATOM 4432 O O . THR A 1 538 ? -21.236 8.704 1.639 1.00 61.22 538 THR A O 1
ATOM 4435 N N . ILE A 1 539 ? -19.401 8.677 2.930 1.00 63.31 539 ILE A N 1
ATOM 4436 C CA . ILE A 1 539 ? -18.813 7.443 2.418 1.00 63.31 539 ILE A CA 1
ATOM 4437 C C . ILE A 1 539 ? -19.541 6.227 2.978 1.00 63.31 539 ILE A C 1
ATOM 4439 O O . ILE A 1 539 ? -19.777 5.294 2.241 1.00 63.31 539 ILE A O 1
ATOM 4443 N N . LEU A 1 540 ? -19.971 6.239 4.241 1.00 60.59 540 LEU A N 1
ATOM 4444 C CA . LEU A 1 540 ? -20.754 5.173 4.877 1.00 60.59 540 LEU A CA 1
ATOM 4445 C C . LEU A 1 540 ? -22.065 4.878 4.132 1.00 60.59 540 LEU A C 1
ATOM 4447 O O . LEU A 1 540 ? -22.505 3.733 4.112 1.00 60.59 540 LEU A O 1
ATOM 4451 N N . LYS A 1 541 ? -22.667 5.896 3.502 1.00 58.69 541 LYS A N 1
ATOM 4452 C CA . LYS A 1 541 ? -23.847 5.744 2.633 1.00 58.69 541 LYS A CA 1
ATOM 4453 C C . LYS A 1 541 ? -23.519 5.097 1.290 1.00 58.69 541 LYS A C 1
ATOM 4455 O O . LYS A 1 541 ? -24.386 4.466 0.695 1.00 58.69 541 LYS A O 1
ATOM 4460 N N . GLU A 1 542 ? -22.297 5.313 0.821 1.00 52.06 542 GLU A N 1
ATOM 4461 C CA . GLU A 1 542 ? -21.798 4.878 -0.477 1.00 52.06 542 GLU A CA 1
ATOM 4462 C C . GLU A 1 542 ? -20.935 3.628 -0.402 1.00 52.06 542 GLU A C 1
ATOM 4464 O O . GLU A 1 542 ? -20.678 3.083 -1.466 1.00 52.06 542 GLU A O 1
ATOM 4469 N N . LEU A 1 543 ? -20.497 3.182 0.793 1.00 59.25 543 LEU A N 1
ATOM 4470 C CA . LEU A 1 543 ? -19.785 1.927 1.006 1.00 59.25 543 LEU A CA 1
ATOM 4471 C C . LEU A 1 543 ? -20.710 0.873 0.401 1.00 59.25 543 LEU A C 1
ATOM 4473 O O . LEU A 1 543 ? -21.710 0.509 1.034 1.00 59.25 543 LEU A O 1
ATOM 4477 N N . PRO A 1 544 ? -20.425 0.380 -0.817 1.00 48.84 544 PRO A N 1
ATOM 4478 C CA . PRO A 1 544 ? -21.152 -0.761 -1.315 1.00 48.84 544 PRO A CA 1
ATOM 4479 C C . PRO A 1 544 ? -20.869 -1.869 -0.303 1.00 48.84 544 PRO A C 1
ATOM 4481 O O . PRO A 1 544 ? -19.883 -1.799 0.444 1.00 48.84 544 PRO A O 1
ATOM 4484 N N . ASN A 1 545 ? -21.707 -2.898 -0.263 1.00 55.00 545 ASN A N 1
ATOM 4485 C CA . ASN A 1 545 ? -21.283 -4.163 0.317 1.00 55.00 545 ASN A CA 1
ATOM 4486 C C . ASN A 1 545 ? -19.924 -4.505 -0.306 1.00 55.00 545 ASN A C 1
ATOM 4488 O O . ASN A 1 545 ? -19.862 -4.973 -1.437 1.00 55.00 545 ASN A O 1
ATOM 4492 N N . THR A 1 546 ? -18.824 -4.184 0.375 1.00 58.41 546 THR A N 1
ATOM 4493 C CA . THR A 1 546 ? -17.528 -4.668 -0.052 1.00 58.41 546 THR A CA 1
ATOM 4494 C C . THR A 1 546 ? -17.648 -6.140 0.226 1.00 58.41 546 THR A C 1
ATOM 4496 O O . THR A 1 546 ? -17.676 -6.559 1.383 1.00 58.41 546 THR A O 1
ATOM 4499 N N . ASP A 1 547 ? -17.744 -6.945 -0.824 1.00 68.50 547 ASP A N 1
ATOM 4500 C CA . ASP A 1 547 ? -17.795 -8.403 -0.716 1.00 68.50 547 ASP A CA 1
ATOM 4501 C C . ASP A 1 547 ? -16.435 -8.986 -0.283 1.00 68.50 547 ASP A C 1
ATOM 4503 O O . ASP A 1 547 ? -16.132 -10.169 -0.485 1.00 68.50 547 ASP A O 1
ATOM 4507 N N . HIS A 1 548 ? -15.611 -8.158 0.365 1.00 81.75 548 HIS A N 1
ATOM 4508 C CA . HIS A 1 548 ? -14.226 -8.399 0.697 1.00 81.75 548 HIS A CA 1
ATOM 4509 C C . HIS A 1 548 ? -13.949 -8.030 2.163 1.00 81.75 548 HIS A C 1
ATOM 4511 O O . HIS A 1 548 ? -14.366 -6.977 2.660 1.00 81.75 548 HIS A O 1
ATOM 4517 N N . PRO A 1 549 ? -13.265 -8.911 2.900 1.00 88.69 549 PRO A N 1
ATOM 4518 C CA . PRO A 1 549 ? -12.806 -8.629 4.248 1.00 88.69 549 PRO A CA 1
ATOM 4519 C C . PRO A 1 549 ? -11.543 -7.752 4.241 1.00 88.69 549 PRO A C 1
ATOM 4521 O O . PRO A 1 549 ? -10.837 -7.669 3.239 1.00 88.69 549 PRO A O 1
ATOM 4524 N N . LEU A 1 550 ? -11.213 -7.122 5.375 1.00 88.12 550 LEU A N 1
ATOM 4525 C CA . LEU A 1 550 ? -9.990 -6.310 5.493 1.00 88.12 550 LEU A CA 1
ATOM 4526 C C . LEU A 1 550 ? -8.723 -7.140 5.294 1.00 88.12 550 LEU A C 1
ATOM 4528 O O . LEU A 1 550 ? -7.738 -6.630 4.768 1.00 88.12 550 LEU A O 1
ATOM 4532 N N . VAL A 1 551 ? -8.759 -8.424 5.661 1.00 88.81 551 VAL A N 1
ATOM 4533 C CA . VAL A 1 551 ? -7.627 -9.333 5.437 1.00 88.81 551 VAL A CA 1
ATOM 4534 C C . VAL A 1 551 ? -7.289 -9.524 3.959 1.00 88.81 551 VAL A C 1
ATOM 4536 O O . VAL A 1 551 ? -6.179 -9.937 3.658 1.00 88.81 551 VAL A O 1
ATOM 4539 N N . ASP A 1 552 ? -8.189 -9.171 3.040 1.00 85.50 552 ASP A N 1
ATOM 4540 C CA . ASP A 1 552 ? -7.933 -9.204 1.600 1.00 85.50 552 ASP A CA 1
ATOM 4541 C C . ASP A 1 552 ? -7.423 -7.857 1.053 1.00 85.50 552 ASP A C 1
ATOM 4543 O O . ASP A 1 552 ? -7.233 -7.728 -0.150 1.00 85.50 552 ASP A O 1
ATOM 4547 N N . PHE A 1 553 ? -7.153 -6.848 1.893 1.00 82.38 553 PHE A N 1
ATOM 4548 C CA . PHE A 1 553 ? -6.728 -5.511 1.442 1.00 82.38 553 PHE A CA 1
ATOM 4549 C C . PHE A 1 553 ? -5.524 -5.535 0.490 1.00 82.38 553 PHE A C 1
ATOM 4551 O O . PHE A 1 553 ? -5.501 -4.785 -0.481 1.00 82.38 553 PHE A O 1
ATOM 4558 N N . TYR A 1 554 ? -4.556 -6.426 0.721 1.00 77.94 554 TYR A N 1
ATOM 4559 C CA . TYR A 1 554 ? -3.360 -6.559 -0.121 1.00 77.94 554 TYR A CA 1
ATOM 4560 C C . TYR A 1 554 ? -3.660 -6.970 -1.568 1.00 77.94 554 TYR A C 1
ATOM 4562 O O . TYR A 1 554 ? -2.837 -6.729 -2.447 1.00 77.94 554 TYR A O 1
ATOM 4570 N N . LYS A 1 555 ? -4.816 -7.596 -1.817 1.00 76.69 555 LYS A N 1
ATOM 4571 C CA . LYS A 1 555 ? -5.252 -8.040 -3.148 1.00 76.69 555 LYS A CA 1
ATOM 4572 C C . LYS A 1 555 ? -5.682 -6.871 -4.033 1.00 76.69 555 LYS A C 1
ATOM 4574 O O . LYS A 1 555 ? -5.615 -6.933 -5.260 1.00 76.69 555 LYS A O 1
ATOM 4579 N N . TYR A 1 556 ? -6.108 -5.783 -3.402 1.00 70.06 556 TYR A N 1
ATOM 4580 C CA . TYR A 1 556 ? -6.635 -4.602 -4.063 1.00 70.06 556 TYR A CA 1
ATOM 4581 C C . TYR A 1 556 ? -5.565 -3.512 -3.974 1.00 70.06 556 TYR A C 1
ATOM 4583 O O . TYR A 1 556 ? -5.465 -2.794 -2.979 1.00 70.06 556 TYR A O 1
ATOM 4591 N N . GLY A 1 557 ? -4.712 -3.452 -5.004 1.00 58.22 557 GLY A N 1
ATOM 4592 C CA . GLY A 1 557 ? -3.634 -2.467 -5.160 1.00 58.22 557 GLY A CA 1
ATOM 4593 C C . GLY A 1 557 ? -4.093 -0.997 -5.045 1.00 58.22 557 GLY A C 1
ATOM 4594 O O . GLY A 1 557 ? -5.271 -0.732 -4.840 1.00 58.22 557 GLY A O 1
ATOM 4595 N N . PRO A 1 558 ? -3.191 -0.008 -5.195 1.00 51.59 558 PRO A N 1
ATOM 4596 C CA . PRO A 1 558 ? -3.392 1.399 -4.798 1.00 51.59 558 PRO A CA 1
ATOM 4597 C C . PRO A 1 558 ? -4.459 2.229 -5.564 1.00 51.59 558 PRO A C 1
ATOM 4599 O O . PRO A 1 558 ? -4.473 3.454 -5.433 1.00 51.59 558 PRO A O 1
ATOM 4602 N N . SER A 1 559 ? -5.314 1.635 -6.410 1.00 52.88 559 SER A N 1
ATOM 4603 C CA . SER A 1 559 ? -6.179 2.396 -7.340 1.00 52.88 559 SER A CA 1
ATOM 4604 C C . SER A 1 559 ? -7.541 1.800 -7.806 1.00 52.88 559 SER A C 1
ATOM 4606 O O . SER A 1 559 ? -8.005 2.138 -8.898 1.00 52.88 559 SER A O 1
ATOM 4608 N N . PRO A 1 560 ? -8.262 0.964 -7.031 1.00 57.69 560 PRO A N 1
ATOM 4609 C CA . PRO A 1 560 ? -9.701 0.745 -7.240 1.00 57.69 560 PRO A CA 1
ATOM 4610 C C . PRO A 1 560 ? -10.606 1.450 -6.204 1.00 57.69 560 PRO A C 1
ATOM 4612 O O . PRO A 1 560 ? -10.196 1.674 -5.061 1.00 57.69 560 PRO A O 1
ATOM 4615 N N . PRO A 1 561 ? -11.876 1.754 -6.558 1.00 62.34 561 PRO A N 1
ATOM 4616 C CA . PRO A 1 561 ? -12.918 2.152 -5.603 1.00 62.34 561 PRO A CA 1
ATOM 4617 C C . PRO A 1 561 ? -13.011 1.224 -4.381 1.00 62.34 561 PRO A C 1
ATOM 4619 O O . PRO A 1 561 ? -13.157 1.712 -3.262 1.00 62.34 561 PRO A O 1
ATOM 4622 N N . ASP A 1 562 ? -12.818 -0.083 -4.577 1.00 67.06 562 ASP A N 1
ATOM 4623 C CA . ASP A 1 562 ? -12.894 -1.096 -3.516 1.00 67.06 562 ASP A CA 1
ATOM 4624 C C . ASP A 1 562 ? -11.823 -0.919 -2.438 1.00 67.06 562 ASP A C 1
ATOM 4626 O O . ASP A 1 562 ? -12.102 -1.090 -1.250 1.00 67.06 562 ASP A O 1
ATOM 4630 N N . GLN A 1 563 ? -10.612 -0.492 -2.813 1.00 70.81 563 GLN A N 1
ATOM 4631 C CA . GLN A 1 563 ? -9.554 -0.236 -1.838 1.00 70.81 563 GLN A CA 1
ATOM 4632 C C . GLN A 1 563 ? -9.886 0.977 -0.966 1.00 70.81 563 GLN A C 1
ATOM 4634 O O . GLN A 1 563 ? -9.625 0.950 0.234 1.00 70.81 563 GLN A O 1
ATOM 4639 N N . ARG A 1 564 ? -10.504 2.025 -1.531 1.00 74.12 564 ARG A N 1
ATOM 4640 C CA . ARG A 1 564 ? -10.982 3.166 -0.733 1.00 74.12 564 ARG A CA 1
ATOM 4641 C C . ARG A 1 564 ? -12.018 2.698 0.286 1.00 74.12 564 ARG A C 1
ATOM 4643 O O . ARG A 1 564 ? -11.871 2.985 1.469 1.00 74.12 564 ARG A O 1
ATOM 4650 N N . THR A 1 565 ? -12.996 1.906 -0.139 1.00 76.06 565 THR A N 1
ATOM 4651 C CA . THR A 1 565 ? -14.024 1.322 0.738 1.00 76.06 565 THR A CA 1
ATOM 4652 C C . THR A 1 565 ? -13.406 0.480 1.865 1.00 76.06 565 THR A C 1
ATOM 4654 O O . THR A 1 565 ? -13.714 0.700 3.040 1.00 76.06 565 THR A O 1
ATOM 4657 N N . LEU A 1 566 ? -12.466 -0.419 1.546 1.00 80.94 566 LEU A N 1
ATOM 4658 C CA . LEU A 1 566 ? -11.743 -1.217 2.546 1.00 80.94 566 LEU A CA 1
ATOM 4659 C C . LEU A 1 566 ? -10.873 -0.357 3.471 1.00 80.94 566 LEU A C 1
ATOM 4661 O O . LEU A 1 566 ? -10.805 -0.625 4.668 1.00 80.94 566 LEU A O 1
ATOM 4665 N N . LEU A 1 567 ? -10.240 0.695 2.953 1.00 83.06 567 LEU A N 1
ATOM 4666 C CA . LEU A 1 567 ? -9.443 1.636 3.736 1.00 83.06 567 LEU A CA 1
ATOM 4667 C C . LEU A 1 567 ? -10.304 2.360 4.779 1.00 83.06 567 LEU A C 1
ATOM 4669 O O . LEU A 1 567 ? -9.934 2.432 5.952 1.00 83.06 567 LEU A O 1
ATOM 4673 N N . TYR A 1 568 ? -11.479 2.850 4.383 1.00 80.94 568 TYR A N 1
ATOM 4674 C CA . TYR A 1 568 ? -12.407 3.502 5.308 1.00 80.94 568 TYR A CA 1
ATOM 4675 C C . TYR A 1 568 ? -12.963 2.530 6.341 1.00 80.94 568 TYR A C 1
ATOM 4677 O O . TYR A 1 568 ? -13.004 2.855 7.530 1.00 80.94 568 TYR A O 1
ATOM 4685 N N . LYS A 1 569 ? -13.309 1.308 5.924 1.00 83.56 569 LYS A N 1
ATOM 4686 C CA . LYS A 1 569 ? -13.669 0.237 6.856 1.00 83.56 569 LYS A CA 1
ATOM 4687 C C . LYS A 1 569 ? -12.536 -0.035 7.845 1.00 83.56 569 LYS A C 1
ATOM 4689 O O . LYS A 1 569 ? -12.798 -0.138 9.037 1.00 83.56 569 LYS A O 1
ATOM 4694 N N . ALA A 1 570 ? -11.284 -0.072 7.391 1.00 87.69 570 ALA A N 1
ATOM 4695 C CA . ALA A 1 570 ? -10.129 -0.260 8.260 1.00 87.69 570 ALA A CA 1
ATOM 4696 C C . ALA A 1 570 ? -9.988 0.881 9.279 1.00 87.69 570 ALA A C 1
ATOM 4698 O O . ALA A 1 570 ? -9.783 0.604 10.459 1.00 87.69 570 ALA A O 1
ATOM 4699 N N . HIS A 1 571 ? -10.133 2.142 8.854 1.00 86.56 571 HIS A N 1
ATOM 4700 C CA . HIS A 1 571 ? -10.101 3.314 9.742 1.00 86.56 571 HIS A CA 1
ATOM 4701 C C . HIS A 1 571 ? -11.192 3.258 10.818 1.00 86.56 571 HIS A C 1
ATOM 4703 O O . HIS A 1 571 ? -10.943 3.558 11.986 1.00 86.56 571 HIS A O 1
ATOM 4709 N N . LEU A 1 572 ? -12.407 2.872 10.425 1.00 83.50 572 LEU A N 1
ATOM 4710 C CA . LEU A 1 572 ? -13.539 2.744 11.336 1.00 83.50 572 LEU A CA 1
ATOM 4711 C C . LEU A 1 572 ? -13.339 1.583 12.311 1.00 83.50 572 LEU A C 1
ATOM 4713 O O . LEU A 1 572 ? -13.546 1.763 13.508 1.00 83.50 572 LEU A O 1
ATOM 4717 N N . THR A 1 573 ? -12.883 0.425 11.828 1.00 87.25 573 THR A N 1
ATOM 4718 C CA . THR A 1 573 ? -12.562 -0.742 12.660 1.00 87.25 573 THR A CA 1
ATOM 4719 C C . THR A 1 573 ? -11.517 -0.394 13.719 1.00 87.25 573 THR A C 1
ATOM 4721 O O . THR A 1 573 ? -11.725 -0.689 14.897 1.00 87.25 573 THR A O 1
ATOM 4724 N N . THR A 1 574 ? -10.414 0.264 13.342 1.00 90.44 574 THR A N 1
ATOM 4725 C CA . THR A 1 574 ? -9.353 0.602 14.303 1.00 90.44 574 THR A CA 1
ATOM 4726 C C . THR A 1 574 ? -9.813 1.622 15.329 1.00 90.44 574 THR A C 1
ATOM 4728 O O . THR A 1 574 ? -9.590 1.392 16.514 1.00 90.44 574 THR A O 1
ATOM 4731 N N . LEU A 1 575 ? -10.498 2.694 14.914 1.00 87.81 575 LEU A N 1
ATOM 4732 C CA . LEU A 1 575 ? -11.061 3.687 15.838 1.00 87.81 575 LEU A CA 1
ATOM 4733 C C . LEU A 1 575 ? -12.117 3.087 16.765 1.00 87.81 575 LEU A C 1
ATOM 4735 O O . LEU A 1 575 ? -12.146 3.395 17.957 1.00 87.81 575 LEU A O 1
ATOM 4739 N N . PHE A 1 576 ? -12.979 2.218 16.240 1.00 87.44 576 PHE A N 1
ATOM 4740 C CA . PHE A 1 576 ? -13.994 1.547 17.036 1.00 87.44 576 PHE A CA 1
ATOM 4741 C C . PHE A 1 576 ? -13.350 0.701 18.131 1.00 87.44 576 PHE A C 1
ATOM 4743 O O . PHE A 1 576 ? -13.608 0.925 19.313 1.00 87.44 576 PHE A O 1
ATOM 4750 N N . ILE A 1 577 ? -12.460 -0.218 17.757 1.00 91.31 577 ILE A N 1
ATOM 4751 C CA . ILE A 1 577 ? -11.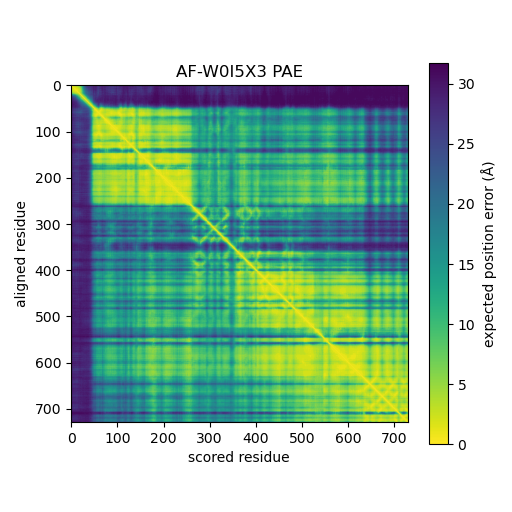794 -1.110 18.708 1.00 91.31 577 ILE A CA 1
ATOM 4752 C C . ILE A 1 577 ? -10.936 -0.306 19.692 1.00 91.31 577 ILE A C 1
ATOM 4754 O O . ILE A 1 577 ? -10.989 -0.552 20.898 1.00 91.31 577 ILE A O 1
ATOM 4758 N N . SER A 1 578 ? -10.201 0.705 19.217 1.00 91.50 578 SER A N 1
ATOM 4759 C CA . SER A 1 578 ? -9.378 1.551 20.083 1.00 91.50 578 SER A CA 1
ATOM 4760 C C . SER A 1 578 ? -10.224 2.359 21.068 1.00 91.50 578 SER A C 1
ATOM 4762 O O . SER A 1 578 ? -9.821 2.511 22.217 1.00 91.50 578 SER A O 1
ATOM 4764 N N . SER A 1 579 ? -11.410 2.833 20.666 1.00 88.94 579 SER A N 1
ATOM 4765 C CA . SER A 1 579 ? -12.341 3.531 21.566 1.00 88.94 579 SER A CA 1
ATOM 4766 C C . SER A 1 579 ? -12.877 2.620 22.674 1.00 88.94 579 SER A C 1
ATOM 4768 O O . SER A 1 579 ? -13.029 3.075 23.805 1.00 88.94 579 SER A O 1
ATOM 4770 N N . GLN A 1 580 ? -13.091 1.328 22.387 1.00 90.69 580 GLN A N 1
ATOM 4771 C CA . GLN A 1 580 ? -13.515 0.346 23.394 1.00 90.69 580 GLN A CA 1
ATOM 4772 C C . GLN A 1 580 ? -12.386 -0.058 24.348 1.00 90.69 580 GLN A C 1
ATOM 4774 O O . GLN A 1 580 ? -12.651 -0.458 25.480 1.00 90.69 580 GLN A O 1
ATOM 4779 N N . ALA A 1 581 ? -11.135 0.036 23.899 1.00 93.62 581 ALA A N 1
ATOM 4780 C CA . ALA A 1 581 ? -9.965 -0.195 24.739 1.00 93.62 581 ALA A CA 1
ATOM 4781 C C . ALA A 1 581 ? -9.577 1.043 25.572 1.00 93.62 581 ALA A C 1
ATOM 4783 O O . ALA A 1 581 ? -9.054 0.917 26.678 1.00 93.62 581 ALA A O 1
ATOM 4784 N N . GLY A 1 582 ? -9.834 2.241 25.042 1.00 93.25 582 GLY A N 1
ATOM 4785 C CA . GLY A 1 582 ? -9.415 3.521 25.606 1.00 93.25 582 GLY A CA 1
ATOM 4786 C C . GLY A 1 582 ? -8.020 3.956 25.139 1.00 93.25 582 GLY A C 1
ATOM 4787 O O . GLY A 1 582 ? -7.132 3.143 24.880 1.00 93.25 582 GLY A O 1
ATOM 4788 N N . GLU A 1 583 ? -7.807 5.274 25.062 1.00 93.50 583 GLU A N 1
ATOM 4789 C CA . GLU A 1 583 ? -6.575 5.872 24.521 1.00 93.50 583 GLU A CA 1
ATOM 4790 C C . GLU A 1 583 ? -5.314 5.414 25.269 1.00 93.50 583 GLU A C 1
ATOM 4792 O O . GLU A 1 583 ? -4.311 5.063 24.649 1.00 93.50 583 GLU A O 1
ATOM 4797 N N . LYS A 1 584 ? -5.363 5.378 26.609 1.00 95.69 584 LYS A N 1
ATOM 4798 C CA . LYS A 1 584 ? -4.221 4.959 27.436 1.00 95.69 584 LYS A CA 1
ATOM 4799 C C . LYS A 1 584 ? -3.797 3.524 27.112 1.00 95.69 584 LYS A C 1
ATOM 4801 O O . LYS A 1 584 ? -2.615 3.296 26.864 1.00 95.69 584 LYS A O 1
ATOM 4806 N N . ALA A 1 585 ? -4.752 2.595 27.079 1.00 97.06 585 ALA A N 1
ATOM 4807 C CA . ALA A 1 585 ? -4.489 1.196 26.760 1.00 97.06 585 ALA A CA 1
ATOM 4808 C C . ALA A 1 585 ? -3.966 1.040 25.330 1.00 97.06 585 ALA A C 1
ATOM 4810 O O . ALA A 1 585 ? -3.010 0.306 25.101 1.00 97.06 585 ALA A O 1
ATOM 4811 N N . TYR A 1 586 ? -4.540 1.785 24.382 1.00 95.81 586 TYR A N 1
ATOM 4812 C CA . TYR A 1 586 ? -4.085 1.797 22.997 1.00 95.81 586 TYR A CA 1
ATOM 4813 C C . TYR A 1 586 ? -2.634 2.261 22.862 1.00 95.81 586 TYR A C 1
ATOM 4815 O O . TYR A 1 586 ? -1.823 1.595 22.220 1.00 95.81 586 TYR A O 1
ATOM 4823 N N . ARG A 1 587 ? -2.279 3.370 23.518 1.00 95.44 587 ARG A N 1
ATOM 4824 C CA . ARG A 1 587 ? -0.912 3.902 23.548 1.00 95.44 587 ARG A CA 1
ATOM 4825 C C . ARG A 1 587 ? 0.078 2.899 24.144 1.00 95.44 587 ARG A C 1
ATOM 4827 O O . ARG A 1 587 ? 1.139 2.669 23.570 1.00 95.44 587 ARG A O 1
ATOM 4834 N N . GLU A 1 588 ? -0.269 2.291 25.277 1.00 96.69 588 GLU A N 1
ATOM 4835 C CA . GLU A 1 588 ? 0.570 1.288 25.946 1.00 96.69 588 GLU A CA 1
ATOM 4836 C C . GLU A 1 588 ? 0.742 0.023 25.096 1.00 96.69 588 GLU A C 1
ATOM 4838 O O . GLU A 1 588 ? 1.864 -0.468 24.952 1.00 96.69 588 GLU A O 1
ATOM 4843 N N . ALA A 1 589 ? -0.337 -0.458 24.475 1.00 96.69 589 ALA A N 1
ATOM 4844 C CA . ALA A 1 589 ? -0.304 -1.619 23.595 1.00 96.69 589 ALA A CA 1
ATOM 4845 C C . ALA A 1 589 ? 0.535 -1.362 22.340 1.00 96.69 589 ALA A C 1
ATOM 4847 O O . ALA A 1 589 ? 1.353 -2.201 21.971 1.00 96.69 589 ALA A O 1
ATOM 4848 N N . PHE A 1 590 ? 0.399 -0.187 21.715 1.00 94.31 590 PHE A N 1
ATOM 4849 C CA . PHE A 1 590 ? 1.186 0.172 20.531 1.00 94.31 590 PHE A CA 1
ATOM 4850 C C . PHE A 1 590 ? 2.677 0.263 20.856 1.00 94.31 590 PHE A C 1
ATOM 4852 O O . PHE A 1 590 ? 3.506 -0.222 20.087 1.00 94.31 590 PHE A O 1
ATOM 4859 N N . MET A 1 591 ? 3.025 0.810 22.023 1.00 94.25 591 MET A N 1
ATOM 4860 C CA . MET A 1 591 ? 4.413 0.899 22.483 1.00 94.25 591 MET A CA 1
ATOM 4861 C C . MET A 1 591 ? 5.022 -0.478 22.742 1.00 94.25 591 MET A C 1
ATOM 4863 O O . MET A 1 591 ? 6.165 -0.739 22.355 1.00 94.25 591 MET A O 1
ATOM 4867 N N . GLU A 1 592 ? 4.276 -1.369 23.391 1.00 95.62 592 GLU A N 1
ATOM 4868 C CA . GLU A 1 592 ? 4.719 -2.740 23.639 1.00 95.62 592 GLU A CA 1
ATOM 4869 C C . GLU A 1 592 ? 4.857 -3.539 22.339 1.00 95.62 592 GLU A C 1
ATOM 4871 O O . GLU A 1 592 ? 5.898 -4.153 22.094 1.00 95.62 592 GLU A O 1
ATOM 4876 N N . PHE A 1 593 ? 3.863 -3.444 21.458 1.00 94.44 593 PHE A N 1
ATOM 4877 C CA . PHE A 1 593 ? 3.894 -4.054 20.134 1.00 94.44 593 PHE A CA 1
ATOM 4878 C C . PHE A 1 593 ? 5.093 -3.563 19.315 1.00 94.44 593 PHE A C 1
ATOM 4880 O O . PHE A 1 593 ? 5.861 -4.365 18.784 1.00 94.44 593 PHE A O 1
ATOM 4887 N N . SER A 1 594 ? 5.326 -2.248 19.302 1.00 90.38 594 SER A N 1
ATOM 4888 C CA . SER A 1 594 ? 6.454 -1.633 18.598 1.00 90.38 594 SER A CA 1
ATOM 4889 C C . SER A 1 594 ? 7.802 -2.152 19.093 1.00 90.38 594 SER A C 1
ATOM 4891 O O . SER A 1 594 ? 8.700 -2.393 18.292 1.00 90.38 594 SER A O 1
ATOM 4893 N N . LYS A 1 595 ? 7.957 -2.352 20.408 1.00 91.06 595 LYS A N 1
ATOM 4894 C CA . LYS A 1 595 ? 9.166 -2.950 21.002 1.00 91.06 595 LYS A CA 1
ATOM 4895 C C . LYS A 1 595 ? 9.351 -4.401 20.579 1.00 91.06 595 LYS A C 1
ATOM 4897 O O . LYS A 1 595 ? 10.466 -4.812 20.266 1.00 91.06 595 LYS A O 1
ATOM 4902 N N . LYS A 1 596 ? 8.266 -5.174 20.599 1.00 92.06 596 LYS A N 1
ATOM 4903 C CA . LYS A 1 596 ? 8.283 -6.616 20.339 1.00 92.06 596 LYS A CA 1
ATOM 4904 C C . LYS A 1 596 ? 8.647 -6.941 18.890 1.00 92.06 596 LYS A C 1
ATOM 4906 O O . LYS A 1 596 ? 9.436 -7.866 18.661 1.00 92.06 596 LYS A O 1
ATOM 4911 N N . TYR A 1 597 ? 8.107 -6.159 17.954 1.00 87.56 597 TYR A N 1
ATOM 4912 C CA . TYR A 1 597 ? 8.158 -6.415 16.512 1.00 87.56 597 TYR A CA 1
ATOM 4913 C C . TYR A 1 597 ? 9.134 -5.536 15.731 1.00 87.56 597 TYR A C 1
ATOM 4915 O O . TYR A 1 597 ? 9.207 -5.646 14.511 1.00 87.56 597 TYR A O 1
ATOM 4923 N N . LEU A 1 598 ? 9.926 -4.702 16.409 1.00 84.50 598 LEU A N 1
ATOM 4924 C CA . LEU A 1 598 ? 10.975 -3.930 15.751 1.00 84.50 598 LEU A CA 1
ATOM 4925 C C . LEU A 1 598 ? 11.924 -4.862 14.975 1.00 84.50 598 LEU A C 1
ATOM 4927 O O . LEU A 1 598 ? 12.565 -5.737 15.560 1.00 84.50 598 LEU A O 1
ATOM 4931 N N . TYR A 1 599 ? 12.009 -4.646 13.665 1.00 77.88 599 TYR A N 1
ATOM 4932 C CA . TYR A 1 599 ? 12.757 -5.432 12.680 1.00 77.88 599 TYR A CA 1
ATOM 4933 C C . TYR A 1 599 ? 12.329 -6.908 12.578 1.00 77.88 599 TYR A C 1
ATOM 4935 O O . TYR A 1 599 ? 13.165 -7.773 12.312 1.00 77.88 599 TYR A O 1
ATOM 4943 N N . LYS A 1 600 ? 11.043 -7.208 12.811 1.00 81.12 600 LYS A N 1
ATOM 4944 C CA . LYS A 1 600 ? 10.454 -8.557 12.720 1.00 81.12 600 LYS A CA 1
ATOM 4945 C C . LYS A 1 600 ? 9.097 -8.545 12.015 1.00 81.12 600 LYS A C 1
ATOM 4947 O O . LYS A 1 600 ? 8.462 -7.494 11.903 1.00 81.12 600 LYS A O 1
ATOM 4952 N N . GLU A 1 601 ? 8.631 -9.733 11.623 1.00 81.81 601 GLU A N 1
ATOM 4953 C CA . GLU A 1 601 ? 7.256 -9.960 11.161 1.00 81.81 601 GLU A CA 1
ATOM 4954 C C . GLU A 1 601 ? 6.242 -9.665 12.254 1.00 81.81 601 GLU A C 1
ATOM 4956 O O . GLU A 1 601 ? 6.212 -10.323 13.293 1.00 81.81 601 GLU A O 1
ATOM 4961 N N . ALA A 1 602 ? 5.438 -8.635 12.007 1.00 86.31 602 ALA A N 1
ATOM 4962 C CA . ALA A 1 602 ? 4.373 -8.177 12.870 1.00 86.31 602 ALA A CA 1
ATOM 4963 C C . ALA A 1 602 ? 3.147 -9.089 12.746 1.00 86.31 602 ALA A C 1
ATOM 4965 O O . ALA A 1 602 ? 2.763 -9.498 11.653 1.00 86.31 602 ALA A O 1
ATOM 4966 N N . ASP A 1 603 ? 2.510 -9.377 13.880 1.00 89.06 603 ASP A N 1
ATOM 4967 C CA . ASP A 1 603 ? 1.268 -10.146 13.938 1.00 89.06 603 ASP A CA 1
ATOM 4968 C C . ASP A 1 603 ? 0.186 -9.290 14.587 1.00 89.06 603 ASP A C 1
ATOM 4970 O O . ASP A 1 603 ? 0.167 -9.122 15.804 1.00 89.06 603 ASP A O 1
ATOM 4974 N N . PHE A 1 604 ? -0.707 -8.696 13.798 1.00 93.19 604 PHE A N 1
ATOM 4975 C CA . PHE A 1 604 ? -1.670 -7.749 14.366 1.00 93.19 604 PHE A CA 1
ATOM 4976 C C . PHE A 1 604 ? -2.766 -8.421 15.210 1.00 93.19 604 PHE A C 1
ATOM 4978 O O . PHE A 1 604 ? -3.396 -7.759 16.034 1.00 93.19 604 PHE A O 1
ATOM 4985 N N . ASP A 1 605 ? -2.919 -9.743 15.117 1.00 94.62 605 ASP A N 1
ATOM 4986 C CA . ASP A 1 605 ? -3.711 -10.515 16.082 1.00 94.62 605 ASP A CA 1
ATOM 4987 C C . ASP A 1 605 ? -3.072 -10.493 17.487 1.00 94.62 605 ASP A C 1
ATOM 4989 O O . ASP A 1 605 ? -3.773 -10.470 18.501 1.00 94.62 605 ASP A O 1
ATOM 4993 N N . GLU A 1 606 ? -1.738 -10.439 17.583 1.00 95.81 606 GLU A N 1
ATOM 4994 C CA . GLU A 1 606 ? -1.041 -10.192 18.851 1.00 95.81 606 GLU A CA 1
ATOM 4995 C C . GLU A 1 606 ? -1.236 -8.753 19.332 1.00 95.81 606 GLU A C 1
ATOM 4997 O O . GLU A 1 606 ? -1.433 -8.539 20.526 1.00 95.81 606 GLU A O 1
ATOM 5002 N N . PHE A 1 607 ? -1.240 -7.760 18.433 1.00 96.00 607 PHE A N 1
ATOM 5003 C CA . PHE A 1 607 ? -1.566 -6.383 18.825 1.00 96.00 607 PHE A CA 1
ATOM 5004 C C . PHE A 1 607 ? -2.932 -6.315 19.521 1.00 96.00 607 PHE A C 1
ATOM 5006 O O . PHE A 1 607 ? -3.052 -5.696 20.579 1.00 96.00 607 PHE A O 1
ATOM 5013 N N . ALA A 1 608 ? -3.942 -7.005 18.981 1.00 96.94 608 ALA A N 1
ATOM 5014 C CA . ALA A 1 608 ? -5.266 -7.086 19.591 1.00 96.94 608 ALA A CA 1
ATOM 5015 C C . ALA A 1 608 ? -5.251 -7.762 20.973 1.00 96.94 608 ALA A C 1
ATOM 5017 O O . ALA A 1 608 ? -5.967 -7.321 21.873 1.00 96.94 608 ALA A O 1
ATOM 5018 N N . ARG A 1 609 ? -4.420 -8.795 21.174 1.00 98.00 609 ARG A N 1
ATOM 5019 C CA . ARG A 1 609 ? -4.241 -9.453 22.482 1.00 98.00 609 ARG A CA 1
ATOM 5020 C C . ARG A 1 609 ? -3.577 -8.535 23.505 1.00 98.00 609 ARG A C 1
ATOM 5022 O O . ARG A 1 609 ? -4.131 -8.349 24.585 1.00 98.00 609 ARG A O 1
ATOM 5029 N N . ILE A 1 610 ? -2.478 -7.876 23.138 1.00 98.00 610 ILE A N 1
ATOM 5030 C CA . ILE A 1 610 ? -1.821 -6.880 23.999 1.00 98.00 610 ILE A CA 1
ATOM 5031 C C . ILE A 1 610 ? -2.814 -5.760 24.346 1.00 98.00 610 ILE A C 1
ATOM 5033 O O . ILE A 1 610 ? -2.911 -5.339 25.498 1.00 98.00 610 ILE A O 1
ATOM 5037 N N . LEU A 1 611 ? -3.601 -5.290 23.373 1.00 98.00 611 LEU A N 1
ATOM 5038 C CA . LEU A 1 611 ? -4.620 -4.268 23.602 1.00 98.00 611 LEU A CA 1
ATOM 5039 C C . LEU A 1 611 ? -5.700 -4.733 24.588 1.00 98.00 611 LEU A C 1
ATOM 5041 O O . LEU A 1 611 ? -6.100 -3.956 25.459 1.00 98.00 611 LEU A O 1
ATOM 5045 N N . ALA A 1 612 ? -6.147 -5.986 24.487 1.00 98.06 612 ALA A N 1
ATOM 5046 C CA . ALA A 1 612 ? -7.087 -6.600 25.425 1.00 98.06 612 ALA A CA 1
ATOM 5047 C C . ALA A 1 612 ? -6.537 -6.604 26.859 1.00 98.06 612 ALA A C 1
ATOM 5049 O O . ALA A 1 612 ? -7.239 -6.214 27.792 1.00 98.06 612 ALA A O 1
ATOM 5050 N N . GLU A 1 613 ? -5.263 -6.969 27.023 1.00 98.06 613 GLU A N 1
ATOM 5051 C CA . GLU A 1 613 ? -4.573 -6.975 28.316 1.00 98.06 613 GLU A CA 1
ATOM 5052 C C . GLU A 1 613 ? -4.456 -5.564 28.906 1.00 98.06 613 GLU A C 1
ATOM 5054 O O . GLU A 1 613 ? -4.817 -5.348 30.063 1.00 98.06 613 GLU A O 1
ATOM 5059 N N . LYS A 1 614 ? -4.014 -4.571 28.116 1.00 98.06 614 LYS A N 1
ATOM 5060 C CA . LYS A 1 614 ? -3.860 -3.181 28.597 1.00 98.06 614 LYS A CA 1
ATOM 5061 C C . LYS A 1 614 ? -5.185 -2.499 28.917 1.00 98.06 614 LYS A C 1
ATOM 5063 O O . LYS A 1 614 ? -5.227 -1.620 29.774 1.00 98.06 614 LYS A O 1
ATOM 5068 N N . SER A 1 615 ? -6.253 -2.875 28.220 1.00 97.44 615 SER A N 1
ATOM 5069 C CA . SER A 1 615 ? -7.594 -2.323 28.448 1.00 97.44 615 SER A CA 1
ATOM 5070 C C . SER A 1 615 ? -8.406 -3.094 29.483 1.00 97.44 615 SER A C 1
ATOM 5072 O O . SER A 1 615 ? -9.483 -2.635 29.859 1.00 97.44 615 SER A O 1
ATOM 5074 N N . ASN A 1 616 ? -7.914 -4.251 29.944 1.00 97.00 616 ASN A N 1
ATOM 5075 C CA . ASN A 1 616 ? -8.687 -5.210 30.730 1.00 97.00 616 ASN A CA 1
ATOM 5076 C C . ASN A 1 616 ? -10.037 -5.554 30.060 1.00 97.00 616 ASN A C 1
ATOM 5078 O O . ASN A 1 616 ? -11.070 -5.674 30.719 1.00 97.00 616 ASN A O 1
ATOM 5082 N N . ASN A 1 617 ? -10.033 -5.663 28.727 1.00 95.50 617 ASN A N 1
ATOM 5083 C CA . ASN A 1 617 ? -11.215 -5.950 27.923 1.00 95.50 617 ASN A CA 1
ATOM 5084 C C . ASN A 1 617 ? -10.983 -7.223 27.087 1.00 95.50 617 ASN A C 1
ATOM 5086 O O . ASN A 1 617 ? -10.441 -7.146 25.979 1.00 95.50 617 ASN A O 1
ATOM 5090 N N . PRO A 1 618 ? -11.420 -8.403 27.574 1.00 95.44 618 PRO A N 1
ATOM 5091 C CA . PRO A 1 618 ? -11.165 -9.684 26.911 1.00 95.44 618 PRO A CA 1
ATOM 5092 C C . PRO A 1 618 ? -11.903 -9.839 25.574 1.00 95.44 618 PRO A C 1
ATOM 5094 O O . PRO A 1 618 ? -11.640 -10.782 24.834 1.00 95.44 618 PRO A O 1
ATOM 5097 N N . ASN A 1 619 ? -12.812 -8.920 25.237 1.00 95.06 619 ASN A N 1
ATOM 5098 C CA . ASN A 1 619 ? -13.581 -8.973 24.000 1.00 95.06 619 ASN A CA 1
ATOM 5099 C C . ASN A 1 619 ? -12.845 -8.377 22.790 1.00 95.06 619 ASN A C 1
ATOM 5101 O O . ASN A 1 619 ? -13.244 -8.632 21.652 1.00 95.06 619 ASN A O 1
ATOM 5105 N N . ILE A 1 620 ? -11.777 -7.602 23.010 1.00 95.94 620 ILE A N 1
ATOM 5106 C CA . ILE A 1 620 ? -11.019 -6.932 21.941 1.00 95.94 620 ILE A CA 1
ATOM 5107 C C . ILE A 1 620 ? -10.531 -7.906 20.853 1.00 95.94 620 ILE A C 1
ATOM 5109 O O . ILE A 1 620 ? -10.721 -7.582 19.681 1.00 95.94 620 ILE A O 1
ATOM 5113 N N . PRO A 1 621 ? -9.984 -9.103 21.157 1.00 96.56 621 PRO A N 1
ATOM 5114 C CA . PRO A 1 621 ? -9.539 -10.032 20.118 1.00 96.56 621 PRO A CA 1
ATOM 5115 C C . PRO A 1 621 ? -10.695 -10.565 19.266 1.00 96.56 621 PRO A C 1
ATOM 5117 O O . PRO A 1 621 ? -10.558 -10.697 18.053 1.00 96.56 621 PRO A O 1
ATOM 5120 N N . LEU A 1 622 ? -11.861 -10.821 19.870 1.00 95.00 622 LEU A N 1
ATOM 5121 C CA . LEU A 1 622 ? -13.044 -11.277 19.135 1.00 95.00 622 LEU A CA 1
ATOM 5122 C C . LEU A 1 622 ? -13.610 -10.166 18.236 1.00 95.00 622 LEU A C 1
ATOM 5124 O O . LEU A 1 622 ? -13.992 -10.422 17.090 1.00 95.00 622 LEU A O 1
ATOM 5128 N N . MET A 1 623 ? -13.623 -8.921 18.724 1.00 93.44 623 MET A N 1
ATOM 5129 C CA . MET A 1 623 ? -13.947 -7.758 17.896 1.00 93.44 623 MET A CA 1
ATOM 5130 C C . MET A 1 623 ? -12.953 -7.637 16.737 1.00 93.44 623 MET A C 1
ATOM 5132 O O . MET A 1 623 ? -13.359 -7.613 15.583 1.00 93.44 623 MET A O 1
ATOM 5136 N N . TRP A 1 624 ? -11.651 -7.648 17.019 1.00 93.94 624 TRP A N 1
ATOM 5137 C CA . TRP A 1 624 ? -10.605 -7.576 15.999 1.00 93.94 624 TRP A CA 1
ATOM 5138 C C . TRP A 1 624 ? -10.781 -8.635 14.912 1.00 93.94 624 TRP A C 1
ATOM 5140 O O . TRP A 1 624 ? -10.834 -8.313 13.726 1.00 93.94 624 TRP A O 1
ATOM 5150 N N . HIS A 1 625 ? -10.962 -9.889 15.320 1.00 94.19 625 HIS A N 1
ATOM 5151 C CA . HIS A 1 625 ? -11.162 -11.007 14.411 1.00 94.19 625 HIS A CA 1
ATOM 5152 C C . HIS A 1 625 ? -12.407 -10.818 13.537 1.00 94.19 625 HIS A C 1
ATOM 5154 O O . HIS A 1 625 ? -12.316 -10.813 12.312 1.00 94.19 625 HIS A O 1
ATOM 5160 N N . THR A 1 626 ? -13.578 -10.597 14.141 1.00 92.19 626 THR A N 1
ATOM 5161 C CA . THR A 1 626 ? -14.828 -10.478 13.372 1.00 92.19 626 THR A CA 1
ATOM 5162 C C . THR A 1 626 ? -14.824 -9.277 12.426 1.00 92.19 626 THR A C 1
ATOM 5164 O O . THR A 1 626 ? -15.280 -9.402 11.291 1.00 92.19 626 THR A O 1
ATOM 5167 N N . TRP A 1 627 ? -14.262 -8.142 12.842 1.00 90.12 627 TRP A N 1
ATOM 5168 C CA . TRP A 1 627 ? -14.234 -6.916 12.043 1.00 90.12 627 TRP A CA 1
ATOM 5169 C C . TRP A 1 627 ? -13.207 -6.923 10.906 1.00 90.12 627 TRP A C 1
ATOM 5171 O O . TRP A 1 627 ? -13.348 -6.159 9.949 1.00 90.12 627 TRP A O 1
ATOM 5181 N N . THR A 1 628 ? -12.199 -7.794 10.975 1.00 91.38 628 THR A N 1
ATOM 5182 C CA . THR A 1 628 ? -11.188 -7.938 9.918 1.00 91.38 628 THR A CA 1
ATOM 5183 C C . THR A 1 628 ? -11.556 -8.999 8.882 1.00 91.38 628 THR A C 1
ATOM 5185 O O . THR A 1 628 ? -11.248 -8.807 7.706 1.00 91.38 628 THR A O 1
ATOM 5188 N N . ILE A 1 629 ? -12.255 -10.073 9.269 1.00 91.69 629 ILE A N 1
ATOM 5189 C CA . ILE A 1 629 ? -12.560 -11.218 8.384 1.00 91.69 629 ILE A CA 1
ATOM 5190 C C . ILE A 1 629 ? -13.942 -11.175 7.725 1.00 91.69 629 ILE A C 1
ATOM 5192 O O . ILE A 1 629 ? -14.185 -11.899 6.762 1.00 91.69 629 ILE A O 1
ATOM 5196 N N . LYS A 1 630 ? -14.894 -10.414 8.268 1.00 88.19 630 LYS A N 1
ATOM 5197 C CA . LYS A 1 630 ? -16.252 -10.361 7.713 1.00 88.19 630 LYS A CA 1
ATOM 5198 C C . LYS A 1 630 ? -16.313 -9.313 6.616 1.00 88.19 630 LYS A C 1
ATOM 5200 O O . LYS A 1 630 ? -15.714 -8.249 6.739 1.00 88.19 630 LYS A O 1
ATOM 5205 N N . LYS A 1 631 ? -17.039 -9.622 5.545 1.00 85.38 631 LYS A N 1
ATOM 5206 C CA . LYS A 1 631 ? -17.138 -8.809 4.323 1.00 85.38 631 LYS A CA 1
ATOM 5207 C C . LYS A 1 631 ? -18.062 -7.601 4.505 1.00 85.38 631 LYS A C 1
ATOM 5209 O O . LYS A 1 631 ? -17.624 -6.462 4.386 1.00 85.38 631 LYS A O 1
ATOM 5214 N N . ALA A 1 632 ? -19.299 -7.861 4.920 1.00 80.44 632 ALA A N 1
ATOM 5215 C CA . ALA A 1 632 ? -20.332 -6.847 5.107 1.00 80.44 632 ALA A CA 1
ATOM 5216 C C . ALA A 1 632 ? -20.099 -5.958 6.344 1.00 80.44 632 ALA A C 1
ATOM 5218 O O . ALA A 1 632 ? -19.091 -6.078 7.033 1.00 80.44 632 ALA A O 1
ATOM 5219 N N . LEU A 1 633 ? -21.038 -5.058 6.625 1.00 78.56 633 LEU A N 1
ATOM 5220 C CA . LEU A 1 633 ? -21.150 -4.355 7.909 1.00 78.56 633 LEU A CA 1
ATOM 5221 C C . LEU A 1 633 ? -22.128 -5.123 8.817 1.00 78.56 633 LEU A C 1
ATOM 5223 O O . LEU A 1 633 ? -22.842 -5.990 8.308 1.00 78.56 633 LEU A O 1
ATOM 5227 N N . PRO A 1 634 ? -22.202 -4.861 10.135 1.00 81.81 634 PRO A N 1
ATOM 5228 C CA . PRO A 1 634 ? -23.261 -5.431 10.969 1.00 81.81 634 PRO A CA 1
ATOM 5229 C C . PRO A 1 634 ? -24.655 -5.198 10.358 1.00 81.81 634 PRO A C 1
ATOM 5231 O O . PRO A 1 634 ? -24.891 -4.167 9.734 1.00 81.81 634 PRO A O 1
ATOM 5234 N N . ASN A 1 635 ? -25.574 -6.148 10.530 1.00 83.06 635 ASN A N 1
ATOM 5235 C CA . ASN A 1 635 ? -26.968 -6.100 10.079 1.00 83.06 635 ASN A CA 1
ATOM 5236 C C . ASN A 1 635 ? -27.893 -6.565 11.213 1.00 83.06 635 ASN A C 1
ATOM 5238 O O . ASN A 1 635 ? -28.253 -7.743 11.285 1.00 83.06 635 ASN A O 1
ATOM 5242 N N . ILE A 1 636 ? -28.234 -5.641 12.118 1.00 84.81 636 ILE A N 1
ATOM 5243 C CA . ILE A 1 636 ? -29.069 -5.941 13.283 1.00 84.81 636 ILE A CA 1
ATOM 5244 C C . ILE A 1 636 ? -30.534 -6.051 12.887 1.00 84.81 636 ILE A C 1
ATOM 5246 O O . ILE A 1 636 ? -31.097 -5.198 12.206 1.00 84.81 636 ILE A O 1
ATOM 5250 N N . THR A 1 637 ? -31.158 -7.085 13.425 1.00 87.31 637 THR A N 1
ATOM 5251 C CA . THR A 1 637 ? -32.588 -7.339 13.403 1.00 87.31 637 THR A CA 1
ATOM 5252 C C . THR A 1 637 ? -33.058 -7.718 14.804 1.00 87.31 637 THR A C 1
ATOM 5254 O O . THR A 1 637 ? -32.255 -8.103 15.659 1.00 87.31 637 THR A O 1
ATOM 5257 N N . VAL A 1 638 ? -34.359 -7.567 15.042 1.00 89.44 638 VAL A N 1
ATOM 5258 C CA . VAL A 1 638 ? -35.015 -7.998 16.276 1.00 89.44 638 VAL A CA 1
ATOM 5259 C C . VAL A 1 638 ? -35.949 -9.155 15.944 1.00 89.44 638 VAL A C 1
ATOM 5261 O O . VAL A 1 638 ? -36.758 -9.053 15.024 1.00 89.44 638 VAL A O 1
ATOM 5264 N N . GLU A 1 639 ? -35.829 -10.239 16.697 1.00 92.00 639 GLU A N 1
ATOM 5265 C CA . GLU A 1 639 ? -36.593 -11.478 16.560 1.00 92.00 639 GLU A CA 1
ATOM 5266 C C . GLU A 1 639 ? -37.252 -11.841 17.902 1.00 92.00 639 GLU A C 1
ATOM 5268 O O . GLU A 1 639 ? -36.901 -11.282 18.941 1.00 92.00 639 GLU A O 1
ATOM 5273 N N . ASN A 1 640 ? -38.220 -12.764 17.884 1.00 93.44 640 ASN A N 1
ATOM 5274 C CA . ASN A 1 640 ? -38.885 -13.324 19.075 1.00 93.44 640 ASN A CA 1
ATOM 5275 C C . ASN A 1 640 ? -39.381 -12.280 20.092 1.00 93.44 640 ASN A C 1
ATOM 5277 O O . ASN A 1 640 ? -39.333 -12.504 21.302 1.00 93.44 640 ASN A O 1
ATOM 5281 N N . ALA A 1 641 ? -39.827 -11.119 19.610 1.00 93.62 641 ALA A N 1
ATOM 5282 C CA . ALA A 1 641 ? -40.280 -10.053 20.482 1.00 93.62 641 ALA A CA 1
ATOM 5283 C C . ALA A 1 641 ? -41.647 -10.390 21.104 1.00 93.62 641 ALA A C 1
ATOM 5285 O O . ALA A 1 641 ? -42.553 -10.839 20.406 1.00 93.62 641 ALA A O 1
ATOM 5286 N N . GLN A 1 642 ? -41.784 -10.172 22.410 1.00 95.12 642 GLN A N 1
ATOM 5287 C CA . GLN A 1 642 ? -42.984 -10.434 23.207 1.00 95.12 642 GLN A CA 1
ATOM 5288 C C . GLN A 1 642 ? -43.196 -9.301 24.209 1.00 95.12 642 GLN A C 1
ATOM 5290 O O . GLN A 1 642 ? -42.257 -8.914 24.916 1.00 95.12 642 GLN A O 1
ATOM 5295 N N . LEU A 1 643 ? -44.422 -8.787 24.307 1.00 95.31 643 LEU A N 1
ATOM 5296 C CA . LEU A 1 643 ? -44.763 -7.689 25.203 1.00 95.31 643 LEU A CA 1
ATOM 5297 C C . LEU A 1 643 ? -45.721 -8.161 26.302 1.00 95.31 643 LEU A C 1
ATOM 5299 O O . LEU A 1 643 ? -46.910 -8.379 26.093 1.00 95.31 643 LEU A O 1
ATOM 5303 N N . ILE A 1 644 ? -45.208 -8.258 27.524 1.00 95.19 644 ILE A N 1
ATOM 5304 C CA . ILE A 1 644 ? -45.958 -8.749 28.682 1.00 95.19 644 ILE A CA 1
ATOM 5305 C C . ILE A 1 644 ? -46.401 -7.559 29.533 1.00 95.19 644 ILE A C 1
ATOM 5307 O O . ILE A 1 644 ? -45.575 -6.793 30.028 1.00 95.19 644 ILE A O 1
ATOM 5311 N N . LYS A 1 645 ? -47.709 -7.398 29.744 1.00 92.81 645 LYS A N 1
ATOM 5312 C CA . LYS A 1 645 ? -48.251 -6.356 30.627 1.00 92.81 645 LYS A CA 1
ATOM 5313 C C . LYS A 1 645 ? -48.329 -6.858 32.071 1.00 92.81 645 LYS A C 1
ATOM 5315 O O . LYS A 1 645 ? -49.093 -7.769 32.368 1.00 92.81 645 LYS A O 1
ATOM 5320 N N . ASN A 1 646 ? -47.599 -6.205 32.973 1.00 91.25 646 ASN A N 1
ATOM 5321 C CA . ASN A 1 646 ? -47.531 -6.524 34.400 1.00 91.25 646 ASN A CA 1
ATOM 5322 C C . ASN A 1 646 ? -48.054 -5.334 35.223 1.00 91.25 646 ASN A C 1
ATOM 5324 O O . ASN A 1 646 ? -47.300 -4.450 35.641 1.00 91.25 646 ASN A O 1
ATOM 5328 N N . GLY A 1 647 ? -49.375 -5.279 35.425 1.00 89.25 647 GLY A N 1
ATOM 5329 C CA . GLY A 1 647 ? -50.041 -4.147 36.077 1.00 89.25 647 GLY A CA 1
ATOM 5330 C C . GLY A 1 647 ? -49.920 -2.860 35.251 1.00 89.25 647 GLY A C 1
ATOM 5331 O O . GLY A 1 647 ? -50.417 -2.795 34.125 1.00 89.25 647 GLY A O 1
ATOM 5332 N N . ASN A 1 648 ? -49.254 -1.844 35.813 1.00 87.12 648 ASN A N 1
ATOM 5333 C CA . ASN A 1 648 ? -48.967 -0.573 35.131 1.00 87.12 648 ASN A CA 1
ATOM 5334 C C . ASN A 1 648 ? -47.666 -0.597 34.308 1.00 87.12 648 ASN A C 1
ATOM 5336 O O . ASN A 1 648 ? -47.407 0.347 33.560 1.00 87.12 648 ASN A O 1
ATOM 5340 N N . ASN A 1 649 ? -46.864 -1.657 34.429 1.00 92.50 649 ASN A N 1
ATOM 5341 C CA . ASN A 1 649 ? -45.592 -1.800 33.731 1.00 92.50 649 ASN A CA 1
ATOM 5342 C C . ASN A 1 649 ? -45.725 -2.737 32.526 1.00 92.50 649 ASN A C 1
ATOM 5344 O O . ASN A 1 649 ? -46.612 -3.592 32.470 1.00 92.50 649 ASN A O 1
ATOM 5348 N N . TYR A 1 650 ? -44.809 -2.596 31.576 1.00 94.56 650 TYR A N 1
ATOM 5349 C CA . TYR A 1 650 ? -44.668 -3.490 30.431 1.00 94.56 650 TYR A CA 1
ATOM 5350 C C . TYR A 1 650 ? -43.271 -4.101 30.444 1.00 94.56 650 TYR A C 1
ATOM 5352 O O . TYR A 1 650 ? -42.292 -3.385 30.614 1.00 94.56 650 TYR A O 1
ATOM 5360 N N . THR A 1 651 ? -43.171 -5.406 30.242 1.00 95.12 651 THR A N 1
ATOM 5361 C CA . THR A 1 651 ? -41.906 -6.112 30.051 1.00 95.12 651 THR A CA 1
ATOM 5362 C C . THR A 1 651 ? -41.806 -6.506 28.585 1.00 95.12 651 THR A C 1
ATOM 5364 O O . THR A 1 651 ? -42.613 -7.299 28.107 1.00 95.12 651 THR A O 1
ATOM 5367 N N . LEU A 1 652 ? -40.833 -5.953 27.867 1.00 95.12 652 LEU A N 1
ATOM 5368 C CA . LEU A 1 652 ? -40.527 -6.344 26.495 1.00 95.12 652 LEU A CA 1
ATOM 5369 C C . LEU A 1 652 ? -39.369 -7.336 26.515 1.00 95.12 652 LEU A C 1
ATOM 5371 O O . LEU A 1 652 ? -38.261 -6.980 26.921 1.00 95.12 652 LEU A O 1
ATOM 5375 N N . LYS A 1 653 ? -39.633 -8.560 26.065 1.00 95.00 653 LYS A N 1
ATOM 5376 C CA . LYS A 1 653 ? -38.614 -9.573 25.785 1.00 95.00 653 LYS A CA 1
ATOM 5377 C C . LYS A 1 653 ? -38.366 -9.599 24.291 1.00 95.00 653 LYS A C 1
ATOM 5379 O O . LYS A 1 653 ? -39.321 -9.536 23.529 1.00 95.00 653 LYS A O 1
ATOM 5384 N N . LEU A 1 654 ? -37.115 -9.655 23.863 1.00 94.56 654 LEU A N 1
ATOM 5385 C CA . LEU A 1 654 ? -36.762 -9.735 22.448 1.00 94.56 654 LEU A CA 1
ATOM 5386 C C . LEU A 1 654 ? -35.398 -10.382 22.260 1.00 94.56 654 LEU A C 1
ATOM 5388 O O . LEU A 1 654 ? -34.585 -10.411 23.181 1.00 94.56 654 LEU A O 1
ATOM 5392 N N . THR A 1 655 ? -35.125 -10.843 21.049 1.00 93.38 655 THR A N 1
ATOM 5393 C CA . THR A 1 655 ? -33.819 -11.347 20.644 1.00 93.38 655 THR A CA 1
ATOM 5394 C C . THR A 1 655 ? -33.189 -10.384 19.643 1.00 93.38 655 THR A C 1
ATOM 5396 O O . THR A 1 655 ? -33.762 -10.106 18.595 1.00 93.38 655 THR A O 1
ATOM 5399 N N . ILE A 1 656 ? -31.993 -9.878 19.935 1.00 90.19 656 ILE A N 1
ATOM 5400 C CA . ILE A 1 656 ? -31.186 -9.117 18.976 1.00 90.19 656 ILE A CA 1
ATOM 5401 C C . ILE A 1 656 ? -30.316 -10.086 18.179 1.00 90.19 656 ILE A C 1
ATOM 5403 O O . ILE A 1 656 ? -29.602 -10.909 18.759 1.00 90.19 656 ILE A O 1
ATOM 5407 N N . VAL A 1 657 ? -30.342 -9.961 16.852 1.00 89.44 657 VAL A N 1
ATOM 5408 C CA . VAL A 1 657 ? -29.565 -10.787 15.919 1.00 89.44 657 VAL A CA 1
ATOM 5409 C C . VAL A 1 657 ? -28.837 -9.895 14.924 1.00 89.44 657 VAL A C 1
ATOM 5411 O O . VAL A 1 657 ? -29.475 -9.118 14.224 1.00 89.44 657 VAL A O 1
ATOM 5414 N N . ASP A 1 658 ? -27.517 -10.033 14.812 1.00 87.94 658 ASP A N 1
ATOM 5415 C CA . ASP A 1 658 ? -26.759 -9.532 13.669 1.00 87.94 658 ASP A CA 1
ATOM 5416 C C . ASP A 1 658 ? -26.594 -10.657 12.646 1.00 87.94 658 ASP A C 1
ATOM 5418 O O . ASP A 1 658 ? -25.859 -11.620 12.877 1.00 87.94 658 ASP A O 1
ATOM 5422 N N . LYS A 1 659 ? -27.245 -10.512 11.490 1.00 86.69 659 LYS A N 1
ATOM 5423 C CA . LYS A 1 659 ? -27.218 -11.516 10.413 1.00 86.69 659 LYS A CA 1
ATOM 5424 C C . LYS A 1 659 ? -25.823 -11.748 9.841 1.00 86.69 659 LYS A C 1
ATOM 5426 O O . LYS A 1 659 ? -25.570 -12.801 9.263 1.00 86.69 659 LYS A O 1
ATOM 5431 N N . ASN A 1 660 ? -24.915 -10.793 10.028 1.00 86.75 660 ASN A N 1
ATOM 5432 C CA . ASN A 1 660 ? -23.531 -10.916 9.596 1.00 86.75 660 ASN A CA 1
ATOM 5433 C C . ASN A 1 660 ? -22.600 -11.371 10.733 1.00 86.75 660 ASN A C 1
ATOM 5435 O O . ASN A 1 660 ? -21.439 -11.688 10.475 1.00 86.75 660 ASN A O 1
ATOM 5439 N N . GLY A 1 661 ? -23.099 -11.489 11.968 1.00 87.81 661 GLY A N 1
ATOM 5440 C CA . GLY A 1 661 ? -22.455 -12.158 13.102 1.00 87.81 661 GLY A CA 1
ATOM 5441 C C . GLY A 1 661 ? -21.193 -11.486 13.650 1.00 87.81 661 GLY A C 1
ATOM 5442 O O . GLY A 1 661 ? -20.274 -12.201 14.051 1.00 87.81 661 GLY A O 1
ATOM 5443 N N . PHE A 1 662 ? -21.085 -10.160 13.596 1.00 89.56 662 PHE A N 1
ATOM 5444 C CA . PHE A 1 662 ? -19.968 -9.390 14.156 1.00 89.56 662 PHE A CA 1
ATOM 5445 C C . PHE A 1 662 ? -19.873 -9.532 15.673 1.00 89.56 662 PHE A C 1
ATOM 5447 O O . PHE A 1 662 ? -20.769 -10.069 16.308 1.00 89.56 662 PHE A O 1
ATOM 5454 N N . ALA A 1 663 ? -18.785 -9.044 16.267 1.00 91.44 663 ALA A N 1
ATOM 5455 C CA . ALA A 1 663 ? -18.705 -8.874 17.708 1.00 91.44 663 ALA A CA 1
ATOM 5456 C C . ALA A 1 663 ? -18.560 -7.401 18.079 1.00 91.44 663 ALA A C 1
ATOM 5458 O O . ALA A 1 663 ? -17.715 -6.695 17.525 1.00 91.44 663 ALA A O 1
ATOM 5459 N N . PHE A 1 664 ? -19.399 -6.923 18.994 1.00 90.56 664 PHE A N 1
ATOM 5460 C CA . PHE A 1 664 ? -19.386 -5.535 19.449 1.00 90.56 664 PHE A CA 1
ATOM 5461 C C . PHE A 1 664 ? -20.161 -5.364 20.764 1.00 90.56 664 PHE A C 1
ATOM 5463 O O . PHE A 1 664 ? -21.169 -6.043 20.986 1.00 90.56 664 PHE A O 1
ATOM 5470 N N . PRO A 1 665 ? -19.733 -4.443 21.646 1.00 89.94 665 PRO A N 1
ATOM 5471 C CA . PRO A 1 665 ? -20.557 -4.008 22.760 1.00 89.94 665 PRO A CA 1
ATOM 5472 C C . PRO A 1 665 ? -21.731 -3.177 22.245 1.00 89.94 665 PRO A C 1
ATOM 5474 O O . PRO A 1 665 ? -21.580 -2.367 21.331 1.00 89.94 665 PRO A O 1
ATOM 5477 N N . PHE A 1 666 ? -22.890 -3.331 22.871 1.00 88.44 666 PHE A N 1
ATOM 5478 C CA . PHE A 1 666 ? -24.049 -2.502 22.579 1.00 88.44 666 PHE A CA 1
ATOM 5479 C C . PHE A 1 666 ? -24.822 -2.174 23.854 1.00 88.44 666 PHE A C 1
ATOM 5481 O O . PHE A 1 666 ? -24.647 -2.797 24.908 1.00 88.44 666 PHE A O 1
ATOM 5488 N N . LYS A 1 667 ? -25.656 -1.141 23.767 1.00 90.69 667 LYS A N 1
ATOM 5489 C CA . LYS A 1 667 ? -26.549 -0.731 24.851 1.00 90.69 667 LYS A CA 1
ATOM 5490 C C . LYS A 1 667 ? -27.945 -0.540 24.297 1.00 90.69 667 LYS A C 1
ATOM 5492 O O . LYS A 1 667 ? -28.079 0.017 23.214 1.00 90.69 667 LYS A O 1
ATOM 5497 N N . VAL A 1 668 ? -28.957 -0.967 25.036 1.00 91.00 668 VAL A N 1
ATOM 5498 C CA . VAL A 1 668 ? -30.354 -0.801 24.642 1.00 91.00 668 VAL A CA 1
ATOM 5499 C C . VAL A 1 668 ? -31.066 0.052 25.672 1.00 91.00 668 VAL A C 1
ATOM 5501 O O . VAL A 1 668 ? -31.002 -0.223 26.870 1.00 91.00 668 VAL A O 1
ATOM 5504 N N . GLU A 1 669 ? -31.734 1.091 25.188 1.00 93.56 669 GLU A N 1
ATOM 5505 C CA . GLU A 1 669 ? -32.614 1.943 25.981 1.00 93.56 669 GLU A CA 1
ATOM 5506 C C . GLU A 1 669 ? -34.019 1.897 25.400 1.00 93.56 669 GLU A C 1
ATOM 5508 O O . GLU A 1 669 ? -34.208 2.003 24.191 1.00 93.56 669 GLU A O 1
ATOM 5513 N N . GLY A 1 670 ? -35.013 1.752 26.264 1.00 93.06 670 GLY A N 1
ATOM 5514 C CA . GLY A 1 670 ? -36.410 1.863 25.898 1.00 93.06 670 GLY A CA 1
ATOM 5515 C C . GLY A 1 670 ? -36.966 3.246 26.211 1.00 93.06 670 GLY A C 1
ATOM 5516 O O . GLY A 1 670 ? -36.628 3.841 27.232 1.00 93.06 670 GLY A O 1
ATOM 5517 N N . ILE A 1 671 ? -37.856 3.748 25.359 1.00 95.19 671 ILE A N 1
ATOM 5518 C CA . ILE A 1 671 ? -38.572 5.012 25.540 1.00 95.19 671 ILE A CA 1
ATOM 5519 C C . ILE A 1 671 ? -40.076 4.735 25.471 1.00 95.19 671 ILE A C 1
ATOM 5521 O O . ILE A 1 671 ? -40.558 4.097 24.532 1.00 95.19 671 ILE A O 1
ATOM 5525 N N . THR A 1 672 ? -40.836 5.207 26.462 1.00 94.81 672 THR A N 1
ATOM 5526 C CA . THR A 1 672 ? -42.306 5.106 26.467 1.00 94.81 672 THR A CA 1
ATOM 5527 C C . THR A 1 672 ? -42.962 6.225 25.657 1.00 94.81 672 THR A C 1
ATOM 5529 O O . THR A 1 672 ? -42.339 7.237 25.331 1.00 94.81 672 THR A O 1
ATOM 5532 N N . TRP A 1 673 ? -44.265 6.108 25.389 1.00 91.31 673 TRP A N 1
ATOM 5533 C CA . TRP A 1 673 ? -45.047 7.182 24.756 1.00 91.31 673 TRP A CA 1
ATOM 5534 C C . TRP A 1 673 ? -45.029 8.513 25.518 1.00 91.31 673 TRP A C 1
ATOM 5536 O O . TRP A 1 673 ? -45.130 9.572 24.907 1.00 91.31 673 TRP A O 1
ATOM 5546 N N . GLN A 1 674 ? -44.840 8.467 26.837 1.00 91.31 674 GLN A N 1
ATOM 5547 C CA . GLN A 1 674 ? -44.705 9.641 27.705 1.00 91.31 674 GLN A CA 1
ATOM 5548 C C . GLN A 1 674 ? -43.264 10.184 27.764 1.00 91.31 674 GLN A C 1
ATOM 5550 O O . GLN A 1 674 ? -42.983 11.073 28.563 1.00 91.31 674 GLN A O 1
ATOM 5555 N N . GLY A 1 675 ? -42.337 9.630 26.975 1.00 89.75 675 GLY A N 1
ATOM 5556 C CA . GLY A 1 675 ? -40.933 10.050 26.931 1.00 89.75 675 GLY A CA 1
ATOM 5557 C C . GLY A 1 675 ? -40.080 9.566 28.108 1.00 89.75 675 GLY A C 1
ATOM 5558 O O . GLY A 1 675 ? -38.959 10.043 28.277 1.00 89.75 675 GLY A O 1
ATOM 5559 N N . ARG A 1 676 ? -40.576 8.630 28.931 1.00 91.06 676 ARG A N 1
ATOM 5560 C CA . ARG A 1 676 ? -39.794 8.052 30.036 1.00 91.06 676 ARG A CA 1
ATOM 5561 C C . ARG A 1 676 ? -38.818 7.013 29.493 1.00 91.06 676 ARG A C 1
ATOM 5563 O O . ARG A 1 676 ? -39.208 6.199 28.659 1.00 91.06 676 ARG A O 1
ATOM 5570 N N . ARG A 1 677 ? -37.580 7.031 29.989 1.00 91.50 677 ARG A N 1
ATOM 5571 C CA . ARG A 1 677 ? -36.535 6.069 29.617 1.00 91.50 677 ARG A CA 1
ATOM 5572 C C . ARG A 1 677 ? -36.492 4.887 30.582 1.00 91.50 677 ARG A C 1
ATOM 5574 O O . ARG A 1 677 ? -36.726 5.070 31.776 1.00 91.50 677 ARG A O 1
ATOM 5581 N N . THR A 1 678 ? -36.205 3.696 30.066 1.00 89.94 678 THR A N 1
ATOM 5582 C CA . THR A 1 678 ? -35.908 2.510 30.881 1.00 89.94 678 THR A CA 1
ATOM 5583 C C . THR A 1 678 ? -34.478 2.556 31.410 1.00 89.94 678 THR A C 1
ATOM 5585 O O . THR A 1 678 ? -33.668 3.380 30.982 1.00 89.94 678 THR A O 1
ATOM 5588 N N . GLU A 1 679 ? -34.146 1.629 32.308 1.00 87.75 679 GLU A N 1
ATOM 5589 C CA . GLU A 1 679 ? -32.748 1.326 32.601 1.00 87.75 679 GLU A CA 1
ATOM 5590 C C . GLU A 1 679 ? -32.034 0.846 31.327 1.00 87.75 679 GLU A C 1
ATOM 5592 O O . GLU A 1 679 ? -32.605 0.115 30.509 1.00 87.75 679 GLU A O 1
ATOM 5597 N N . THR A 1 680 ? -30.795 1.301 31.144 1.00 89.31 680 THR A N 1
ATOM 5598 C CA . THR A 1 680 ? -29.960 0.943 29.999 1.00 89.31 680 THR A CA 1
ATOM 5599 C C . THR A 1 680 ? -29.413 -0.472 30.176 1.00 89.31 680 THR A C 1
ATOM 5601 O O . THR A 1 680 ? -28.556 -0.708 31.031 1.00 89.31 680 THR A O 1
ATOM 5604 N N . VAL A 1 681 ? -29.817 -1.403 29.314 1.00 89.88 681 VAL A N 1
ATOM 5605 C CA . VAL A 1 681 ? -29.238 -2.753 29.287 1.00 89.88 681 VAL A CA 1
ATOM 5606 C C . VAL A 1 681 ? -27.946 -2.716 28.480 1.00 89.88 681 VAL A C 1
ATOM 5608 O O . VAL A 1 681 ? -27.949 -2.339 27.310 1.00 89.88 681 VAL A O 1
ATOM 5611 N N . LYS A 1 682 ? -26.824 -3.100 29.096 1.00 90.44 682 LYS A N 1
ATOM 5612 C CA . LYS A 1 682 ? -25.527 -3.242 28.417 1.00 90.44 682 LYS A CA 1
ATOM 5613 C C . LYS A 1 682 ? -25.274 -4.713 28.124 1.00 90.44 682 LYS A C 1
ATOM 5615 O O . LYS A 1 682 ? -25.385 -5.540 29.023 1.00 90.44 682 LYS A O 1
ATOM 5620 N N . ALA A 1 683 ? -24.879 -5.024 26.900 1.00 89.00 683 ALA A N 1
ATOM 5621 C CA . ALA A 1 683 ? -24.559 -6.384 26.493 1.00 89.00 683 ALA A CA 1
ATOM 5622 C C . ALA A 1 683 ? -23.407 -6.395 25.481 1.00 89.00 683 ALA A C 1
ATOM 5624 O O . ALA A 1 683 ? -22.961 -5.353 24.990 1.00 89.00 683 ALA A O 1
ATOM 5625 N N . PHE A 1 684 ? -22.892 -7.589 25.198 1.00 89.25 684 PHE A N 1
ATOM 5626 C CA . PHE A 1 684 ? -21.828 -7.796 24.227 1.00 89.25 684 PHE A CA 1
ATOM 5627 C C . PHE A 1 684 ? -22.250 -8.859 23.219 1.00 89.25 684 PHE A C 1
ATOM 5629 O O . PHE A 1 684 ? -22.473 -10.012 23.584 1.00 89.25 684 PHE A O 1
ATOM 5636 N N . TYR A 1 685 ? -22.360 -8.466 21.953 1.00 88.44 685 TYR A N 1
ATOM 5637 C CA . TYR A 1 685 ? -22.727 -9.361 20.869 1.00 88.44 685 TYR A CA 1
ATOM 5638 C C . TYR A 1 685 ? -21.517 -10.209 20.466 1.00 88.44 685 TYR A C 1
ATOM 5640 O O . TYR A 1 685 ? -20.453 -9.668 20.188 1.00 88.44 685 TYR A O 1
ATOM 5648 N N . THR A 1 686 ? -21.662 -11.537 20.469 1.00 87.31 686 THR A N 1
ATOM 5649 C CA . THR A 1 686 ? -20.576 -12.504 20.185 1.00 87.31 686 THR A CA 1
ATOM 5650 C C . THR A 1 686 ? -20.733 -13.206 18.832 1.00 87.31 686 THR A C 1
ATOM 5652 O O . THR A 1 686 ? -20.071 -14.210 18.576 1.00 87.31 686 THR A O 1
ATOM 5655 N N . GLY A 1 687 ? -21.632 -12.718 17.972 1.00 82.19 687 GLY A N 1
ATOM 5656 C CA . GLY A 1 687 ? -22.036 -13.414 16.746 1.00 82.19 687 GLY A CA 1
ATOM 5657 C C . GLY A 1 687 ? -23.211 -14.381 16.931 1.00 82.19 687 GLY A C 1
ATOM 5658 O O . GLY A 1 687 ? -23.574 -15.076 15.987 1.00 82.19 687 GLY A O 1
ATOM 5659 N N . LYS A 1 688 ? -23.792 -14.448 18.135 1.00 86.12 688 LYS A N 1
ATOM 5660 C CA . LYS A 1 688 ? -24.953 -15.284 18.470 1.00 86.12 688 LYS A CA 1
ATOM 5661 C C . LYS A 1 688 ? -26.141 -14.419 18.896 1.00 86.12 688 LYS A C 1
ATOM 5663 O O . LYS A 1 688 ? -25.900 -13.361 19.474 1.00 86.12 688 LYS A O 1
ATOM 5668 N N . PRO A 1 689 ? -27.391 -14.856 18.650 1.00 90.31 689 PRO A N 1
ATOM 5669 C CA . PRO A 1 689 ? -28.589 -14.174 19.138 1.00 90.31 689 PRO A CA 1
ATOM 5670 C C . PRO A 1 689 ? -28.515 -13.862 20.640 1.00 90.31 689 PRO A C 1
ATOM 5672 O O . PRO A 1 689 ? -28.065 -14.704 21.418 1.00 90.31 689 PRO A O 1
ATOM 5675 N N . ILE A 1 690 ? -28.945 -12.661 21.042 1.00 92.12 690 ILE A N 1
ATOM 5676 C CA . ILE A 1 690 ? -28.954 -12.227 22.448 1.00 92.12 690 ILE A CA 1
ATOM 5677 C C . ILE A 1 690 ? -30.363 -11.876 22.873 1.00 92.12 690 ILE A C 1
ATOM 5679 O O . ILE A 1 690 ? -30.985 -10.991 22.292 1.00 92.12 690 ILE A O 1
ATOM 5683 N N . GLU A 1 691 ? -30.831 -12.536 23.922 1.00 93.75 691 GLU A N 1
ATOM 5684 C CA . GLU A 1 691 ? -32.091 -12.208 24.571 1.00 93.75 691 GLU A CA 1
ATOM 5685 C C . GLU A 1 691 ? -31.933 -10.986 25.475 1.00 93.75 691 GLU A C 1
ATOM 5687 O O . GLU A 1 691 ? -30.956 -10.849 26.215 1.00 93.75 691 GLU A O 1
ATOM 5692 N N . ILE A 1 692 ? -32.905 -10.084 25.393 1.00 93.19 692 ILE A N 1
ATOM 5693 C CA . ILE A 1 692 ? -32.963 -8.844 26.155 1.00 93.19 692 ILE A CA 1
ATOM 5694 C C . ILE A 1 692 ? -34.341 -8.725 26.767 1.00 93.19 692 ILE A C 1
ATOM 5696 O O . ILE A 1 692 ? -35.353 -8.948 26.104 1.00 93.19 692 ILE A O 1
ATOM 5700 N N . GLU A 1 693 ? -34.355 -8.312 28.025 1.00 94.69 693 GLU A N 1
ATOM 5701 C CA . GLU A 1 693 ? -35.559 -7.987 28.763 1.00 94.69 693 GLU A CA 1
ATOM 5702 C C . GLU A 1 693 ? -35.481 -6.533 29.236 1.00 94.69 693 GLU A C 1
ATOM 5704 O O . GLU A 1 693 ? -34.505 -6.123 29.866 1.00 94.69 693 GLU A O 1
ATOM 5709 N N . LEU A 1 694 ? -36.502 -5.743 28.906 1.00 94.31 694 LEU A N 1
ATOM 5710 C CA . LEU A 1 694 ? -36.620 -4.338 29.290 1.00 94.31 694 LEU A CA 1
ATOM 5711 C C . LEU A 1 694 ? -37.944 -4.111 30.009 1.00 94.31 694 LEU A C 1
ATOM 5713 O O . LEU A 1 694 ? -39.006 -4.469 29.496 1.00 94.31 694 LEU A O 1
ATOM 5717 N N . VAL A 1 695 ? -37.885 -3.470 31.174 1.00 94.12 695 VAL A N 1
ATOM 5718 C CA . VAL A 1 695 ? -39.069 -3.117 31.963 1.00 94.12 695 VAL A CA 1
ATOM 5719 C C . VAL A 1 695 ? -39.381 -1.635 31.782 1.00 94.12 695 VAL A C 1
ATOM 5721 O O . VAL A 1 695 ? -38.563 -0.763 32.072 1.00 94.12 695 VAL A O 1
ATOM 5724 N N . PHE A 1 696 ? -40.591 -1.350 31.315 1.00 94.06 696 PHE A N 1
ATOM 5725 C CA . PHE A 1 696 ? -41.094 -0.018 31.024 1.00 94.06 696 PHE A CA 1
ATOM 5726 C C . PHE A 1 696 ? -42.172 0.393 32.033 1.00 94.06 696 PHE A C 1
ATOM 5728 O O . PHE A 1 696 ? -43.088 -0.388 32.297 1.00 94.06 696 PHE A O 1
ATOM 5735 N N . PRO A 1 697 ? -42.163 1.649 32.513 1.00 90.81 697 PRO A N 1
ATOM 5736 C CA . PRO A 1 697 ? -43.209 2.197 33.382 1.00 90.81 697 PRO A CA 1
ATOM 5737 C C . PRO A 1 697 ? -44.493 2.602 32.622 1.00 90.81 697 PRO A C 1
ATOM 5739 O O . PRO A 1 697 ? -45.271 3.424 33.104 1.00 90.81 697 PRO A O 1
ATOM 5742 N N . GLY A 1 698 ? -44.670 2.117 31.391 1.00 91.75 698 GLY A N 1
ATOM 5743 C CA . GLY A 1 698 ? -45.742 2.468 30.461 1.00 91.75 698 GLY A CA 1
ATOM 5744 C C . GLY A 1 698 ? -45.535 1.780 29.109 1.00 91.75 698 GLY A C 1
ATOM 5745 O O . GLY A 1 698 ? -44.550 1.072 28.924 1.00 91.75 698 GLY A O 1
ATOM 5746 N N . GLN A 1 699 ? -46.456 1.966 28.162 1.00 92.44 699 GLN A N 1
ATOM 5747 C CA . GLN A 1 699 ? -46.367 1.299 26.858 1.00 92.44 699 GLN A CA 1
ATOM 5748 C C . GLN A 1 699 ? -45.101 1.751 26.096 1.00 92.44 699 GLN A C 1
ATOM 5750 O O . GLN A 1 699 ? -44.861 2.965 26.001 1.00 92.44 699 GLN A O 1
ATOM 5755 N N . PRO A 1 700 ? -44.294 0.815 25.557 1.00 94.88 700 PRO A N 1
ATOM 5756 C CA . PRO A 1 700 ? -43.095 1.154 24.798 1.00 94.88 700 PRO A CA 1
ATOM 5757 C C . PRO A 1 700 ? -43.460 1.855 23.485 1.00 94.88 700 PRO A C 1
ATOM 5759 O O . PRO A 1 700 ? -44.450 1.519 22.835 1.00 94.88 700 PRO A O 1
ATOM 5762 N N . LYS A 1 701 ? -42.645 2.840 23.106 1.00 95.00 701 LYS A N 1
ATOM 5763 C CA . LYS A 1 701 ? -42.732 3.576 21.838 1.00 95.00 701 LYS A CA 1
ATOM 5764 C C . LYS A 1 701 ? -41.512 3.301 20.964 1.00 95.00 701 LYS A C 1
ATOM 5766 O O . LYS A 1 701 ? -41.641 3.113 19.757 1.00 95.00 701 LYS A O 1
ATOM 5771 N N . GLU A 1 702 ? -40.332 3.305 21.571 1.00 94.69 702 GLU A N 1
ATOM 5772 C CA . GLU A 1 702 ? -39.062 3.237 20.856 1.00 94.69 702 GLU A CA 1
ATOM 5773 C C . GLU A 1 702 ? -38.031 2.430 21.647 1.00 94.69 702 GLU A C 1
ATOM 5775 O O . GLU A 1 702 ? -38.002 2.476 22.878 1.00 94.69 702 GLU A O 1
ATOM 5780 N N . LEU A 1 703 ? -37.185 1.702 20.925 1.00 92.06 703 LEU A N 1
ATOM 5781 C CA . LEU A 1 703 ? -35.934 1.144 21.411 1.00 92.06 703 LEU A CA 1
ATOM 5782 C C . LEU A 1 703 ? -34.782 1.823 20.689 1.00 92.06 703 LEU A C 1
ATOM 5784 O O . LEU A 1 703 ? -34.764 1.877 19.461 1.00 92.06 703 LEU A O 1
ATOM 5788 N N . VAL A 1 704 ? -33.795 2.276 21.447 1.00 89.88 704 VAL A N 1
ATOM 5789 C CA . VAL A 1 704 ? -32.557 2.834 20.916 1.00 89.88 704 VAL A CA 1
ATOM 5790 C C . VAL A 1 704 ? -31.429 1.847 21.181 1.00 89.88 704 VAL A C 1
ATOM 5792 O O . VAL A 1 704 ? -31.138 1.534 22.336 1.00 89.88 704 VAL A O 1
ATOM 5795 N N . ILE A 1 705 ? -30.802 1.345 20.118 1.00 87.81 705 ILE A N 1
ATOM 5796 C CA . ILE A 1 705 ? -29.679 0.404 20.190 1.00 87.81 705 ILE A CA 1
ATOM 5797 C C . ILE A 1 705 ? -28.391 1.163 19.861 1.00 87.81 705 ILE A C 1
ATOM 5799 O O . ILE A 1 705 ? -28.118 1.485 18.710 1.00 87.81 705 ILE A O 1
ATOM 5803 N N . TYR A 1 706 ? -27.575 1.438 20.874 1.00 83.44 706 TYR A N 1
ATOM 5804 C CA . TYR A 1 706 ? -26.272 2.093 20.745 1.00 83.44 706 TYR A CA 1
ATOM 5805 C C . TYR A 1 706 ? -25.143 1.079 20.534 1.00 83.44 706 TYR A C 1
ATOM 5807 O O . TYR A 1 706 ? -25.200 -0.026 21.067 1.00 83.44 706 TYR A O 1
ATOM 5815 N N . GLY A 1 707 ? -24.049 1.495 19.887 1.00 74.75 707 GLY A N 1
ATOM 5816 C CA . GLY A 1 707 ? -22.766 0.768 19.899 1.00 74.75 707 GLY A CA 1
ATOM 5817 C C . GLY A 1 707 ? -22.465 -0.091 18.670 1.00 74.75 707 GLY A C 1
ATOM 5818 O O . GLY A 1 707 ? -21.353 -0.596 18.556 1.00 74.75 707 GLY A O 1
ATOM 5819 N N . ALA A 1 708 ? -23.397 -0.203 17.723 1.00 64.25 708 ALA A N 1
ATOM 5820 C CA . ALA A 1 708 ? -23.187 -0.889 16.455 1.00 64.25 708 ALA A CA 1
ATOM 5821 C C . ALA A 1 708 ? -22.792 0.132 15.364 1.00 64.25 708 ALA A C 1
ATOM 5823 O O . ALA A 1 708 ? -23.648 0.861 14.865 1.00 64.25 708 ALA A O 1
ATOM 5824 N N . PRO A 1 709 ? -21.502 0.250 15.001 1.00 59.53 709 PRO A N 1
ATOM 5825 C CA . PRO A 1 709 ? -20.956 1.459 14.375 1.00 59.53 709 PRO A CA 1
ATOM 5826 C C . PRO A 1 709 ? -21.459 1.834 12.971 1.00 59.53 709 PRO A C 1
ATOM 5828 O O . PRO A 1 709 ? -21.007 2.852 12.455 1.00 59.53 709 PRO A O 1
ATOM 5831 N N . MET A 1 710 ? -22.305 1.025 12.320 1.00 65.44 710 MET A N 1
ATOM 5832 C CA . MET A 1 710 ? -22.563 1.116 10.869 1.00 65.44 710 MET A CA 1
ATOM 5833 C C . MET A 1 710 ? -23.999 0.763 10.450 1.00 65.44 710 MET A C 1
ATOM 5835 O O . MET A 1 710 ? -24.239 0.283 9.345 1.00 65.44 710 MET A O 1
ATOM 5839 N N . LEU A 1 711 ? -24.959 0.968 11.345 1.00 60.50 711 LEU A N 1
ATOM 5840 C CA . LEU A 1 711 ? -26.354 0.587 11.157 1.00 60.50 711 LEU A CA 1
ATOM 5841 C C . LEU A 1 711 ? -27.246 1.817 11.063 1.00 60.50 711 LEU A C 1
ATOM 5843 O O . LEU A 1 711 ? -28.121 2.012 11.891 1.00 60.50 711 LEU A O 1
ATOM 5847 N N . ASP A 1 712 ? -27.085 2.636 10.035 1.00 56.78 712 ASP A N 1
ATOM 5848 C CA . ASP A 1 712 ? -28.003 3.763 9.823 1.00 56.78 712 ASP A CA 1
ATOM 5849 C C . ASP A 1 712 ? -29.322 3.277 9.181 1.00 56.78 712 ASP A C 1
ATOM 5851 O O . ASP A 1 712 ? -29.763 3.782 8.147 1.00 56.78 712 ASP A O 1
ATOM 5855 N N . LYS A 1 713 ? -29.956 2.241 9.751 1.00 70.75 713 LYS A N 1
ATOM 5856 C CA . LYS A 1 713 ? -31.269 1.749 9.314 1.00 70.75 713 LYS A CA 1
ATOM 5857 C C . LYS A 1 713 ? -32.200 1.620 10.506 1.00 70.75 713 LYS A C 1
ATOM 5859 O O . LYS A 1 713 ? -32.248 0.589 11.167 1.00 70.75 713 LYS A O 1
ATOM 5864 N N . ASN A 1 714 ? -32.979 2.671 10.727 1.00 84.56 714 ASN A N 1
ATOM 5865 C CA . ASN A 1 714 ? -34.134 2.607 11.610 1.00 84.56 714 ASN A CA 1
ATOM 5866 C C . ASN A 1 714 ? -35.200 1.708 10.975 1.00 84.56 714 ASN A C 1
ATOM 5868 O O . ASN A 1 714 ? -35.449 1.779 9.768 1.00 84.56 714 ASN A O 1
ATOM 5872 N N . PHE A 1 715 ? -35.849 0.880 11.781 1.00 89.25 715 PHE A N 1
ATOM 5873 C CA . PHE A 1 715 ? -36.940 0.015 11.337 1.00 89.25 715 PHE A CA 1
ATOM 5874 C C . PHE A 1 715 ? -38.018 -0.066 12.411 1.00 89.25 715 PHE A C 1
ATOM 5876 O O . PHE A 1 715 ? -37.821 0.365 13.539 1.00 89.25 715 PHE A O 1
ATOM 5883 N N . ASN A 1 716 ? -39.187 -0.588 12.058 1.00 91.81 716 ASN A N 1
ATOM 5884 C CA . ASN A 1 716 ? -40.263 -0.806 13.018 1.00 91.81 716 ASN A CA 1
ATOM 5885 C C . ASN A 1 716 ? -40.466 -2.300 13.219 1.00 91.81 716 ASN A C 1
ATOM 5887 O O . ASN A 1 716 ? -40.361 -3.067 12.262 1.00 91.81 716 ASN A O 1
ATOM 5891 N N . ILE A 1 717 ? -40.823 -2.676 14.439 1.00 92.69 717 ILE A N 1
ATOM 5892 C CA . ILE A 1 717 ? -41.388 -3.988 14.743 1.00 92.69 717 ILE A CA 1
ATOM 5893 C C . ILE A 1 717 ? -42.809 -3.806 15.266 1.00 92.69 717 ILE A C 1
ATOM 5895 O O . ILE A 1 717 ? -43.151 -2.760 15.822 1.00 92.69 717 ILE A O 1
ATOM 5899 N N . GLU A 1 718 ? -43.636 -4.824 15.082 1.00 92.94 718 GLU A N 1
ATOM 5900 C CA . GLU A 1 718 ? -44.960 -4.901 15.683 1.00 92.94 718 GLU A CA 1
ATOM 5901 C C . GLU A 1 718 ? -44.985 -6.099 16.625 1.00 92.94 718 GLU A C 1
ATOM 5903 O O . GLU A 1 718 ? -44.625 -7.208 16.234 1.00 92.94 718 GLU A O 1
ATOM 5908 N N . VAL A 1 719 ? -45.345 -5.849 17.881 1.00 91.69 719 VAL A N 1
ATOM 5909 C CA . VAL A 1 719 ? -45.342 -6.843 18.957 1.00 91.69 719 VAL A CA 1
ATOM 5910 C C . VAL A 1 719 ? -46.675 -6.739 19.672 1.00 91.69 719 VAL A C 1
ATOM 5912 O O . VAL A 1 719 ? -46.984 -5.689 20.233 1.00 91.69 719 VAL A O 1
ATOM 5915 N N . ASP A 1 720 ? -47.483 -7.794 19.607 1.00 89.38 720 ASP A N 1
ATOM 5916 C CA . ASP A 1 720 ? -48.802 -7.858 20.251 1.00 89.38 720 ASP A CA 1
ATOM 5917 C C . ASP A 1 720 ? -49.708 -6.647 19.914 1.00 89.38 720 ASP A C 1
ATOM 5919 O O . ASP A 1 720 ? -50.376 -6.076 20.776 1.00 89.38 720 ASP A O 1
ATOM 5923 N N . GLY A 1 721 ? -49.693 -6.210 18.644 1.00 88.06 721 GLY A N 1
ATOM 5924 C CA . GLY A 1 721 ? -50.452 -5.051 18.145 1.00 88.06 721 GLY A CA 1
ATOM 5925 C C . GLY A 1 721 ? -49.868 -3.681 18.520 1.00 88.06 721 GLY A C 1
ATOM 5926 O O . GLY A 1 721 ? -50.471 -2.644 18.237 1.00 88.06 721 GLY A O 1
ATOM 5927 N N . VAL A 1 722 ? -48.694 -3.644 19.160 1.00 89.94 722 VAL A N 1
ATOM 5928 C CA . VAL A 1 722 ? -47.964 -2.418 19.499 1.00 89.94 722 VAL A CA 1
ATOM 5929 C C . VAL A 1 722 ? -46.808 -2.222 18.527 1.00 89.94 722 VAL A C 1
ATOM 5931 O O . VAL A 1 722 ? 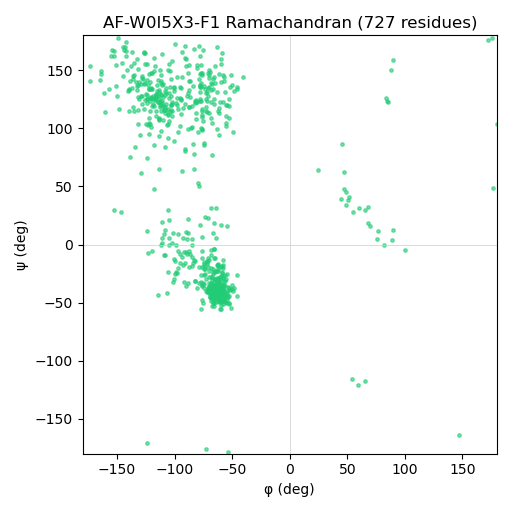-45.884 -3.030 18.459 1.00 89.94 722 VAL A O 1
ATOM 5934 N N . LYS A 1 723 ? -46.827 -1.103 17.800 1.00 93.88 723 LYS A N 1
ATOM 5935 C CA . LYS A 1 723 ? -45.717 -0.696 16.937 1.00 93.88 723 LYS A CA 1
ATOM 5936 C C . LYS A 1 723 ? -44.614 -0.039 17.765 1.00 93.88 723 LYS A C 1
ATOM 5938 O O . LYS A 1 723 ? -44.859 0.969 18.427 1.00 93.88 723 LYS A O 1
ATOM 5943 N N . ILE A 1 724 ? -43.405 -0.584 17.685 1.00 93.94 724 ILE A N 1
ATOM 5944 C CA . ILE A 1 724 ? -42.217 -0.087 18.384 1.00 93.94 724 ILE A CA 1
ATOM 5945 C C . ILE A 1 724 ? -41.175 0.314 17.335 1.00 93.94 724 ILE A C 1
ATOM 5947 O O . ILE A 1 724 ? -40.807 -0.487 16.472 1.00 93.94 724 ILE A O 1
ATOM 5951 N N . SER A 1 725 ? -40.705 1.560 17.403 1.00 93.25 725 SER A N 1
ATOM 5952 C CA . SER A 1 725 ? -39.616 2.048 16.548 1.00 93.25 725 SER A CA 1
ATOM 5953 C C . SER A 1 725 ? -38.278 1.540 17.071 1.00 93.25 725 SER A C 1
ATOM 5955 O O . SER A 1 725 ? -37.994 1.681 18.255 1.00 93.25 725 SER A O 1
ATOM 5957 N N . ILE A 1 726 ? -37.443 0.984 16.203 1.00 90.50 726 ILE A N 1
ATOM 5958 C CA . ILE A 1 726 ? -36.055 0.639 16.504 1.00 90.50 726 ILE A CA 1
ATOM 5959 C C . ILE A 1 726 ? -35.163 1.696 15.868 1.00 90.50 726 ILE A C 1
ATOM 5961 O O . ILE A 1 726 ? -35.111 1.830 14.642 1.00 90.50 726 ILE A O 1
ATOM 5965 N N . THR A 1 727 ? -34.464 2.436 16.717 1.00 87.69 727 THR A N 1
ATOM 5966 C CA . THR A 1 727 ? -33.524 3.480 16.326 1.00 87.69 727 THR A CA 1
ATOM 5967 C C . THR A 1 727 ? -32.106 3.001 16.583 1.00 87.69 727 THR A C 1
ATOM 5969 O O . THR A 1 727 ? -31.787 2.532 17.678 1.00 87.69 727 THR A O 1
ATOM 5972 N N . VAL A 1 728 ? -31.239 3.138 15.583 1.00 79.56 728 VAL A N 1
ATOM 5973 C CA . VAL A 1 728 ? -29.817 2.803 15.700 1.00 79.56 728 VAL A CA 1
ATOM 5974 C C . VAL A 1 728 ? -29.002 4.066 15.382 1.00 79.56 728 VAL A C 1
ATOM 5976 O O . VAL A 1 728 ? -28.969 4.473 14.222 1.00 79.56 728 VAL A O 1
ATOM 5979 N N . PRO A 1 729 ? -28.445 4.753 16.402 1.00 68.50 729 PRO A N 1
ATOM 5980 C CA . PRO A 1 729 ? -27.771 6.050 16.243 1.00 68.50 729 PRO A CA 1
ATOM 5981 C C . PRO A 1 729 ? -26.370 5.989 15.626 1.00 68.50 729 PRO A C 1
ATOM 5983 O O . PRO A 1 729 ? -25.673 4.953 15.763 1.00 68.50 729 PRO A O 1
#

Solvent-accessible surface area (backbone atoms only — not comparable to full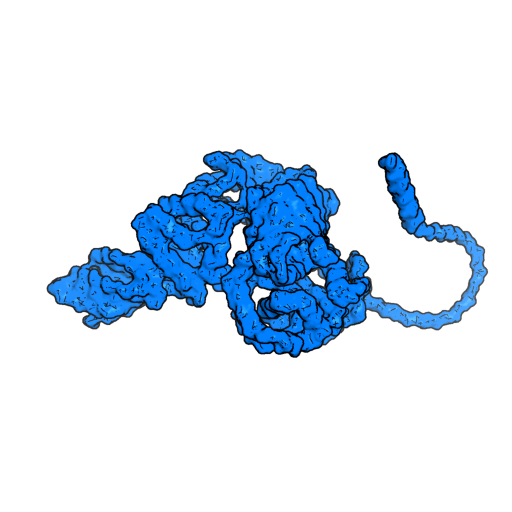-atom values): 39965 Å² total; per-residue (Å²): 112,70,75,56,51,56,51,53,53,50,51,52,54,55,56,56,57,65,76,70,64,82,82,80,81,86,79,82,91,77,93,77,92,80,83,90,84,90,75,90,74,83,74,73,77,78,77,72,57,97,61,74,75,33,45,76,47,78,59,93,33,40,39,37,34,32,54,58,86,47,66,76,36,64,73,55,45,54,50,52,53,58,48,70,74,35,52,51,37,40,46,43,45,54,22,52,76,71,75,41,79,75,61,75,30,37,38,37,45,32,64,27,62,67,62,46,32,71,77,65,75,47,80,46,76,46,49,78,58,93,57,32,38,38,34,47,48,53,76,83,52,85,54,81,69,66,42,51,60,51,23,47,50,50,24,68,74,47,76,26,69,18,22,48,37,61,32,57,58,38,57,78,50,58,83,71,53,42,67,58,92,69,86,73,54,70,72,55,50,35,52,42,31,36,32,66,53,51,67,61,43,59,74,42,37,59,58,47,18,51,51,51,51,47,43,32,70,76,66,27,63,70,50,51,59,52,42,45,57,38,63,56,32,35,65,61,51,68,69,41,84,62,43,67,65,51,46,52,54,44,52,54,39,48,64,69,39,47,65,71,69,42,56,46,42,36,64,34,35,44,38,42,35,42,52,40,76,88,80,26,33,35,40,39,41,26,40,39,34,37,35,38,74,41,72,49,59,65,45,38,36,58,56,33,40,36,38,34,68,88,72,77,44,76,44,37,38,68,48,75,51,68,52,72,62,87,64,75,45,80,44,46,38,40,36,43,29,79,44,76,51,68,60,77,70,91,60,97,77,76,81,54,88,63,85,69,47,48,52,54,99,55,33,35,46,47,43,35,63,76,72,44,67,43,59,95,50,87,64,30,59,52,37,75,50,79,46,78,48,59,94,50,58,74,47,70,36,49,81,52,26,53,31,52,30,41,39,38,26,64,61,47,77,49,78,49,72,51,96,81,25,38,39,38,40,34,28,37,83,81,48,89,66,59,66,59,55,50,49,24,41,52,50,18,54,54,59,49,55,61,32,40,83,73,62,62,54,35,42,36,40,39,23,63,76,37,78,51,74,69,51,77,21,27,44,29,40,36,36,17,60,85,50,89,74,42,32,62,56,40,41,60,58,53,50,51,46,53,53,50,35,37,38,72,43,56,55,48,49,48,47,80,70,13,64,52,47,46,56,50,18,51,76,70,75,46,62,41,50,68,54,49,48,63,76,36,49,76,49,67,76,63,50,62,78,43,91,50,25,42,43,51,39,60,40,44,27,98,81,49,76,64,37,55,46,46,48,51,51,38,35,47,51,38,28,43,54,39,48,76,37,29,68,69,18,41,31,53,24,40,32,51,44,40,67,74,25,60,77,31,75,47,54,67,71,53,45,30,46,44,25,15,63,56,36,74,35,86,58,42,42,53,27,52,50,34,65,30,64,39,37,62,63,63,42,80,48,79,42,82,58,44,72,45,77,58,88,72,28,28,37,41,36,30,26,44,34,43,82,64,36,43,35,45,54,34,35,38,33,41,29,25,77,87,68,51,69,35,76,71,48,75,51,69,42,77,44,56,75,41,79,45,79,46,65,31,89,32,62,70,34,33,37,40,44,40,61,56,98,66,40,90,63,66,50,74,49,75,34,94,90,41,67,32,40,38,40,35,113

Secondary structure (DSSP, 8-state):
-HHHHHHHHHHHHHHHHHTS-----------------------------TTTTSEEEE-SSEEEEE-HHHHT-HHHHHHHHHHHHHHHHHHHHHHHHTT-----EEEEEESSHHHHHHHH--SSSEEEETTEEEEE--SSSSS--HHHHHHHHHHHHHS---HHHHHGGGGGTTTTSPSPSS---HHHHHHHHH---HHHHHHTHHHHHHHHHHHHHHH-HHHHHHHTTSS-HHHHHHTSTTHHHHHHHHHHHIIIIIHHH--EEEEEEEEEEEEETTTTEEEEEEEEEEEE-SS-EEEEE-S-EEEEGGGTEEEESSEEEEE-TT---EEEEEEEEEEE-------TT---S------BTTEEEEEHHHHSPBPSSS-----EEEEEE-SSEEEEPPTTSS--EEEEE--EEEEEEETTEEEEEEE-TT-S-HHHHHHHHHHHHHHHTTTSPPPSEEEEEEETT--SSEEEETTEEEEETTS---HHHHHHHHHHHHHTTSEE-GGGTTHHHHTTHHHHHHHTT--SHHHHHHHHHHHHHH----SS-GGGGGGS-SS-HHHHHHHHHHHHHHHHHHHHH-HHHHHHHHHHHHHHHTTSEE-HHHHHHHHHHHHT-TTHHHHHHHHHH-SS---EEEEEEEEEEETTEEEEEEEEEETT--EEEEEEEEEETT-PBPP-EEEEEESS-EEEEEEESS-EEEEEEE--TT----EEEEETTEEEEEE--